Protein 8E18 (pdb70)

Organism: Streptomyces sp. (strain CB03234) (NCBI:txid1703937)

Sequence (465 aa):
RFSAPRPSWRRPAGDDTPLAGLEECCATVTVPVDHARPDGPTLEVALARHPARRSAGRRRGVLLVGPDDDPGNNPGTLLVPQLVRDLPADDVLDGYDVVGFDHRFSGGSAPLSCGLTPDQWLWIFHRPQDVESEARFQRAVVERCFDAAGDVLPYLTSRDIARDMDVIRRALGEDRISYLGHSYGSYLGAVWTQMFGEHADRVVLDSVIDPSSSSVWRRRMFLDYAVSCEAALERWAHWAAERDGELDLGRDAPTVRAALDALAGRADREPLPVAGMPVDGTMLRLFTMMVLLSSDRAWGFLGDIVRAAVHGDEAAPSTLRALGAMFGRGKEESGAVAQLGVLCGDAAWPRDMEVYRRDLAGHGARHPFIGPAMMAGPKAGAFWPVPPAEPVVTVLLGADNRAESVLLVQSSEQDMFTPARGARRRMRELLAHNTRLVTLAGAVQHRVFPFHGDPGVNRAAAAYLLTGKLPDTDLTLRAAA

Foldseek 3Di:
DQDQAAWPWDADDPVDLLHPWIKTWTWDALDNVCSVDDIWTKIKTKLAAPAPVQADEAAEEEDAAQQHFFNNVVVVCVVWADSSVSNHHIYMYIGFAQHDPIVPFDQPDDLQLLLLLQRDDDAQVVNLVSQQVSQVSLCVRPVVRLLSLALLNSLVVVVSNCVSNVQQAHEYEYFHVGLVSQLSNLQVPQNNHDEYEYELFAALVPQDLNLLLLLLVLQLVLLLVLLCVVLVVCVPQVQHNHSVSNVVLVVVLLVVLQVFFQQAVNDRHHSSNLLVLSLVQSLFPVSSVLVSQVSSCSSVVHHGDVVSVVSSCVVRNDPDDSSSSSSNCSHRLQLAQDAQDQVQLVVQCVPSCVVRPSRSNSSRHDHNSSNNPDHHPDHHDQQADPRNNQAYEYEYECAGSNRHPVSVVSNCVRHVPHYAYEYEYPGSHGDVVGNVPFPVVSVQVSCCVSPVDHPPHHYYHYGDD

B-factor: mean 23.58, std 12.49, range [9.66, 83.5]

Solvent-accessible surface area: 18730 Å² total; per-residue (Å²): 249,39,81,23,94,195,17,69,51,159,118,10,33,129,137,54,100,21,52,74,12,48,36,11,68,7,45,0,1,14,30,42,89,167,68,150,27,104,64,12,73,0,17,2,0,48,26,52,18,134,33,99,82,119,97,93,4,4,0,0,0,0,0,14,69,12,8,65,33,0,6,65,3,0,45,61,0,40,200,37,11,24,67,51,0,3,31,0,0,8,0,0,0,1,6,0,0,6,0,21,50,0,42,68,24,90,6,46,10,74,89,61,23,47,15,0,11,24,27,95,17,141,71,19,89,24,5,17,160,41,0,145,40,0,6,106,107,0,34,121,58,4,22,111,25,3,39,67,0,14,2,54,13,0,0,54,1,0,11,7,0,12,54,2,21,48,32,100,97,0,1,0,0,0,0,9,3,0,0,5,0,0,0,0,0,0,35,44,41,2,68,39,2,27,33,0,0,0,0,0,1,10,24,21,81,6,24,4,29,133,20,0,14,26,26,0,55,20,0,12,36,8,0,91,101,0,2,112,58,0,10,147,77,22,83,121,10,90,7,11,189,73,10,99,68,0,34,59,24,0,65,49,5,1,14,111,3,41,185,126,48,46,101,19,88,76,40,88,3,38,0,8,24,6,31,23,1,0,0,52,11,1,11,18,58,150,16,26,43,75,0,0,25,4,0,50,3,18,46,66,69,81,144,10,38,89,46,1,42,162,30,4,27,84,47,27,21,245,60,63,118,30,14,15,5,0,0,45,0,0,0,5,3,13,14,18,56,7,49,111,81,43,90,28,0,94,146,17,32,81,31,39,0,66,188,27,76,11,4,0,42,6,0,0,0,0,2,0,0,7,40,24,78,43,108,58,79,51,119,60,12,118,5,14,89,110,6,164,4,124,10,0,0,0,0,1,0,90,74,5,12,31,4,27,33,95,2,0,138,88,0,49,90,42,0,61,95,9,0,67,21,2,26,0,11,39,3,34,24,32,51,1,0,1,41,17,47,8,65,35,1,14,177,25,1,4,38,0,0,38,65,24,128,42,32,135,99,65,66,92,38,168,28,54,148

Nearest PDB structures (foldseek):
  8e19-assembly1_A  TM=1.000E+00  e=1.161E-79  Streptomyces sp. CB03234
  8g5u-assembly4_D  TM=9.726E-01  e=3.498E-52  Streptomyces sp. CB03234
  5uno-assembly1_A  TM=8.548E-01  e=1.654E-25  Mycobacterium tuberculosis H37Rv
  5uoh-assembly1_A  TM=8.472E-01  e=1.423E-25  Mycobacterium tuberculosis H37Rv
  3r40-assembly1_A  TM=5.372E-01  e=5.237E-06  Rhodopseudomonas palustris

Structure (mmCIF, N/CA/C/O backbone):
data_8E18
#
_entry.id   8E18
#
_cell.length_a   86.006
_cell.length_b   86.006
_cell.length_c   132.392
_cell.angle_alpha   90.000
_cell.angle_beta   90.000
_cell.angle_gamma   90.000
#
_symmetry.space_group_name_H-M   'P 41 21 2'
#
loop_
_entity.id
_entity.type
_entity.pdbx_description
1 polymer 'Secreted hydrolase'
2 non-polymer '4-(2-HYDROXYETHYL)-1-PIPERAZINE ETHANESULFONIC ACID'
3 water water
#
loop_
_atom_site.group_PDB
_atom_site.id
_atom_site.type_symbol
_atom_site.label_atom_id
_atom_site.label_alt_id
_atom_site.label_comp_id
_atom_site.label_asym_id
_atom_site.label_entity_id
_atom_site.label_seq_id
_atom_site.pdbx_PDB_ins_code
_atom_site.Cartn_x
_atom_site.Cartn_y
_atom_site.Cartn_z
_atom_site.occupancy
_atom_site.B_iso_or_equiv
_atom_site.auth_seq_id
_atom_site.auth_comp_id
_atom_site.auth_asym_id
_atom_site.auth_atom_id
_atom_site.pdbx_PDB_model_num
ATOM 1 N N . ARG A 1 8 ? 49.50475 -9.93827 -30.75311 1.000 68.13500 8 ARG A N 1
ATOM 2 C CA . ARG A 1 8 ? 48.94603 -10.26432 -29.44523 1.000 68.12652 8 ARG A CA 1
ATOM 3 C C . ARG A 1 8 ? 49.59975 -9.42073 -28.34988 1.000 68.32486 8 ARG A C 1
ATOM 4 O O . ARG A 1 8 ? 50.73696 -8.97916 -28.50016 1.000 71.41689 8 ARG A O 1
ATOM 12 N N . PHE A 1 9 ? 48.87102 -9.20014 -27.25375 1.000 52.35504 9 PHE A N 1
ATOM 13 C CA . PHE A 1 9 ? 49.42614 -8.49918 -26.10110 1.000 34.29142 9 PHE A CA 1
ATOM 14 C C . PHE A 1 9 ? 50.66521 -9.22875 -25.59113 1.000 24.23658 9 PHE A C 1
ATOM 15 O O . PHE A 1 9 ? 50.66747 -10.45363 -25.44085 1.000 23.50329 9 PHE A O 1
ATOM 23 N N . SER A 1 10 ? 51.73097 -8.48162 -25.32021 1.000 22.10883 10 SER A N 1
ATOM 24 C CA . SER A 1 10 ? 53.00977 -9.09866 -24.97273 1.000 22.46436 10 SER A CA 1
ATOM 25 C C . SER A 1 10 ? 52.90451 -9.89911 -23.67773 1.000 19.75369 10 SER A C 1
ATOM 26 O O . SER A 1 10 ? 52.44477 -9.38601 -22.65282 1.000 20.33014 10 SER A O 1
ATOM 29 N N . ALA A 1 11 ? 53.40848 -11.13552 -23.70515 1.000 19.17456 11 ALA A N 1
ATOM 30 C CA . ALA A 1 11 ? 53.31835 -12.06919 -22.58335 1.000 18.42716 11 ALA A CA 1
ATOM 31 C C . ALA A 1 11 ? 54.69295 -12.69266 -22.34466 1.000 19.23674 11 ALA A C 1
ATOM 32 O O . ALA A 1 11 ? 54.92247 -13.86648 -22.68471 1.000 19.99946 11 ALA A O 1
ATOM 34 N N . PRO A 1 12 ? 55.64094 -11.94300 -21.75167 1.000 19.89359 12 PRO A N 1
ATOM 35 C CA . PRO A 1 12 ? 56.98014 -12.50079 -21.49188 1.000 20.54028 12 PRO A CA 1
ATOM 36 C C . PRO A 1 12 ? 56.92153 -13.61250 -20.45416 1.000 19.24122 12 PRO A C 1
ATOM 37 O O . PRO A 1 12 ? 56.02199 -13.66694 -19.60835 1.000 19.29476 12 PRO A O 1
ATOM 41 N N . ARG A 1 13 ? 57.90033 -14.49810 -20.53024 1.000 19.55863 13 ARG A N 1
ATOM 42 C CA . ARG A 1 13 ? 57.97557 -15.58990 -19.55938 1.000 20.28186 13 ARG A CA 1
ATOM 43 C C . ARG A 1 13 ? 58.12613 -14.99816 -18.15404 1.000 21.09472 13 ARG A C 1
ATOM 44 O O . ARG A 1 13 ? 58.91449 -14.07098 -17.97524 1.000 23.01515 13 ARG A O 1
ATOM 52 N N . PRO A 1 14 ? 57.40775 -15.50147 -17.13691 1.000 20.68158 14 PRO A N 1
ATOM 53 C CA . PRO A 1 14 ? 57.40590 -14.82485 -15.82558 1.000 19.96107 14 PRO A CA 1
ATOM 54 C C . PRO A 1 14 ? 58.73822 -14.82954 -15.09615 1.000 19.82120 14 PRO A C 1
ATOM 55 O O . PRO A 1 14 ? 59.55847 -15.74075 -15.21288 1.000 21.96685 14 PRO A O 1
ATOM 59 N N . SER A 1 15 ? 58.90441 -13.78496 -14.29009 1.000 18.40895 15 SER A N 1
ATOM 60 C CA . SER A 1 15 ? 60.11442 -13.56573 -13.51740 1.000 17.91191 15 SER A CA 1
ATOM 61 C C . SER A 1 15 ? 59.97409 -14.25975 -12.16043 1.000 17.69253 15 SER A C 1
ATOM 62 O O . SER A 1 15 ? 59.91613 -13.62173 -11.10217 1.000 20.28321 15 SER A O 1
ATOM 65 N N . TRP A 1 16 ? 59.95592 -15.59290 -12.17802 1.000 17.78357 16 TRP A N 1
ATOM 66 C CA . TRP A 1 16 ? 59.74791 -16.33418 -10.93511 1.000 17.99443 16 TRP A CA 1
ATOM 67 C C . TRP A 1 16 ? 60.82038 -16.03020 -9.90476 1.000 17.53869 16 TRP A C 1
ATOM 68 O O . TRP A 1 16 ? 62.01041 -16.02935 -10.20833 1.000 20.12253 16 TRP A O 1
ATOM 79 N N . ARG A 1 17 ? 60.40599 -15.85162 -8.66442 1.000 16.92865 17 ARG A N 1
ATOM 80 C CA A ARG A 1 17 ? 61.28397 -15.61884 -7.53929 0.541 16.98082 17 ARG A CA 1
ATOM 81 C CA B ARG A 1 17 ? 61.29537 -15.63438 -7.54766 0.459 17.76141 17 ARG A CA 1
ATOM 82 C C . ARG A 1 17 ? 60.76409 -16.43300 -6.37053 1.000 16.29259 17 ARG A C 1
ATOM 83 O O . ARG A 1 17 ? 59.57334 -16.73337 -6.29858 1.000 15.67954 17 ARG A O 1
ATOM 98 N N . PRO A 1 18 ? 61.62090 -16.80072 -5.43404 1.000 18.93460 18 PRO A N 1
ATOM 99 C CA . PRO A 1 18 ? 61.09734 -17.51001 -4.24760 1.000 18.95195 18 PRO A CA 1
ATOM 100 C C . PRO A 1 18 ? 60.06920 -16.64669 -3.53385 1.000 17.64540 18 PRO A C 1
ATOM 101 O O . PRO A 1 18 ? 60.28111 -15.44700 -3.33953 1.000 21.16412 18 PRO A O 1
ATOM 105 N N . ALA A 1 19 ? 58.97276 -17.26422 -3.09471 1.000 17.12564 19 ALA A N 1
ATOM 106 C CA . ALA A 1 19 ? 58.02761 -16.56765 -2.25075 1.000 19.59835 19 ALA A CA 1
ATOM 107 C C . ALA A 1 19 ? 58.69888 -16.19178 -0.95549 1.000 23.49123 19 ALA A C 1
ATOM 108 O O . ALA A 1 19 ? 59.62024 -16.86562 -0.48216 1.000 24.39993 19 ALA A O 1
ATOM 110 N N . GLY A 1 20 ? 58.24167 -15.08814 -0.38375 1.000 26.25276 20 GLY A N 1
ATOM 111 C CA . GLY A 1 20 ? 58.75981 -14.69765 0.90913 1.000 27.77520 20 GLY A CA 1
ATOM 112 C C . GLY A 1 20 ? 58.37718 -15.70327 1.97837 1.000 26.63327 20 GLY A C 1
ATOM 113 O O . GLY A 1 20 ? 57.28097 -16.25364 1.99217 1.000 27.85462 20 GLY A O 1
ATOM 114 N N . ASP A 1 21 ? 59.25143 -15.89352 2.91807 1.000 25.96471 21 ASP A N 1
ATOM 115 C CA . ASP A 1 21 ? 58.77319 -16.66242 4.05284 1.000 22.70040 21 ASP A CA 1
ATOM 116 C C . ASP A 1 21 ? 57.90249 -15.85857 5.01992 1.000 21.43321 21 ASP A C 1
ATOM 117 O O . ASP A 1 21 ? 57.53174 -16.32142 6.12718 1.000 21.64600 21 ASP A O 1
ATOM 122 N N . ASP A 1 22 ? 57.57522 -14.60904 4.68980 1.000 22.14342 22 ASP A N 1
ATOM 123 C CA . ASP A 1 22 ? 56.58146 -13.82999 5.43267 1.000 25.05405 22 ASP A CA 1
ATOM 124 C C . ASP A 1 22 ? 55.16857 -13.97225 4.85666 1.000 27.98020 22 ASP A C 1
ATOM 125 O O . ASP A 1 22 ? 54.24555 -13.28763 5.33441 1.000 34.12745 22 ASP A O 1
ATOM 130 N N . THR A 1 23 ? 54.96418 -14.89591 3.91335 1.000 24.45933 23 THR A N 1
ATOM 131 C CA . THR A 1 23 ? 53.70990 -15.01923 3.21107 1.000 27.77874 23 THR A CA 1
ATOM 132 C C . THR A 1 23 ? 53.19716 -16.42472 3.46515 1.000 25.55830 23 THR A C 1
ATOM 133 O O . THR A 1 23 ? 53.97866 -17.34483 3.78822 1.000 25.71836 23 THR A O 1
ATOM 137 N N . PRO A 1 24 ? 51.90986 -16.62722 3.29192 1.000 31.41416 24 PRO A N 1
ATOM 138 C CA . PRO A 1 24 ? 51.36990 -17.97656 3.24627 1.000 31.01476 24 PRO A CA 1
ATOM 139 C C . PRO A 1 24 ? 51.89878 -18.76130 2.05799 1.000 25.34577 24 PRO A C 1
ATOM 140 O O . PRO A 1 24 ? 51.57791 -19.94456 1.97513 1.000 27.81718 24 PRO A O 1
ATOM 144 N N . LEU A 1 25 ? 52.68871 -18.15939 1.15794 1.000 20.41072 25 LEU A N 1
ATOM 145 C CA . LEU A 1 25 ? 53.16603 -18.87757 -0.02151 1.000 16.64866 25 LEU A CA 1
ATOM 146 C C . LEU A 1 25 ? 54.58662 -19.39203 0.17397 1.000 15.13258 25 LEU A C 1
ATOM 147 O O . LEU A 1 25 ? 55.19410 -19.85127 -0.78573 1.000 15.18674 25 LEU A O 1
ATOM 152 N N . ALA A 1 26 ? 55.12779 -19.31077 1.39316 1.000 16.26663 26 ALA A N 1
ATOM 153 C CA . ALA A 1 26 ? 56.48704 -19.76847 1.65170 1.000 17.12343 26 ALA A CA 1
ATOM 154 C C . ALA A 1 26 ? 56.73130 -21.14649 1.05589 1.000 16.30780 26 ALA A C 1
ATOM 155 O O . ALA A 1 26 ? 55.90585 -22.05341 1.20447 1.000 17.90246 26 ALA A O 1
ATOM 157 N N . GLY A 1 27 ? 57.87525 -21.29239 0.37878 1.000 17.39942 27 GLY A N 1
ATOM 158 C CA . GLY A 1 27 ? 58.22306 -22.53515 -0.25503 1.000 18.43069 27 GLY A CA 1
ATOM 159 C C . GLY A 1 27 ? 57.86528 -22.59361 -1.72028 1.000 17.56546 27 GLY A C 1
ATOM 160 O O . GLY A 1 27 ? 58.35382 -23.47874 -2.42058 1.000 20.95405 27 GLY A O 1
ATOM 161 N N . LEU A 1 28 ? 56.99687 -21.70742 -2.18668 1.000 14.88004 28 LEU A N 1
ATOM 162 C CA . LEU A 1 28 ? 56.55257 -21.67677 -3.57187 1.000 14.07274 28 LEU A CA 1
ATOM 163 C C . LEU A 1 28 ? 57.33662 -20.59521 -4.30810 1.000 13.95490 28 LEU A C 1
ATOM 164 O O . LEU A 1 28 ? 58.21594 -19.92675 -3.74711 1.000 15.07752 28 LEU A O 1
ATOM 169 N N . GLU A 1 29 ? 57.01662 -20.40561 -5.58344 1.000 13.89127 29 GLU A N 1
ATOM 170 C CA A GLU A 1 29 ? 57.57202 -19.34047 -6.39177 0.550 14.35510 29 GLU A CA 1
ATOM 171 C CA B GLU A 1 29 ? 57.56727 -19.35897 -6.42581 0.450 14.41663 29 GLU A CA 1
ATOM 172 C C . GLU A 1 29 ? 56.47529 -18.35573 -6.75234 1.000 13.77287 29 GLU A C 1
ATOM 173 O O . GLU A 1 29 ? 55.31111 -18.72727 -6.90800 1.000 14.71008 29 GLU A O 1
ATOM 184 N N . CYS A 1 30 ? 56.83766 -17.08854 -6.88839 1.000 13.61369 30 CYS A N 1
ATOM 185 C CA A CYS A 1 30 ? 55.90350 -16.01231 -7.17981 0.763 13.28980 30 CYS A CA 1
ATOM 186 C CA B CYS A 1 30 ? 55.85822 -16.08747 -7.25464 0.237 15.26854 30 CYS A CA 1
ATOM 187 C C . CYS A 1 30 ? 56.36481 -15.20972 -8.39013 1.000 13.70150 30 CYS A C 1
ATOM 188 O O . CYS A 1 30 ? 57.57341 -15.04602 -8.62928 1.000 14.55453 30 CYS A O 1
ATOM 193 N N . ALA A 1 31 ? 55.39937 -14.64663 -9.10624 1.000 13.47325 31 ALA A N 1
ATOM 194 C CA . ALA A 1 31 ? 55.66274 -13.75274 -10.22234 1.000 14.16232 31 ALA A CA 1
ATOM 195 C C . ALA A 1 31 ? 54.36296 -13.03796 -10.52049 1.000 13.75290 31 ALA A C 1
ATOM 196 O O . ALA A 1 31 ? 53.30264 -13.47253 -10.10292 1.000 15.04113 31 ALA A O 1
ATOM 198 N N . THR A 1 32 ? 54.43713 -11.97253 -11.29851 1.000 14.68133 32 THR A N 1
ATOM 199 C CA . THR A 1 32 ? 53.24358 -11.36096 -11.86444 1.000 14.49291 32 THR A CA 1
ATOM 200 C C . THR A 1 32 ? 53.27291 -11.37493 -13.37894 1.000 15.06621 32 THR A C 1
ATOM 201 O O . THR A 1 32 ? 54.33494 -11.32040 -13.99026 1.000 17.05705 32 THR A O 1
ATOM 205 N N . VAL A 1 33 ? 52.08866 -11.36417 -13.97348 1.000 14.07586 33 VAL A N 1
ATOM 206 C CA . VAL A 1 33 ? 51.89393 -11.25127 -15.41313 1.000 14.20786 33 VAL A CA 1
ATOM 207 C C . VAL A 1 33 ? 51.10435 -9.98742 -15.69496 1.000 13.64526 33 VAL A C 1
ATOM 208 O O . VAL A 1 33 ? 50.01158 -9.78692 -15.13385 1.000 13.82457 33 VAL A O 1
ATOM 212 N N . THR A 1 34 ? 51.61315 -9.16770 -16.60782 1.000 14.23366 34 THR A N 1
ATOM 213 C CA . THR A 1 34 ? 50.92448 -7.94587 -17.00207 1.000 14.47428 34 THR A CA 1
ATOM 214 C C . THR A 1 34 ? 49.73006 -8.27830 -17.86986 1.000 13.90554 34 THR A C 1
ATOM 215 O O . THR A 1 34 ? 49.83767 -9.08163 -18.81039 1.000 14.74068 34 THR A O 1
ATOM 219 N N . VAL A 1 35 ? 48.60269 -7.64166 -17.58654 1.000 13.85593 35 VAL A N 1
ATOM 220 C CA . VAL A 1 35 ? 47.43632 -7.74540 -18.46201 1.000 14.09466 35 VAL A CA 1
ATOM 221 C C . VAL A 1 35 ? 46.87720 -6.34664 -18.69007 1.000 14.10104 35 VAL A C 1
ATOM 222 O O . VAL A 1 35 ? 46.97190 -5.48240 -17.80856 1.000 14.80016 35 VAL A O 1
ATOM 226 N N . PRO A 1 36 ? 46.29840 -6.07058 -19.85900 1.000 15.03821 36 PRO A N 1
ATOM 227 C CA . PRO A 1 36 ? 45.64942 -4.76948 -20.05637 1.000 15.10925 36 PRO A CA 1
ATOM 228 C C . PRO A 1 36 ? 44.35706 -4.72448 -19.25679 1.000 14.79823 36 PRO A C 1
ATOM 229 O O . PRO A 1 36 ? 43.62439 -5.72295 -19.18150 1.000 14.82030 36 PRO A O 1
ATOM 233 N N . VAL A 1 37 ? 44.04909 -3.54943 -18.71082 1.000 15.04008 37 VAL A N 1
ATOM 234 C CA . VAL A 1 37 ? 42.76605 -3.38359 -18.04450 1.000 15.39882 37 VAL A CA 1
ATOM 235 C C . VAL A 1 37 ? 41.63669 -3.64612 -19.02758 1.000 14.93044 37 VAL A C 1
ATOM 236 O O . VAL A 1 37 ? 40.66435 -4.35420 -18.72153 1.000 14.62639 37 VAL A O 1
ATOM 240 N N . ASP A 1 38 ? 41.73276 -3.05442 -20.21689 1.000 16.35174 38 ASP A N 1
ATOM 241 C CA . ASP A 1 38 ? 40.78984 -3.22751 -21.30291 1.000 17.02827 38 ASP A CA 1
ATOM 242 C C . ASP A 1 38 ? 41.52596 -4.01527 -22.37940 1.000 16.38686 38 ASP A C 1
ATOM 243 O O . ASP A 1 38 ? 42.42262 -3.49264 -23.03929 1.000 17.62730 38 ASP A O 1
ATOM 248 N N . HIS A 1 39 ? 41.13430 -5.27653 -22.54751 1.000 16.53930 39 HIS A N 1
ATOM 249 C CA . HIS A 1 39 ? 41.76543 -6.11806 -23.55708 1.000 17.23340 39 HIS A CA 1
ATOM 250 C C . HIS A 1 39 ? 41.57036 -5.59012 -24.97283 1.000 18.23635 39 HIS A C 1
ATOM 251 O O . HIS A 1 39 ? 42.34290 -5.96413 -25.85864 1.000 20.28522 39 HIS A O 1
ATOM 258 N N . ALA A 1 40 ? 40.57890 -4.73130 -25.19755 1.000 19.52781 40 ALA A N 1
ATOM 259 C CA . ALA A 1 40 ? 40.41774 -4.08735 -26.50415 1.000 22.04833 40 ALA A CA 1
ATOM 260 C C . ALA A 1 40 ? 41.35941 -2.90762 -26.69164 1.000 23.63820 40 ALA A C 1
ATOM 261 O O . ALA A 1 40 ? 41.43914 -2.36807 -27.79170 1.000 26.96827 40 ALA A O 1
ATOM 263 N N . ARG A 1 41 ? 42.08249 -2.49509 -25.65387 1.000 23.09033 41 ARG A N 1
ATOM 264 C CA . ARG A 1 41 ? 42.98873 -1.34534 -25.71158 1.000 24.90821 41 ARG A CA 1
ATOM 265 C C . ARG A 1 41 ? 44.33181 -1.78164 -25.12669 1.000 23.42758 41 ARG A C 1
ATOM 266 O O . ARG A 1 41 ? 44.69787 -1.40467 -24.00904 1.000 23.40547 41 ARG A O 1
ATOM 274 N N . PRO A 1 42 ? 45.08396 -2.59789 -25.86866 1.000 25.78659 42 PRO A N 1
ATOM 275 C CA . PRO A 1 42 ? 46.35908 -3.12387 -25.34384 1.000 25.65559 42 PRO A CA 1
ATOM 276 C C . PRO A 1 42 ? 47.41893 -2.07758 -25.09361 1.000 25.63993 42 PRO A C 1
ATOM 277 O O . PRO A 1 42 ? 48.40108 -2.39212 -24.41206 1.000 26.55853 42 PRO A O 1
ATOM 281 N N . ASP A 1 43 ? 47.26940 -0.86760 -25.63725 1.000 26.07355 43 ASP A N 1
ATOM 282 C CA . ASP A 1 43 ? 48.19025 0.22288 -25.35467 1.000 27.75831 43 ASP A CA 1
ATOM 283 C C . ASP A 1 43 ? 47.75575 1.05873 -24.16790 1.000 26.25854 43 ASP A C 1
ATOM 284 O O . ASP A 1 43 ? 48.44275 2.02832 -23.82170 1.000 27.23372 43 ASP A O 1
ATOM 289 N N . GLY A 1 44 ? 46.64894 0.68655 -23.52847 1.000 24.48788 44 GLY A N 1
ATOM 290 C CA . GLY A 1 44 ? 46.14097 1.41705 -22.38805 1.000 23.94991 44 GLY A CA 1
ATOM 291 C C . GLY A 1 44 ? 46.73209 0.94760 -21.07345 1.000 21.34446 44 GLY A C 1
ATOM 292 O O . GLY A 1 44 ? 47.74507 0.23994 -21.02351 1.000 21.64512 44 GLY A O 1
ATOM 293 N N . PRO A 1 45 ? 46.09044 1.33120 -19.97013 1.000 21.70503 45 PRO A N 1
ATOM 294 C CA . PRO A 1 45 ? 46.58573 0.93762 -18.64864 1.000 20.56708 45 PRO A CA 1
ATOM 295 C C . PRO A 1 45 ? 46.62178 -0.57828 -18.49984 1.000 18.34791 45 PRO A C 1
ATOM 296 O O . PRO A 1 45 ? 45.81768 -1.31644 -19.09126 1.000 17.59077 45 PRO A O 1
ATOM 300 N N . THR A 1 46 ? 47.51755 -1.03435 -17.63219 1.000 17.90917 46 THR A N 1
ATOM 301 C CA . THR A 1 46 ? 47.67536 -2.44886 -17.31935 1.000 16.54386 46 THR A CA 1
ATOM 302 C C . THR A 1 46 ? 47.63120 -2.64768 -15.81595 1.000 15.79798 46 THR A C 1
ATOM 303 O O . THR A 1 46 ? 47.70068 -1.69255 -15.03928 1.000 18.20013 46 THR A O 1
ATOM 307 N N . LEU A 1 47 ? 47.48822 -3.91144 -15.41512 1.000 14.79285 47 LEU A N 1
ATOM 308 C CA . LEU A 1 47 ? 47.69010 -4.29517 -14.02742 1.000 14.73073 47 LEU A CA 1
ATOM 309 C C . LEU A 1 47 ? 48.53351 -5.56015 -14.00857 1.000 14.22268 47 LEU A C 1
ATOM 310 O O . LEU A 1 47 ? 48.69191 -6.25501 -15.01155 1.000 14.75720 47 LEU A O 1
ATOM 315 N N . GLU A 1 48 ? 49.03728 -5.88980 -12.82424 1.000 14.51463 48 GLU A N 1
ATOM 316 C CA . GLU A 1 48 ? 49.86696 -7.07960 -12.61202 1.000 14.03697 48 GLU A CA 1
ATOM 317 C C . GLU A 1 48 ? 49.06588 -8.15519 -11.90602 1.000 13.75289 48 GLU A C 1
ATOM 318 O O . GLU A 1 48 ? 48.60929 -7.94818 -10.78306 1.000 15.62985 48 GLU A O 1
ATOM 324 N N . VAL A 1 49 ? 48.90914 -9.29824 -12.55979 1.000 13.07499 49 VAL A N 1
ATOM 325 C CA . VAL A 1 49 ? 48.19286 -10.43017 -11.98121 1.000 12.79821 49 VAL A CA 1
ATOM 326 C C . VAL A 1 49 ? 49.18725 -11.33295 -11.24956 1.000 12.65786 49 VAL A C 1
ATOM 327 O O . VAL A 1 49 ? 50.16101 -11.81788 -11.85190 1.000 13.51456 49 VAL A O 1
ATOM 331 N N . ALA A 1 50 ? 48.95062 -11.55785 -9.96144 1.000 12.46866 50 ALA A N 1
ATOM 332 C CA . ALA A 1 50 ? 49.82355 -12.35819 -9.11478 1.000 12.72849 50 ALA A CA 1
ATOM 333 C C . ALA A 1 50 ? 49.64155 -13.83988 -9.35772 1.000 12.23986 50 ALA A C 1
ATOM 334 O O . ALA A 1 50 ? 48.50581 -14.34804 -9.36958 1.000 12.69857 50 ALA A O 1
ATOM 336 N N . LEU A 1 51 ? 50.76877 -14.54315 -9.51215 1.000 12.55622 51 LEU A N 1
ATOM 337 C CA . LEU A 1 51 ? 50.83176 -15.98059 -9.65218 1.000 12.37749 51 LEU A CA 1
ATOM 338 C C . LEU A 1 51 ? 51.62065 -16.60208 -8.50682 1.000 11.73049 51 LEU A C 1
ATOM 339 O O . LEU A 1 51 ? 52.55192 -15.99690 -7.97081 1.000 12.89800 51 LEU A O 1
ATOM 344 N N . ALA A 1 52 ? 51.33352 -17.85539 -8.22294 1.000 11.71568 52 ALA A N 1
ATOM 345 C CA . ALA A 1 52 ? 52.12883 -18.68665 -7.32611 1.000 11.65649 52 ALA A CA 1
ATOM 346 C C . ALA A 1 52 ? 52.29197 -20.04195 -7.99130 1.000 11.33252 52 ALA A C 1
ATOM 347 O O . ALA A 1 52 ? 51.32181 -20.59843 -8.48071 1.000 12.29043 52 ALA A O 1
ATOM 349 N N . ARG A 1 53 ? 53.49625 -20.59602 -7.95907 1.000 12.00730 53 ARG A N 1
ATOM 350 C CA . ARG A 1 53 ? 53.78848 -21.86134 -8.61331 1.000 12.12457 53 ARG A CA 1
ATOM 351 C C . ARG A 1 53 ? 54.42620 -22.86113 -7.66716 1.000 12.01667 53 ARG A C 1
ATOM 352 O O . ARG A 1 53 ? 55.37345 -22.52807 -6.94076 1.000 12.70274 53 ARG A O 1
ATOM 360 N N . HIS A 1 54 ? 53.94931 -24.10124 -7.72316 1.000 12.16830 54 HIS A N 1
ATOM 361 C CA . HIS A 1 54 ? 54.62684 -25.26503 -7.18364 1.000 12.13419 54 HIS A CA 1
ATOM 362 C C . HIS A 1 54 ? 55.13659 -26.05554 -8.37705 1.000 12.37857 54 HIS A C 1
ATOM 363 O O . HIS A 1 54 ? 54.32511 -26.68752 -9.07914 1.000 12.22503 54 HIS A O 1
ATOM 370 N N . PRO A 1 55 ? 56.43417 -26.05726 -8.67916 1.000 13.39314 55 PRO A N 1
ATOM 371 C CA . PRO A 1 55 ? 56.90842 -26.77906 -9.87246 1.000 14.03055 55 PRO A CA 1
ATOM 372 C C . PRO A 1 55 ? 56.71584 -28.28255 -9.74549 1.000 13.16111 55 PRO A C 1
ATOM 373 O O . PRO A 1 55 ? 56.80386 -28.84555 -8.66367 1.000 14.09379 55 PRO A O 1
ATOM 377 N N . ALA A 1 56 ? 56.45709 -28.92847 -10.88404 1.000 13.53479 56 ALA A N 1
ATOM 378 C CA . ALA A 1 56 ? 56.35374 -30.38514 -10.94458 1.000 13.78091 56 ALA A CA 1
ATOM 379 C C . ALA A 1 56 ? 57.54378 -31.02824 -10.22542 1.000 14.03961 56 ALA A C 1
ATOM 380 O O . ALA A 1 56 ? 58.68919 -30.63856 -10.43937 1.000 15.48926 56 ALA A O 1
ATOM 382 N N . ARG A 1 57 ? 57.28502 -32.06023 -9.43103 1.000 14.61516 57 ARG A N 1
ATOM 383 C CA A ARG A 1 57 ? 58.31460 -32.70736 -8.61528 0.595 15.26251 57 ARG A CA 1
ATOM 384 C CA B ARG A 1 57 ? 58.38665 -32.60841 -8.65708 0.405 15.61076 57 ARG A CA 1
ATOM 385 C C . ARG A 1 57 ? 59.22665 -33.58607 -9.44680 1.000 15.88106 57 ARG A C 1
ATOM 386 O O . ARG A 1 57 ? 60.33534 -33.87442 -9.01550 1.000 18.41862 57 ARG A O 1
ATOM 401 N N . SER A 1 58 ? 58.78229 -34.05891 -10.61006 1.000 15.81838 58 SER A N 1
ATOM 402 C CA . SER A 1 58 ? 59.53734 -35.03512 -11.37972 1.000 16.93657 58 SER A CA 1
ATOM 403 C C . SER A 1 58 ? 59.63518 -34.55960 -12.81553 1.000 15.93079 58 SER A C 1
ATOM 404 O O . SER A 1 58 ? 58.62995 -34.53060 -13.53875 1.000 16.37928 58 SER A O 1
ATOM 407 N N . ALA A 1 59 ? 60.85021 -34.27020 -13.26511 1.000 16.16907 59 ALA A N 1
ATOM 408 C CA . ALA A 1 59 ? 61.01800 -33.78559 -14.63056 1.000 16.63497 59 ALA A CA 1
ATOM 409 C C . ALA A 1 59 ? 60.60202 -34.82414 -15.66110 1.000 15.48094 59 ALA A C 1
ATOM 410 O O . ALA A 1 59 ? 60.04737 -34.46107 -16.71797 1.000 16.03571 59 ALA A O 1
ATOM 412 N N . GLY A 1 60 ? 60.83512 -36.11346 -15.39460 1.000 15.83632 60 GLY A N 1
ATOM 413 C CA . GLY A 1 60 ? 60.43569 -37.12693 -16.35449 1.000 15.51354 60 GLY A CA 1
ATOM 414 C C . GLY A 1 60 ? 58.92916 -37.29238 -16.43726 1.000 14.51104 60 GLY A C 1
ATOM 415 O O . GLY A 1 60 ? 58.39993 -37.70342 -17.47347 1.000 15.40144 60 GLY A O 1
ATOM 416 N N . ARG A 1 61 ? 58.21987 -36.99645 -15.35770 1.000 15.09029 61 ARG A N 1
ATOM 417 C CA . ARG A 1 61 ? 56.76489 -37.10366 -15.35401 1.000 15.33361 61 ARG A CA 1
ATOM 418 C C . ARG A 1 61 ? 56.09559 -35.81260 -15.78142 1.000 14.95889 61 ARG A C 1
ATOM 419 O O . ARG A 1 61 ? 54.88761 -35.81156 -16.01526 1.000 15.20839 61 ARG A O 1
ATOM 427 N N . ARG A 1 62 ? 56.81964 -34.70382 -15.85190 1.000 15.44825 62 ARG A N 1
ATOM 428 C CA . ARG A 1 62 ? 56.18620 -33.41573 -16.06398 1.000 15.23100 62 ARG A CA 1
ATOM 429 C C . ARG A 1 62 ? 55.55800 -33.36474 -17.43119 1.000 15.44162 62 ARG A C 1
ATOM 430 O O . ARG A 1 62 ? 56.23516 -33.55476 -18.44016 1.000 18.85921 62 ARG A O 1
ATOM 438 N N . ARG A 1 63 ? 54.28172 -33.02984 -17.47003 1.000 14.56993 63 ARG A N 1
ATOM 439 C CA . ARG A 1 63 ? 53.60821 -32.93345 -18.74466 1.000 16.93478 63 ARG A CA 1
ATOM 440 C C . ARG A 1 63 ? 53.14748 -31.53595 -19.08491 1.000 15.55653 63 ARG A C 1
ATOM 441 O O . ARG A 1 63 ? 52.75767 -31.30789 -20.22397 1.000 17.36295 63 ARG A O 1
ATOM 449 N N . GLY A 1 64 ? 53.21300 -30.59471 -18.15454 1.000 15.43937 64 GLY A N 1
ATOM 450 C CA . GLY A 1 64 ? 52.76152 -29.24903 -18.44754 1.000 17.01786 64 GLY A CA 1
ATOM 451 C C . GLY A 1 64 ? 52.38113 -28.51886 -17.17008 1.000 13.98404 64 GLY A C 1
ATOM 452 O O . GLY A 1 64 ? 52.92333 -28.80499 -16.08584 1.000 13.97619 64 GLY A O 1
ATOM 453 N N . VAL A 1 65 ? 51.46724 -27.57064 -17.32016 1.000 13.17928 65 VAL A N 1
ATOM 454 C CA . VAL A 1 65 ? 51.02165 -26.71377 -16.23302 1.000 12.55693 65 VAL A CA 1
ATOM 455 C C . VAL A 1 65 ? 49.56150 -27.00834 -15.94516 1.000 11.80553 65 VAL A C 1
ATOM 456 O O . VAL A 1 65 ? 48.74256 -27.15790 -16.85905 1.000 12.42816 65 VAL A O 1
ATOM 460 N N . LEU A 1 66 ? 49.24546 -27.07628 -14.66175 1.000 11.95344 66 LEU A N 1
ATOM 461 C CA . LEU A 1 66 ? 47.88193 -27.09163 -14.13933 1.000 12.08166 66 LEU A CA 1
ATOM 462 C C . LEU A 1 66 ? 47.59277 -25.70071 -13.60951 1.000 11.17226 66 LEU A C 1
ATOM 463 O O . LEU A 1 66 ? 48.02728 -25.34697 -12.50335 1.000 11.65676 66 LEU A O 1
ATOM 468 N N . LEU A 1 67 ? 46.90226 -24.89347 -14.41239 1.000 11.41261 67 LEU A N 1
ATOM 469 C CA . LEU A 1 67 ? 46.46807 -23.57525 -13.97640 1.000 11.34574 67 LEU A CA 1
ATOM 470 C C . LEU A 1 67 ? 45.27952 -23.73386 -13.04295 1.000 10.84413 67 LEU A C 1
ATOM 471 O O . LEU A 1 67 ? 44.38627 -24.55442 -13.30046 1.000 11.87240 67 LEU A O 1
ATOM 476 N N . VAL A 1 68 ? 45.26266 -22.96635 -11.94764 1.000 11.00001 68 VAL A N 1
ATOM 477 C CA . VAL A 1 68 ? 44.22061 -23.08512 -10.91996 1.000 11.23083 68 VAL A CA 1
ATOM 478 C C . VAL A 1 68 ? 43.60443 -21.71095 -10.71587 1.000 11.53249 68 VAL A C 1
ATOM 479 O O . VAL A 1 68 ? 44.31833 -20.73355 -10.41587 1.000 11.91618 68 VAL A O 1
ATOM 483 N N . GLY A 1 69 ? 42.28154 -21.63161 -10.88315 1.000 11.95034 69 GLY A N 1
ATOM 484 C CA . GLY A 1 69 ? 41.59172 -20.37760 -10.66485 1.000 12.77169 69 GLY A CA 1
ATOM 485 C C . GLY A 1 69 ? 41.09691 -20.23363 -9.24199 1.000 11.30410 69 GLY A C 1
ATOM 486 O O . GLY A 1 69 ? 40.99636 -21.19759 -8.49178 1.000 12.77452 69 GLY A O 1
ATOM 487 N N . PRO A 1 70 ? 40.73754 -19.00236 -8.86574 1.000 11.52874 70 PRO A N 1
ATOM 488 C CA . PRO A 1 70 ? 40.13655 -18.75352 -7.56040 1.000 11.83140 70 PRO A CA 1
ATOM 489 C C . PRO A 1 70 ? 38.82878 -19.49385 -7.38395 1.000 11.04547 70 PRO A C 1
ATOM 490 O O . PRO A 1 70 ? 38.10798 -19.73892 -8.34880 1.000 12.23566 70 PRO A O 1
ATOM 494 N N . ASP A 1 71 ? 38.50399 -19.77840 -6.12467 1.000 11.59675 71 ASP A N 1
ATOM 495 C CA . ASP A 1 71 ? 37.31784 -20.56695 -5.83120 1.000 11.50802 71 ASP A CA 1
ATOM 496 C C . ASP A 1 71 ? 36.09385 -19.72016 -5.51545 1.000 12.28384 71 ASP A C 1
ATOM 497 O O . ASP A 1 71 ? 34.98993 -20.24443 -5.35543 1.000 13.89310 71 ASP A O 1
ATOM 502 N N . ASP A 1 72 ? 36.23058 -18.40833 -5.47070 1.000 12.03519 72 ASP A N 1
ATOM 503 C CA A ASP A 1 72 ? 35.15445 -17.49387 -5.10308 0.532 12.39423 72 ASP A CA 1
ATOM 504 C CA B ASP A 1 72 ? 35.14456 -17.49668 -5.14613 0.468 12.42202 72 ASP A CA 1
ATOM 505 C C . ASP A 1 72 ? 35.60088 -16.12907 -5.58815 1.000 12.16513 72 ASP A C 1
ATOM 506 O O . ASP A 1 72 ? 36.79795 -15.83080 -5.48518 1.000 12.52901 72 ASP A O 1
ATOM 515 N N . PRO A 1 73 ? 34.70923 -15.25548 -6.06775 1.000 12.77464 73 PRO A N 1
ATOM 516 C CA . PRO A 1 73 ? 35.16029 -13.90673 -6.43202 1.000 13.45047 73 PRO A CA 1
ATOM 517 C C . PRO A 1 73 ? 35.79303 -13.25061 -5.22227 1.000 12.57256 73 PRO A C 1
ATOM 518 O O . PRO A 1 73 ? 35.24405 -13.31243 -4.11344 1.000 13.16844 73 PRO A O 1
ATOM 522 N N . GLY A 1 74 ? 36.94318 -12.62978 -5.40886 1.000 12.83706 74 GLY A N 1
ATOM 523 C CA . GLY A 1 74 ? 37.64175 -11.97182 -4.33409 1.000 13.36366 74 GLY A CA 1
ATOM 524 C C . GLY A 1 74 ? 38.54741 -12.84938 -3.49284 1.000 13.23523 74 GLY A C 1
ATOM 525 O O . GLY A 1 74 ? 39.31571 -12.31064 -2.69407 1.000 15.07401 74 GLY A O 1
ATOM 526 N N . ASN A 1 75 ? 38.46754 -14.17156 -3.61073 1.000 12.70768 75 ASN A N 1
ATOM 527 C CA A ASN A 1 75 ? 39.29786 -15.03054 -2.80130 0.572 13.34626 75 ASN A CA 1
ATOM 528 C CA B ASN A 1 75 ? 39.29893 -15.07634 -2.81525 0.428 13.78767 75 ASN A CA 1
ATOM 529 C C . ASN A 1 75 ? 40.59708 -15.28461 -3.56217 1.000 13.19710 75 ASN A C 1
ATOM 530 O O . ASN A 1 75 ? 40.54352 -15.71191 -4.71305 1.000 13.79788 75 ASN A O 1
ATOM 539 N N . PRO A 1 76 ? 41.77276 -15.01212 -2.97696 1.000 13.50891 76 PRO A N 1
ATOM 540 C CA . PRO A 1 76 ? 43.03733 -15.11849 -3.74161 1.000 13.75136 76 PRO A CA 1
ATOM 541 C C . PRO A 1 76 ? 43.30765 -16.54206 -4.18403 1.000 13.82444 76 PRO A C 1
ATOM 542 O O . PRO A 1 76 ? 43.53919 -17.41184 -3.35721 1.000 15.50660 76 PRO A O 1
ATOM 546 N N . GLY A 1 77 ? 43.35753 -16.78085 -5.49158 1.000 13.30628 77 GLY A N 1
ATOM 547 C CA . GLY A 1 77 ? 43.62265 -18.12368 -6.00040 1.000 13.67524 77 GLY A CA 1
ATOM 548 C C . GLY A 1 77 ? 45.03626 -18.60879 -5.74815 1.000 12.68553 77 GLY A C 1
ATOM 549 O O . GLY A 1 77 ? 45.26904 -19.81820 -5.69890 1.000 13.91312 77 GLY A O 1
ATOM 550 N N . THR A 1 78 ? 46.00002 -17.69137 -5.56580 1.000 12.52188 78 THR A N 1
ATOM 551 C CA . THR A 1 78 ? 47.32982 -18.13544 -5.17154 1.000 12.27445 78 THR A CA 1
ATOM 552 C C . THR A 1 78 ? 47.29439 -18.98703 -3.91193 1.000 12.41751 78 THR A C 1
ATOM 553 O O . THR A 1 78 ? 48.09895 -19.91583 -3.76976 1.000 12.84355 78 THR A O 1
ATOM 557 N N . LEU A 1 79 ? 46.37644 -18.68798 -2.98609 1.000 12.70404 79 LEU A N 1
ATOM 558 C CA . LEU A 1 79 ? 46.31937 -19.41056 -1.73040 1.000 13.93366 79 LEU A CA 1
ATOM 559 C C . LEU A 1 79 ? 45.79026 -20.82490 -1.88277 1.000 13.10817 79 LEU A C 1
ATOM 560 O O . LEU A 1 79 ? 45.90384 -21.62020 -0.93191 1.000 14.49064 79 LEU A O 1
ATOM 565 N N . LEU A 1 80 ? 45.26369 -21.18460 -3.04017 1.000 12.94063 80 LEU A N 1
ATOM 566 C CA . LEU A 1 80 ? 44.91884 -22.57238 -3.28011 1.000 13.35675 80 LEU A CA 1
ATOM 567 C C . LEU A 1 80 ? 46.14761 -23.42119 -3.48155 1.000 13.14530 80 LEU A C 1
ATOM 568 O O . LEU A 1 80 ? 46.07277 -24.64333 -3.29775 1.000 14.18115 80 LEU A O 1
ATOM 573 N N . VAL A 1 81 ? 47.28822 -22.83661 -3.87658 1.000 12.51818 81 VAL A N 1
ATOM 574 C CA . VAL A 1 81 ? 48.43409 -23.68788 -4.19764 1.000 12.51671 81 VAL A CA 1
ATOM 575 C C . VAL A 1 81 ? 48.91720 -24.44697 -2.96754 1.000 12.35479 81 VAL A C 1
ATOM 576 O O . VAL A 1 81 ? 49.12408 -25.66240 -3.07114 1.000 12.85483 81 VAL A O 1
ATOM 580 N N . PRO A 1 82 ? 49.12515 -23.81418 -1.79307 1.000 12.59505 82 PRO A N 1
ATOM 581 C CA . PRO A 1 82 ? 49.51633 -24.62001 -0.62620 1.000 13.41896 82 PRO A CA 1
ATOM 582 C C . PRO A 1 82 ? 48.49796 -25.70136 -0.30268 1.000 13.22073 82 PRO A C 1
ATOM 583 O O . PRO A 1 82 ? 48.86549 -26.78624 0.13261 1.000 14.03876 82 PRO A O 1
ATOM 587 N N . GLN A 1 83 ? 47.20809 -25.41045 -0.46360 1.000 13.78878 83 GLN A N 1
ATOM 588 C CA . GLN A 1 83 ? 46.16358 -26.39454 -0.15327 1.000 13.86280 83 GLN A CA 1
ATOM 589 C C . GLN A 1 83 ? 46.27835 -27.59448 -1.09784 1.000 12.20945 83 GLN A C 1
ATOM 590 O O . GLN A 1 83 ? 46.06739 -28.74534 -0.69878 1.000 13.47778 83 GLN A O 1
ATOM 596 N N . LEU A 1 84 ? 46.57333 -27.32692 -2.36956 1.000 12.28802 84 LEU A N 1
ATOM 597 C CA . LEU A 1 84 ? 46.73991 -28.39258 -3.36199 1.000 12.32038 84 LEU A CA 1
ATOM 598 C C . LEU A 1 84 ? 48.02282 -29.18667 -3.13866 1.000 12.53887 84 LEU A C 1
ATOM 599 O O . LEU A 1 84 ? 48.04370 -30.40225 -3.34437 1.000 12.85965 84 LEU A O 1
ATOM 604 N N . VAL A 1 85 ? 49.10120 -28.52616 -2.72293 1.000 12.57766 85 VAL A N 1
ATOM 605 C CA . VAL A 1 85 ? 50.30267 -29.28434 -2.35718 1.000 13.78833 85 VAL A CA 1
ATOM 606 C C . VAL A 1 85 ? 49.99445 -30.21948 -1.20486 1.000 13.60371 85 VAL A C 1
ATOM 607 O O . VAL A 1 85 ? 50.48215 -31.35310 -1.16486 1.000 14.69319 85 VAL A O 1
ATOM 611 N N . ARG A 1 86 ? 49.18345 -29.75597 -0.24614 1.000 12.76396 86 ARG A N 1
ATOM 612 C CA . ARG A 1 86 ? 48.84032 -30.60161 0.88499 1.000 13.04378 86 ARG A CA 1
ATOM 613 C C . ARG A 1 86 ? 48.04126 -31.82648 0.46172 1.000 12.97720 86 ARG A C 1
ATOM 614 O O . ARG A 1 86 ? 48.28457 -32.93481 0.96611 1.000 13.85842 86 ARG A O 1
ATOM 622 N N . ASP A 1 87 ? 47.03486 -31.63442 -0.41585 1.000 13.24281 87 ASP A N 1
ATOM 623 C CA . ASP A 1 87 ? 45.99869 -32.62648 -0.59305 1.000 12.90277 87 ASP A CA 1
ATOM 624 C C . ASP A 1 87 ? 45.97107 -33.34069 -1.93705 1.000 13.13483 87 ASP A C 1
ATOM 625 O O . ASP A 1 87 ? 45.30858 -34.36907 -2.03576 1.000 13.83044 87 ASP A O 1
ATOM 630 N N . LEU A 1 88 ? 46.60287 -32.81300 -2.98329 1.000 12.66311 88 LEU A N 1
ATOM 631 C CA . LEU A 1 88 ? 46.53585 -33.50724 -4.27407 1.000 12.76907 88 LEU A CA 1
ATOM 632 C C . LEU A 1 88 ? 47.18907 -34.88048 -4.19414 1.000 12.76000 88 LEU A C 1
ATOM 633 O O . LEU A 1 88 ? 48.20601 -35.06179 -3.52587 1.000 13.58828 88 LEU A O 1
ATOM 638 N N . PRO A 1 89 ? 46.71255 -35.83661 -4.97736 1.000 13.75120 89 PRO A N 1
ATOM 639 C CA . PRO A 1 89 ? 47.48963 -37.06538 -5.19761 1.000 14.76365 89 PRO A CA 1
ATOM 640 C C . PRO A 1 89 ? 48.90613 -36.74240 -5.62867 1.000 13.62907 89 PRO A C 1
ATOM 641 O O . PRO A 1 89 ? 49.14479 -35.83472 -6.42497 1.000 14.05747 89 PRO A O 1
ATOM 645 N N . ALA A 1 90 ? 49.86017 -37.52189 -5.11453 1.000 13.58045 90 ALA A N 1
ATOM 646 C CA . ALA A 1 90 ? 51.26521 -37.24794 -5.36875 1.000 13.84985 90 ALA A CA 1
ATOM 647 C C . ALA A 1 90 ? 51.59106 -37.28370 -6.84423 1.000 13.56162 90 ALA A C 1
ATOM 648 O O . ALA A 1 90 ? 52.44615 -36.51375 -7.29126 1.000 14.47828 90 ALA A O 1
ATOM 650 N N A ASP A 1 91 ? 50.93026 -38.14706 -7.62354 0.628 14.38312 91 ASP A N 1
ATOM 651 N N B ASP A 1 91 ? 50.96585 -38.18270 -7.60475 0.372 14.28676 91 ASP A N 1
ATOM 652 C CA A ASP A 1 91 ? 51.28933 -38.21787 -9.02475 0.628 14.57948 91 ASP A CA 1
ATOM 653 C CA B ASP A 1 91 ? 51.21328 -38.24737 -9.03942 0.372 15.13108 91 ASP A CA 1
ATOM 654 C C A ASP A 1 91 ? 50.89707 -36.95314 -9.78671 0.628 14.90026 91 ASP A C 1
ATOM 655 C C B ASP A 1 91 ? 50.93059 -36.92658 -9.74194 0.372 14.73146 91 ASP A C 1
ATOM 656 O O A ASP A 1 91 ? 51.53177 -36.61856 -10.78922 0.628 15.05711 91 ASP A O 1
ATOM 657 O O B ASP A 1 91 ? 51.65154 -36.54605 -10.67056 0.372 14.89007 91 ASP A O 1
ATOM 666 N N . VAL A 1 92 ? 49.87339 -36.22456 -9.33859 1.000 14.11528 92 VAL A N 1
ATOM 667 C CA . VAL A 1 92 ? 49.54961 -34.95155 -9.96759 1.000 13.75904 92 VAL A CA 1
ATOM 668 C C . VAL A 1 92 ? 50.65032 -33.93957 -9.68194 1.000 13.42218 92 VAL A C 1
ATOM 669 O O . VAL A 1 92 ? 51.03925 -33.16250 -10.56716 1.000 14.06479 92 VAL A O 1
ATOM 673 N N . LEU A 1 93 ? 51.11959 -33.88903 -8.44079 1.000 12.85540 93 LEU A N 1
ATOM 674 C CA . LEU A 1 93 ? 52.20172 -32.97715 -8.07761 1.000 12.93990 93 LEU A CA 1
ATOM 675 C C . LEU A 1 93 ? 53.52291 -33.34158 -8.74418 1.000 12.79302 93 LEU A C 1
ATOM 676 O O . LEU A 1 93 ? 54.37151 -32.46121 -8.93189 1.000 13.74409 93 LEU A O 1
ATOM 681 N N . ASP A 1 94 ? 53.71219 -34.61548 -9.08984 1.000 13.28745 94 ASP A N 1
ATOM 682 C CA . ASP A 1 94 ? 54.88111 -35.00989 -9.87951 1.000 13.72617 94 ASP A CA 1
ATOM 683 C C . ASP A 1 94 ? 54.77244 -34.53686 -11.31317 1.000 14.24223 94 ASP A C 1
ATOM 684 O O . ASP A 1 94 ? 55.78813 -34.19280 -11.93167 1.000 14.93789 94 ASP A O 1
ATOM 689 N N . GLY A 1 95 ? 53.55095 -34.53861 -11.88154 1.000 13.72607 95 GLY A N 1
ATOM 690 C CA . GLY A 1 95 ? 53.36495 -34.36450 -13.32351 1.000 14.23981 95 GLY A CA 1
ATOM 691 C C . GLY A 1 95 ? 53.03225 -32.96642 -13.77596 1.000 12.75031 95 GLY A C 1
ATOM 692 O O . GLY A 1 95 ? 53.07551 -32.71478 -14.98739 1.000 13.23992 95 GLY A O 1
ATOM 693 N N . TYR A 1 96 ? 52.68310 -32.05962 -12.86611 1.000 12.44690 96 TYR A N 1
ATOM 694 C CA . TYR A 1 96 ? 52.27857 -30.72145 -13.28398 1.000 12.43659 96 TYR A CA 1
ATOM 695 C C . TYR A 1 96 ? 52.94523 -29.66048 -12.43750 1.000 12.45284 96 TYR A C 1
ATOM 696 O O . TYR A 1 96 ? 53.04756 -29.78650 -11.20989 1.000 13.36519 96 TYR A O 1
ATOM 705 N N . ASP A 1 97 ? 53.33590 -28.55788 -13.07706 1.000 12.27938 97 ASP A N 1
ATOM 706 C CA . ASP A 1 97 ? 53.52985 -27.31379 -12.35022 1.000 12.68358 97 ASP A CA 1
ATOM 707 C C . ASP A 1 97 ? 52.14656 -26.80038 -11.95740 1.000 12.20158 97 ASP A C 1
ATOM 708 O O . ASP A 1 97 ? 51.29999 -26.59158 -12.84394 1.000 14.76115 97 ASP A O 1
ATOM 713 N N . VAL A 1 98 ? 51.89594 -26.60503 -10.67237 1.000 12.08696 98 VAL A N 1
ATOM 714 C CA . VAL A 1 98 ? 50.61348 -26.07848 -10.21737 1.000 11.83977 98 VAL A CA 1
ATOM 715 C C . VAL A 1 98 ? 50.74224 -24.57770 -10.09602 1.000 11.57562 98 VAL A C 1
ATOM 716 O O . VAL A 1 98 ? 51.57574 -24.09537 -9.32341 1.000 12.43142 98 VAL A O 1
ATOM 720 N N . VAL A 1 99 ? 49.96546 -23.83047 -10.88268 1.000 11.35356 99 VAL A N 1
ATOM 721 C CA . VAL A 1 99 ? 50.07932 -22.38181 -10.93608 1.000 11.27366 99 VAL A CA 1
ATOM 722 C C . VAL A 1 99 ? 48.72871 -21.77421 -10.61024 1.000 10.99988 99 VAL A C 1
ATOM 723 O O . VAL A 1 99 ? 47.77539 -21.93480 -11.38657 1.000 11.74817 99 VAL A O 1
ATOM 727 N N . GLY A 1 100 ? 48.61290 -21.12037 -9.44988 1.000 11.20602 100 GLY A N 1
ATOM 728 C CA . GLY A 1 100 ? 47.40425 -20.42001 -9.08441 1.000 10.99161 100 GLY A CA 1
ATOM 729 C C . GLY A 1 100 ? 47.54319 -18.93488 -9.32917 1.000 11.22697 100 GLY A C 1
ATOM 730 O O . GLY A 1 100 ? 48.64432 -18.39601 -9.36535 1.000 12.46285 100 GLY A O 1
ATOM 731 N N . PHE A 1 101 ? 46.40723 -18.25649 -9.48686 1.000 11.93409 101 PHE A N 1
ATOM 732 C CA . PHE A 1 101 ? 46.44937 -16.81800 -9.72710 1.000 11.64557 101 PHE A CA 1
ATOM 733 C C . PHE A 1 101 ? 45.39118 -16.10787 -8.90477 1.000 11.86194 101 PHE A C 1
ATOM 734 O O . PHE A 1 101 ? 44.32312 -16.66434 -8.59891 1.000 11.90655 101 PHE A O 1
ATOM 742 N N . ASP A 1 102 ? 45.66293 -14.84977 -8.58486 1.000 12.06049 102 ASP A N 1
ATOM 743 C CA . ASP A 1 102 ? 44.66591 -13.96008 -8.00279 1.000 11.91291 102 ASP A CA 1
ATOM 744 C C . ASP A 1 102 ? 44.00569 -13.20773 -9.14586 1.000 12.31125 102 ASP A C 1
ATOM 745 O O . ASP A 1 102 ? 44.68179 -12.51982 -9.92130 1.000 12.63280 102 ASP A O 1
ATOM 750 N N . HIS A 1 103 ? 42.69430 -13.35454 -9.30846 1.000 11.60102 103 HIS A N 1
ATOM 751 C CA . HIS A 1 103 ? 42.06911 -12.68267 -10.43271 1.000 11.70981 103 HIS A CA 1
ATOM 752 C C . HIS A 1 103 ? 42.21303 -11.16977 -10.33322 1.000 11.51252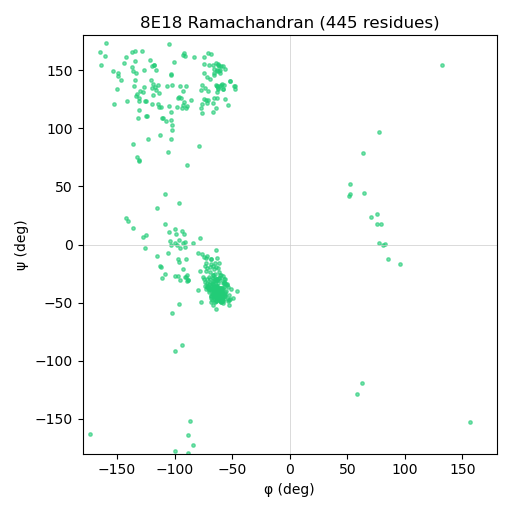 103 HIS A C 1
ATOM 753 O O . HIS A 1 103 ? 42.33188 -10.60225 -9.25555 1.000 11.78041 103 HIS A O 1
ATOM 760 N N . ARG A 1 104 ? 42.14269 -10.51459 -11.49030 1.000 11.62767 104 ARG A N 1
ATOM 761 C CA . ARG A 1 104 ? 42.24663 -9.06876 -11.54143 1.000 12.03559 104 ARG A CA 1
ATOM 762 C C . ARG A 1 104 ? 41.35214 -8.41611 -10.50032 1.000 11.78253 104 ARG A C 1
ATOM 763 O O . ARG A 1 104 ? 40.19317 -8.77460 -10.31345 1.000 11.58548 104 ARG A O 1
ATOM 771 N N . PHE A 1 105 ? 41.90214 -7.41337 -9.83244 1.000 12.54230 105 PHE A N 1
ATOM 772 C CA . PHE A 1 105 ? 41.18061 -6.60821 -8.83239 1.000 13.09558 105 PHE A CA 1
ATOM 773 C C . PHE A 1 105 ? 40.77754 -7.45735 -7.63076 1.000 12.97743 105 PHE A C 1
ATOM 774 O O . PHE A 1 105 ? 39.65294 -7.35475 -7.12851 1.000 14.34168 105 PHE A O 1
ATOM 782 N N . SER A 1 106 ? 41.70940 -8.28845 -7.15897 1.000 12.97804 106 SER A N 1
ATOM 783 C CA . SER A 1 106 ? 41.53304 -9.07278 -5.93476 1.000 13.12234 106 SER A CA 1
ATOM 784 C C . SER A 1 106 ? 42.90024 -9.49569 -5.44213 1.000 12.68669 106 SER A C 1
ATOM 785 O O . SER A 1 106 ? 43.87245 -9.48022 -6.20701 1.000 13.55503 106 SER A O 1
ATOM 788 N N . GLY A 1 107 ? 42.97115 -9.89072 -4.16753 1.000 13.65829 107 GLY A N 1
ATOM 789 C CA . GLY A 1 107 ? 44.19543 -10.50606 -3.68568 1.000 14.79858 107 GLY A CA 1
ATOM 790 C C . GLY A 1 107 ? 45.38236 -9.60286 -3.84164 1.000 14.56848 107 GLY A C 1
ATOM 791 O O . GLY A 1 107 ? 45.35896 -8.44755 -3.43561 1.000 15.35558 107 GLY A O 1
ATOM 792 N N . GLY A 1 108 ? 46.42802 -10.12379 -4.45213 1.000 14.65626 108 GLY A N 1
ATOM 793 C CA . GLY A 1 108 ? 47.59518 -9.34288 -4.79837 1.000 16.08594 108 GLY A CA 1
ATOM 794 C C . GLY A 1 108 ? 47.59678 -8.77745 -6.19537 1.000 15.69166 108 GLY A C 1
ATOM 795 O O . GLY A 1 108 ? 48.64336 -8.28544 -6.63529 1.000 19.73451 108 GLY A O 1
ATOM 796 N N . SER A 1 109 ? 46.47849 -8.83332 -6.89756 1.000 13.52596 109 SER A N 1
ATOM 797 C CA . SER A 1 109 ? 46.33097 -8.33445 -8.24743 1.000 13.13798 109 SER A CA 1
ATOM 798 C C . SER A 1 109 ? 45.52596 -7.04534 -8.23110 1.000 13.54848 109 SER A C 1
ATOM 799 O O . SER A 1 109 ? 44.33925 -7.03896 -8.53527 1.000 14.02611 109 SER A O 1
ATOM 802 N N . ALA A 1 110 ? 46.16751 -5.92955 -7.89583 1.000 14.26481 110 ALA A N 1
ATOM 803 C CA . ALA A 1 110 ? 45.51449 -4.62294 -7.90225 1.000 15.10286 110 ALA A CA 1
ATOM 804 C C . ALA A 1 110 ? 44.20515 -4.61633 -7.10040 1.000 14.09483 110 ALA A C 1
ATOM 805 O O . ALA A 1 110 ? 43.16826 -4.15661 -7.58859 1.000 15.05502 110 ALA A O 1
ATOM 807 N N . PRO A 1 111 ? 44.23240 -5.07361 -5.84156 1.000 14.03436 111 PRO A N 1
ATOM 808 C CA . PRO A 1 111 ? 43.00008 -5.07670 -5.04305 1.000 14.71543 111 PRO A CA 1
ATOM 809 C C . PRO A 1 111 ? 42.44079 -3.67112 -4.86977 1.000 15.25552 111 PRO A C 1
ATOM 810 O O . PRO A 1 111 ? 43.19173 -2.68323 -4.80989 1.000 16.94581 111 PRO A O 1
ATOM 814 N N . LEU A 1 112 ? 41.12515 -3.59017 -4.73615 1.000 15.06733 112 LEU A N 1
ATOM 815 C CA . LEU A 1 112 ? 40.46380 -2.30052 -4.64114 1.000 16.19508 112 LEU A CA 1
ATOM 816 C C . LEU A 1 112 ? 40.07141 -1.99894 -3.19928 1.000 18.29737 112 LEU A C 1
ATOM 817 O O . LEU A 1 112 ? 39.71220 -2.88976 -2.43086 1.000 21.61574 112 LEU A O 1
ATOM 822 N N . SER A 1 113 ? 40.12555 -0.72482 -2.85116 1.000 20.28320 113 SER A N 1
ATOM 823 C CA . SER A 1 113 ? 39.72190 -0.25731 -1.53453 1.000 22.91437 113 SER A CA 1
ATOM 824 C C . SER A 1 113 ? 38.79531 0.92611 -1.75712 1.000 20.40594 113 SER A C 1
ATOM 825 O O . SER A 1 113 ? 39.13449 1.86271 -2.47996 1.000 24.14016 113 SER A O 1
ATOM 828 N N . CYS A 1 114 ? 37.60335 0.86488 -1.18113 1.000 19.22647 114 CYS A N 1
ATOM 829 C CA . CYS A 1 114 ? 36.57208 1.84158 -1.51629 1.000 18.62259 114 CYS A CA 1
ATOM 830 C C . CYS A 1 114 ? 35.98922 2.51093 -0.28083 1.000 19.37871 114 CYS A C 1
ATOM 831 O O . CYS A 1 114 ? 35.03346 3.27733 -0.39579 1.000 23.81941 114 CYS A O 1
ATOM 834 N N . GLY A 1 115 ? 36.53695 2.25195 0.89532 1.000 20.00400 115 GLY A N 1
ATOM 835 C CA . GLY A 1 115 ? 35.99413 2.83263 2.10242 1.000 21.45108 115 GLY A CA 1
ATOM 836 C C . GLY A 1 115 ? 34.76590 2.13396 2.62818 1.000 20.24381 115 GLY A C 1
ATOM 837 O O . GLY A 1 115 ? 34.03945 2.70984 3.44012 1.000 21.88406 115 GLY A O 1
ATOM 838 N N . LEU A 1 116 ? 34.49490 0.89909 2.19606 1.000 18.97381 116 LEU A N 1
ATOM 839 C CA . LEU A 1 116 ? 33.33543 0.18515 2.72791 1.000 18.78034 116 LEU A CA 1
ATOM 840 C C . LEU A 1 116 ? 33.53809 -0.18694 4.18158 1.000 21.03502 116 LEU A C 1
ATOM 841 O O . LEU A 1 116 ? 34.63826 -0.57460 4.59335 1.000 23.04320 116 LEU A O 1
ATOM 846 N N . THR A 1 117 ? 32.46008 -0.10004 4.96193 1.000 21.77370 117 THR A N 1
ATOM 847 C CA . THR A 1 117 ? 32.51606 -0.53605 6.34768 1.000 24.39636 117 THR A CA 1
ATOM 848 C C . THR A 1 117 ? 32.31285 -2.04446 6.42889 1.000 24.40429 117 THR A C 1
ATOM 849 O O . THR A 1 117 ? 31.80311 -2.65369 5.48244 1.000 23.16021 117 THR A O 1
ATOM 853 N N . PRO A 1 118 ? 32.70530 -2.67974 7.55624 1.000 26.36443 118 PRO A N 1
ATOM 854 C CA . PRO A 1 118 ? 32.56630 -4.15006 7.63179 1.000 26.32749 118 PRO A CA 1
ATOM 855 C C . PRO A 1 118 ? 31.16066 -4.64884 7.35220 1.000 25.64569 118 PRO A C 1
ATOM 856 O O . PRO A 1 118 ? 30.98800 -5.71615 6.76417 1.000 26.35887 118 PRO A O 1
ATOM 860 N N . ASP A 1 119 ? 30.14266 -3.90387 7.74826 1.000 24.46176 119 ASP A N 1
ATOM 861 C CA . ASP A 1 119 ? 28.77451 -4.30246 7.45087 1.000 26.46912 119 ASP A CA 1
ATOM 862 C C . ASP A 1 119 ? 28.49426 -4.30783 5.93533 1.000 22.16625 119 ASP A C 1
ATOM 863 O O . ASP A 1 119 ? 27.82700 -5.21367 5.41730 1.000 21.87384 119 ASP A O 1
ATOM 868 N N . GLN A 1 120 ? 29.01179 -3.31675 5.21993 1.000 19.91199 120 GLN A N 1
ATOM 869 C CA . GLN A 1 120 ? 28.91201 -3.29100 3.76385 1.000 17.24551 120 GLN A CA 1
ATOM 870 C C . GLN A 1 120 ? 29.70142 -4.40807 3.10633 1.000 15.77288 120 GLN A C 1
ATOM 871 O O . GLN A 1 120 ? 29.33399 -4.82150 1.99790 1.000 15.09355 120 GLN A O 1
ATOM 877 N N . TRP A 1 121 ? 30.76184 -4.92513 3.76060 1.000 16.43035 121 TRP A N 1
ATOM 878 C CA . TRP A 1 121 ? 31.50433 -6.04242 3.17032 1.000 16.29950 121 TRP A CA 1
ATOM 879 C C . TRP A 1 121 ? 30.59826 -7.24206 3.01795 1.000 14.95379 121 TRP A C 1
ATOM 880 O O . TRP A 1 121 ? 30.81397 -8.06052 2.13208 1.000 16.29500 121 TRP A O 1
ATOM 891 N N . LEU A 1 122 ? 29.58561 -7.36184 3.89154 1.000 15.11215 122 LEU A N 1
ATOM 892 C CA . LEU A 1 122 ? 28.64008 -8.47886 3.84421 1.000 15.50351 122 LEU A CA 1
ATOM 893 C C . LEU A 1 122 ? 27.36280 -8.11269 3.07931 1.000 14.50391 122 LEU A C 1
ATOM 894 O O . LEU A 1 122 ? 26.28289 -8.64173 3.38319 1.000 16.11999 122 LEU A O 1
ATOM 899 N N . TRP A 1 123 ? 27.49028 -7.30447 2.02151 1.000 14.11624 123 TRP A N 1
ATOM 900 C CA . TRP A 1 123 ? 26.31556 -6.90607 1.24795 1.000 14.13838 123 TRP A CA 1
ATOM 901 C C . TRP A 1 123 ? 25.53569 -8.09368 0.69416 1.000 13.72259 123 TRP A C 1
ATOM 902 O O . TRP A 1 123 ? 24.30087 -7.99083 0.58048 1.000 14.50155 123 TRP A O 1
ATOM 913 N N . ILE A 1 124 ? 26.19408 -9.20664 0.34866 1.000 13.98602 124 ILE A N 1
ATOM 914 C CA . ILE A 1 124 ? 25.45950 -10.34275 -0.20795 1.000 14.01747 124 ILE A CA 1
ATOM 915 C C . ILE A 1 124 ? 24.46945 -10.88204 0.82021 1.000 14.80095 124 ILE A C 1
ATOM 916 O O . ILE A 1 124 ? 23.32133 -11.18148 0.49206 1.000 15.51444 124 ILE A O 1
ATOM 921 N N . PHE A 1 125 ? 24.91582 -11.04925 2.06114 1.000 15.72724 125 PHE A N 1
ATOM 922 C CA . PHE A 1 125 ? 24.15121 -11.76634 3.07422 1.000 17.01652 125 PHE A CA 1
ATOM 923 C C . PHE A 1 125 ? 23.40642 -10.84204 4.01313 1.000 17.00526 125 PHE A C 1
ATOM 924 O O . PHE A 1 125 ? 22.70897 -11.30878 4.91547 1.000 19.44167 125 PHE A O 1
ATOM 932 N N . HIS A 1 126 ? 23.51019 -9.54763 3.80364 1.000 16.97428 126 HIS A N 1
ATOM 933 C CA . HIS A 1 126 ? 22.98850 -8.56642 4.71954 1.000 19.28119 126 HIS A CA 1
ATOM 934 C C . HIS A 1 126 ? 21.51447 -8.78194 4.95878 1.000 21.09226 126 HIS A C 1
ATOM 935 O O . HIS A 1 126 ? 20.68832 -8.81502 4.03709 1.000 20.55379 126 HIS A O 1
ATOM 942 N N . ARG A 1 127 ? 21.18439 -8.90277 6.21947 1.000 24.97060 127 ARG A N 1
ATOM 943 C CA . ARG A 1 127 ? 19.79645 -9.09440 6.57287 1.000 29.55348 127 ARG A CA 1
ATOM 944 C C . ARG A 1 127 ? 19.02563 -7.77938 6.40839 1.000 33.89943 127 ARG A C 1
ATOM 945 O O . ARG A 1 127 ? 19.43607 -6.75953 6.97535 1.000 33.08091 127 ARG A O 1
ATOM 953 N N . PRO A 1 128 ? 17.93950 -7.75301 5.64298 1.000 48.65953 128 PRO A N 1
ATOM 954 C CA . PRO A 1 128 ? 17.20408 -6.50571 5.42220 1.000 71.52294 128 PRO A CA 1
ATOM 955 C C . PRO A 1 128 ? 16.08279 -6.25375 6.42270 1.000 83.50205 128 PRO A C 1
ATOM 956 O O . PRO A 1 128 ? 15.60108 -7.14891 7.11750 1.000 81.33217 128 PRO A O 1
ATOM 960 N N . GLN A 1 129 ? 15.66534 -4.98995 6.45894 1.000 80.37591 129 GLN A N 1
ATOM 961 C CA . GLN A 1 129 ? 14.53769 -4.50077 7.24105 1.000 67.28154 129 GLN A CA 1
ATOM 962 C C . GLN A 1 129 ? 13.26795 -4.42949 6.40319 1.000 58.19173 129 GLN A C 1
ATOM 963 O O . GLN A 1 129 ? 12.21901 -4.94215 6.80152 1.000 57.22817 129 GLN A O 1
ATOM 969 N N . ASP A 1 130 ? 13.35335 -3.78730 5.24491 1.000 50.06312 130 ASP A N 1
ATOM 970 C CA . ASP A 1 130 ? 12.27884 -3.73183 4.26966 1.000 44.00718 130 ASP A CA 1
ATOM 971 C C . ASP A 1 130 ? 12.90035 -3.37536 2.92893 1.000 37.33116 130 ASP A C 1
ATOM 972 O O . ASP A 1 130 ? 14.09492 -3.07624 2.83732 1.000 34.75811 130 ASP A O 1
ATOM 977 N N . VAL A 1 131 ? 12.07222 -3.41263 1.88207 1.000 35.37232 131 VAL A N 1
ATOM 978 C CA . VAL A 1 131 ? 12.58828 -3.18139 0.53761 1.000 35.59029 131 VAL A CA 1
ATOM 979 C C . VAL A 1 131 ? 13.18034 -1.77730 0.41664 1.000 32.72659 131 VAL A C 1
ATOM 980 O O . VAL A 1 131 ? 14.23189 -1.59664 -0.19629 1.000 29.11649 131 VAL A O 1
ATOM 984 N N . GLU A 1 132 ? 12.53961 -0.76595 1.02618 1.000 34.30540 132 GLU A N 1
ATOM 985 C CA . GLU A 1 132 ? 13.00967 0.60848 0.84904 1.000 34.79798 132 GLU A CA 1
ATOM 986 C C . GLU A 1 132 ? 14.35733 0.83614 1.52545 1.000 30.35599 132 GLU A C 1
ATOM 987 O O . GLU A 1 132 ? 15.27139 1.43710 0.93657 1.000 29.87672 132 GLU A O 1
ATOM 993 N N . SER A 1 133 ? 14.47229 0.43579 2.79595 1.000 29.17663 133 SER A N 1
ATOM 994 C CA . SER A 1 133 ? 15.73950 0.60553 3.49980 1.000 29.13142 133 SER A CA 1
ATOM 995 C C . SER A 1 133 ? 16.84107 -0.20983 2.84587 1.000 24.82073 133 SER A C 1
ATOM 996 O O . SER A 1 133 ? 17.98312 0.22822 2.79653 1.000 24.32023 133 SER A O 1
ATOM 999 N N . GLU A 1 134 ? 16.51892 -1.41313 2.37541 1.000 23.71591 134 GLU A N 1
ATOM 1000 C CA . GLU A 1 134 ? 17.54518 -2.25101 1.77287 1.000 21.78962 134 GLU A CA 1
ATOM 1001 C C . GLU A 1 134 ? 17.99764 -1.70034 0.42987 1.000 20.38143 134 GLU A C 1
ATOM 1002 O O . GLU A 1 134 ? 19.18457 -1.76612 0.11018 1.000 18.56296 134 GLU A O 1
ATOM 1008 N N . ALA A 1 135 ? 17.07660 -1.14742 -0.36327 1.000 19.84535 135 ALA A N 1
ATOM 1009 C CA . ALA A 1 135 ? 17.48001 -0.46675 -1.58541 1.000 20.11958 135 ALA A CA 1
ATOM 1010 C C . ALA A 1 135 ? 18.47922 0.63314 -1.26360 1.000 19.69492 135 ALA A C 1
ATOM 1011 O O . ALA A 1 135 ? 19.48819 0.79611 -1.95330 1.000 19.50064 135 ALA A O 1
ATOM 1013 N N . ARG A 1 136 ? 18.23179 1.39524 -0.19303 1.000 20.06043 136 ARG A N 1
ATOM 1014 C CA . ARG A 1 136 ? 19.18355 2.44079 0.18513 1.000 20.94099 136 ARG A CA 1
ATOM 1015 C C . ARG A 1 136 ? 20.52416 1.85541 0.59674 1.000 19.05602 136 ARG A C 1
ATOM 1016 O O . ARG A 1 136 ? 21.58356 2.36232 0.19740 1.000 19.54863 136 ARG A O 1
ATOM 1024 N N . PHE A 1 137 ? 20.49807 0.80315 1.41762 1.000 19.21567 137 PHE A N 1
ATOM 1025 C CA . PHE A 1 137 ? 21.73913 0.18468 1.86544 1.000 19.02282 137 PHE A CA 1
ATOM 1026 C C . PHE A 1 137 ? 22.53900 -0.33555 0.69440 1.000 17.04509 137 PHE A C 1
ATOM 1027 O O . PHE A 1 137 ? 23.75065 -0.08563 0.60512 1.000 17.26894 137 PHE A O 1
ATOM 1035 N N . GLN A 1 138 ? 21.87214 -1.03590 -0.22199 1.000 16.75245 138 GLN A N 1
ATOM 1036 C CA . GLN A 1 138 ? 22.60727 -1.66848 -1.31838 1.000 16.26814 138 GLN A CA 1
ATOM 1037 C C . GLN A 1 138 ? 23.09544 -0.63085 -2.32047 1.000 16.17602 138 GLN A C 1
ATOM 1038 O O . GLN A 1 138 ? 24.22816 -0.72512 -2.82399 1.000 16.42661 138 GLN A O 1
ATOM 1044 N N . ARG A 1 139 ? 22.28288 0.38775 -2.58101 1.000 16.61395 139 ARG A N 1
ATOM 1045 C CA . ARG A 1 139 ? 22.73043 1.44289 -3.47513 1.000 17.90011 139 ARG A CA 1
ATOM 1046 C C . ARG A 1 139 ? 23.93710 2.17323 -2.90765 1.000 17.01467 139 ARG A C 1
ATOM 1047 O O . ARG A 1 139 ? 24.82252 2.59392 -3.67175 1.000 17.20887 139 ARG A O 1
ATOM 1055 N N . ALA A 1 140 ? 23.98903 2.37032 -1.57343 1.000 17.13920 140 ALA A N 1
ATOM 1056 C CA . ALA A 1 140 ? 25.11967 3.06211 -0.97944 1.000 17.27794 140 ALA A CA 1
ATOM 1057 C C . ALA A 1 140 ? 26.41158 2.29409 -1.19233 1.000 15.77685 140 ALA A C 1
ATOM 1058 O O . ALA A 1 140 ? 27.45775 2.90925 -1.36038 1.000 16.23105 140 ALA A O 1
ATOM 1060 N N . VAL A 1 141 ? 26.35595 0.96049 -1.16730 1.000 15.39656 141 VAL A N 1
ATOM 1061 C CA . VAL A 1 141 ? 27.53170 0.15905 -1.48493 1.000 14.89902 141 VAL A CA 1
ATOM 1062 C C . VAL A 1 141 ? 28.00524 0.45760 -2.90692 1.000 13.92095 141 VAL A C 1
ATOM 1063 O O . VAL A 1 141 ? 29.19318 0.68254 -3.16037 1.000 14.70984 141 VAL A O 1
ATOM 1067 N N . VAL A 1 142 ? 27.07896 0.43373 -3.86238 1.000 14.19924 142 VAL A N 1
ATOM 1068 C CA . VAL A 1 142 ? 27.42444 0.69731 -5.26155 1.000 14.34001 142 VAL A CA 1
ATOM 1069 C C . VAL A 1 142 ? 28.02767 2.08518 -5.41604 1.000 14.41422 142 VAL A C 1
ATOM 1070 O O . VAL A 1 142 ? 29.03813 2.27278 -6.08618 1.000 14.40305 142 VAL A O 1
ATOM 1074 N N . GLU A 1 143 ? 27.38751 3.08263 -4.80439 1.000 15.23541 143 GLU A N 1
ATOM 1075 C CA . GLU A 1 143 ? 27.84698 4.46392 -4.91112 1.000 16.74017 143 GLU A CA 1
ATOM 1076 C C . GLU A 1 143 ? 29.26819 4.61366 -4.40449 1.000 15.45046 143 GLU A C 1
ATOM 1077 O O . GLU A 1 143 ? 30.10239 5.26736 -5.02998 1.000 16.44885 143 GLU A O 1
ATOM 1083 N N . ARG A 1 144 ? 29.53768 4.03540 -3.23654 1.000 16.08220 144 ARG A N 1
ATOM 1084 C CA . ARG A 1 144 ? 30.86710 4.15012 -2.66507 1.000 17.61393 144 ARG A CA 1
ATOM 1085 C C . ARG A 1 144 ? 31.89635 3.49417 -3.56686 1.000 16.08091 144 ARG A C 1
ATOM 1086 O O . ARG A 1 144 ? 32.98154 4.04750 -3.76451 1.000 16.85613 144 ARG A O 1
ATOM 1094 N N . CYS A 1 145 ? 31.57433 2.32369 -4.11855 1.000 14.90221 145 CYS A N 1
ATOM 1095 C CA . CYS A 1 145 ? 32.55162 1.62118 -4.93090 1.000 15.03185 145 CYS A CA 1
ATOM 1096 C C . CYS A 1 145 ? 32.80364 2.32034 -6.25525 1.000 13.75349 145 CYS A C 1
ATOM 1097 O O . CYS A 1 145 ? 33.95073 2.36728 -6.70909 1.000 15.19933 145 CYS A O 1
ATOM 1100 N N . PHE A 1 146 ? 31.74903 2.84295 -6.90826 1.000 14.51542 146 PHE A N 1
ATOM 1101 C CA . PHE A 1 146 ? 31.97344 3.56745 -8.15633 1.000 14.42868 146 PHE A CA 1
ATOM 1102 C C . PHE A 1 146 ? 32.67164 4.89930 -7.91054 1.000 14.69920 146 PHE A C 1
ATOM 1103 O O . PHE A 1 146 ? 33.48382 5.33989 -8.72901 1.000 15.21994 146 PHE A O 1
ATOM 1111 N N . ASP A 1 147 ? 32.39342 5.56280 -6.78110 1.000 15.89746 147 ASP A N 1
ATOM 1112 C CA . ASP A 1 147 ? 33.11389 6.79460 -6.50920 1.000 17.57803 147 ASP A CA 1
ATOM 1113 C C . ASP A 1 147 ? 34.61173 6.53425 -6.44906 1.000 16.90980 147 ASP A C 1
ATOM 1114 O O . ASP A 1 147 ? 35.42089 7.35032 -6.92083 1.000 18.66126 147 ASP A O 1
ATOM 1119 N N . ALA A 1 148 ? 35.01196 5.42745 -5.81940 1.000 16.80853 148 ALA A N 1
ATOM 1120 C CA . ALA A 1 148 ? 36.41944 5.13903 -5.60378 1.000 18.37104 148 ALA A CA 1
ATOM 1121 C C . ALA A 1 148 ? 37.08584 4.38515 -6.73835 1.000 17.80451 148 ALA A C 1
ATOM 1122 O O . ALA A 1 148 ? 38.30586 4.50347 -6.89667 1.000 20.32931 148 ALA A O 1
ATOM 1124 N N . ALA A 1 149 ? 36.33830 3.55006 -7.46488 1.000 16.75444 149 ALA A N 1
ATOM 1125 C CA . ALA A 1 149 ? 36.92480 2.59825 -8.40645 1.000 17.07908 149 ALA A CA 1
ATOM 1126 C C . ALA A 1 149 ? 36.08049 2.46229 -9.66828 1.000 16.03077 149 ALA A C 1
ATOM 1127 O O . ALA A 1 149 ? 36.22302 1.47337 -10.39929 1.000 15.89027 149 ALA A O 1
ATOM 1129 N N . GLY A 1 150 ? 35.25737 3.46200 -9.99218 1.000 15.96186 150 GLY A N 1
ATOM 1130 C CA . GLY A 1 150 ? 34.41354 3.36529 -11.16296 1.000 16.19643 150 GLY A CA 1
ATOM 1131 C C . GLY A 1 150 ? 35.15733 3.34489 -12.47627 1.000 16.01065 150 GLY A C 1
ATOM 1132 O O . GLY A 1 150 ? 34.58980 2.92312 -13.49023 1.000 17.68383 150 GLY A O 1
ATOM 1133 N N . ASP A 1 151 ? 36.41491 3.77813 -12.47857 1.000 17.24126 151 ASP A N 1
ATOM 1134 C CA . ASP A 1 151 ? 37.23264 3.67936 -13.67439 1.000 18.58634 151 ASP A CA 1
ATOM 1135 C C . ASP A 1 151 ? 37.55802 2.23508 -14.03573 1.000 16.94619 151 ASP A C 1
ATOM 1136 O O . ASP A 1 151 ? 37.68752 1.93619 -15.22067 1.000 19.29112 151 ASP A O 1
ATOM 1141 N N . VAL A 1 152 ? 37.71785 1.34339 -13.05398 1.000 15.23411 152 VAL A N 1
ATOM 1142 C CA . VAL A 1 152 ? 38.13597 -0.02275 -13.31869 1.000 15.18408 152 VAL A CA 1
ATOM 1143 C C . VAL A 1 152 ? 37.02528 -1.04711 -13.11480 1.000 14.58404 152 VAL A C 1
ATOM 1144 O O . VAL A 1 152 ? 37.10201 -2.13562 -13.70991 1.000 14.13675 152 VAL A O 1
ATOM 1148 N N . LEU A 1 153 ? 36.01500 -0.77458 -12.28434 1.000 14.13396 153 LEU A N 1
ATOM 1149 C CA . LEU A 1 153 ? 34.96544 -1.77139 -12.04918 1.000 14.26796 153 LEU A CA 1
ATOM 1150 C C . LEU A 1 153 ? 34.32785 -2.28513 -13.32321 1.000 14.52307 153 LEU A C 1
ATOM 1151 O O . LEU A 1 153 ? 34.01243 -3.48581 -13.37412 1.000 14.78536 153 LEU A O 1
ATOM 1156 N N . PRO A 1 154 ? 34.11376 -1.48534 -14.36644 1.000 14.26182 154 PRO A N 1
ATOM 1157 C CA . PRO A 1 154 ? 33.52332 -2.04987 -15.58712 1.000 14.33707 154 PRO A CA 1
ATOM 1158 C C . PRO A 1 154 ? 34.37333 -3.09996 -16.26582 1.000 13.42215 154 PRO A C 1
ATOM 1159 O O . PRO A 1 154 ? 33.86526 -3.75935 -17.18892 1.000 14.55492 154 PRO A O 1
ATOM 1163 N N . TYR A 1 155 ? 35.63511 -3.24455 -15.86054 1.000 13.31965 155 TYR A N 1
ATOM 1164 C CA . TYR A 1 155 ? 36.56311 -4.21378 -16.41960 1.000 13.37709 155 TYR A CA 1
ATOM 1165 C C . TYR A 1 155 ? 36.77148 -5.38904 -15.48770 1.000 12.64424 155 TYR A C 1
ATOM 1166 O O . TYR A 1 155 ? 37.65618 -6.22079 -15.73547 1.000 13.77433 155 TYR A O 1
ATOM 1175 N N . LEU A 1 156 ? 35.96393 -5.50457 -14.43472 1.000 12.17707 156 LEU A N 1
ATOM 1176 C CA . LEU A 1 156 ? 36.00127 -6.64735 -13.53747 1.000 11.82659 156 LEU A CA 1
ATOM 1177 C C . LEU A 1 156 ? 34.80820 -7.53500 -13.88149 1.000 11.99321 156 LEU A C 1
ATOM 1178 O O . LEU A 1 156 ? 33.70124 -7.33031 -13.38389 1.000 13.56878 156 LEU A O 1
ATOM 1183 N N . THR A 1 157 ? 35.02438 -8.49387 -14.78699 1.000 12.13725 157 THR A N 1
ATOM 1184 C CA . THR A 1 157 ? 33.98472 -9.43208 -15.22180 1.000 11.90095 157 THR A CA 1
ATOM 1185 C C . THR A 1 157 ? 34.64965 -10.79494 -15.40614 1.000 11.40196 157 THR A C 1
ATOM 1186 O O . THR A 1 157 ? 35.87349 -10.90257 -15.57522 1.000 11.78493 157 THR A O 1
ATOM 1190 N N . SER A 1 158 ? 33.82664 -11.83484 -15.41472 1.000 11.15373 158 SER A N 1
ATOM 1191 C CA . SER A 1 158 ? 34.34018 -13.18822 -15.60218 1.000 11.05364 158 SER A CA 1
ATOM 1192 C C . SER A 1 158 ? 35.00882 -13.37355 -16.96279 1.000 11.02054 158 SER A C 1
ATOM 1193 O O . SER A 1 158 ? 36.03567 -14.03063 -17.06664 1.000 11.48431 158 SER A O 1
ATOM 1196 N N . ARG A 1 159 ? 34.43783 -12.77310 -18.02481 1.000 11.28212 159 ARG A N 1
ATOM 1197 C CA . ARG A 1 159 ? 35.06095 -12.89105 -19.33701 1.000 11.49026 159 ARG A CA 1
ATOM 1198 C C . ARG A 1 159 ? 36.42109 -12.17971 -19.37470 1.000 11.38855 159 ARG A C 1
ATOM 1199 O O . ARG A 1 159 ? 37.34691 -12.67054 -20.02796 1.000 11.95084 159 ARG A O 1
ATOM 1207 N N . ASP A 1 160 ? 36.55927 -11.03913 -18.67813 1.000 11.49797 160 ASP A N 1
ATOM 1208 C CA . ASP A 1 160 ? 37.86945 -10.39446 -18.64661 1.000 11.61788 160 ASP A CA 1
ATOM 1209 C C . ASP A 1 160 ? 38.88333 -11.23234 -17.87980 1.000 11.02932 160 ASP A C 1
ATOM 1210 O O . ASP A 1 160 ? 40.04978 -11.27854 -18.25412 1.000 11.78276 160 ASP A O 1
ATOM 121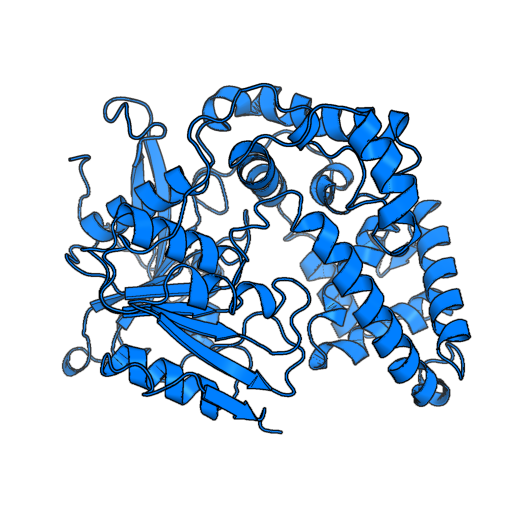5 N N . ILE A 1 161 ? 38.45139 -11.91645 -16.80796 1.000 11.39476 161 ILE A N 1
ATOM 1216 C CA . ILE A 1 161 ? 39.33345 -12.84307 -16.10194 1.000 11.36479 161 ILE A CA 1
ATOM 1217 C C . ILE A 1 161 ? 39.77606 -13.96596 -17.03107 1.000 10.87283 161 ILE A C 1
ATOM 1218 O O . ILE A 1 161 ? 40.94577 -14.35450 -17.04534 1.000 11.47049 161 ILE A O 1
ATOM 1223 N N . ALA A 1 162 ? 38.84612 -14.50198 -17.83076 1.000 11.14136 162 ALA A N 1
ATOM 1224 C CA . ALA A 1 162 ? 39.20105 -15.55027 -18.79032 1.000 11.56190 162 ALA A CA 1
ATOM 1225 C C . ALA A 1 162 ? 40.22629 -15.04806 -19.80127 1.000 11.45594 162 ALA A C 1
ATOM 1226 O O . ALA A 1 162 ? 41.13662 -15.78581 -20.17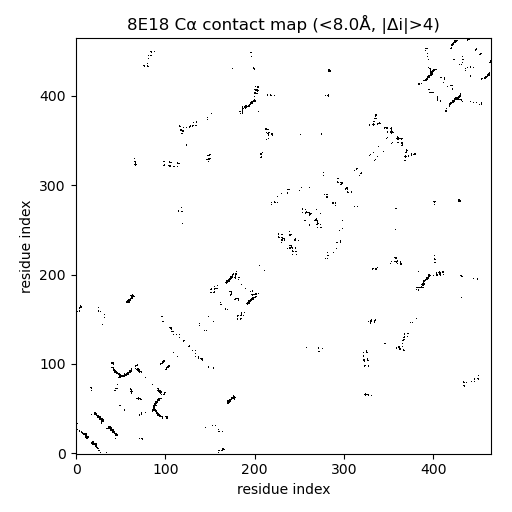714 1.000 12.08956 162 ALA A O 1
ATOM 1228 N N . ARG A 1 163 ? 40.08411 -13.81162 -20.26789 1.000 11.66588 163 ARG A N 1
ATOM 1229 C CA . ARG A 1 163 ? 41.09113 -13.23988 -21.16043 1.000 12.22818 163 ARG A CA 1
ATOM 1230 C C . ARG A 1 163 ? 42.44665 -13.16063 -20.46820 1.000 11.56794 163 ARG A C 1
ATOM 1231 O O . ARG A 1 163 ? 43.48007 -13.46333 -21.07933 1.000 12.52832 163 ARG A O 1
ATOM 1239 N N . ASP A 1 164 ? 42.46742 -12.79696 -19.19066 1.000 12.08117 164 ASP A N 1
ATOM 1240 C CA . ASP A 1 164 ? 43.71355 -12.78523 -18.42673 1.000 11.97339 164 ASP A CA 1
ATOM 1241 C C . ASP A 1 164 ? 44.30552 -14.18343 -18.33904 1.000 11.49765 164 ASP A C 1
ATOM 1242 O O . ASP A 1 164 ? 45.51952 -14.34322 -18.42469 1.000 12.27575 164 ASP A O 1
ATOM 1247 N N . MET A 1 165 ? 43.45512 -15.20274 -18.12335 1.000 11.63747 165 MET A N 1
ATOM 1248 C CA . MET A 1 165 ? 43.92424 -16.58693 -18.03171 1.000 11.92450 165 MET A CA 1
ATOM 1249 C C . MET A 1 165 ? 44.68679 -16.94389 -19.31093 1.000 12.25788 165 MET A C 1
ATOM 1250 O O . MET A 1 165 ? 45.69255 -17.66086 -19.24981 1.000 12.02583 165 MET A O 1
ATOM 1255 N N . ASP A 1 166 ? 44.18253 -16.50080 -20.47649 1.000 11.98744 166 ASP A N 1
ATOM 1256 C CA . ASP A 1 166 ? 44.86647 -16.83591 -21.71136 1.000 12.42722 166 ASP A CA 1
ATOM 1257 C C . ASP A 1 166 ? 46.18092 -16.07473 -21.87187 1.000 12.43271 166 ASP A C 1
ATOM 1258 O O . ASP A 1 166 ? 47.14967 -16.64197 -22.41570 1.000 13.13490 166 ASP A O 1
ATOM 1263 N N . VAL A 1 167 ? 46.26786 -14.82973 -21.37835 1.000 12.40231 167 VAL A N 1
ATOM 1264 C CA . VAL A 1 167 ? 47.56351 -14.13932 -21.33871 1.000 13.12137 167 VAL A CA 1
ATOM 1265 C C . VAL A 1 167 ? 48.53683 -14.90391 -20.45666 1.000 12.93953 167 VAL A C 1
ATOM 1266 O O . VAL A 1 167 ? 49.69765 -15.07969 -20.81652 1.000 13.22065 167 VAL A O 1
ATOM 1270 N N . ILE A 1 168 ? 48.07153 -15.34538 -19.27403 1.000 12.69649 168 ILE A N 1
ATOM 1271 C CA . ILE A 1 168 ? 48.93080 -16.11190 -18.37875 1.000 12.46968 168 ILE A CA 1
ATOM 1272 C C . ILE A 1 168 ? 49.42744 -17.37273 -19.07443 1.000 12.20683 168 ILE A C 1
ATOM 1273 O O . ILE A 1 168 ? 50.60801 -17.71791 -19.00512 1.000 12.90484 168 ILE A O 1
ATOM 1278 N N . ARG A 1 169 ? 48.50885 -18.09128 -19.73235 1.000 11.79913 169 ARG A N 1
ATOM 1279 C CA . ARG A 1 169 ? 48.89100 -19.28674 -20.46952 1.000 12.41599 169 ARG A CA 1
ATOM 1280 C C . ARG A 1 169 ? 50.00683 -18.99291 -21.45044 1.000 12.82221 169 ARG A C 1
ATOM 1281 O O . ARG A 1 169 ? 50.99082 -19.74277 -21.53289 1.000 13.53102 169 ARG A O 1
ATOM 1289 N N . ARG A 1 170 ? 49.86216 -17.92829 -22.24037 1.000 12.98548 170 ARG A N 1
ATOM 1290 C CA . ARG A 1 170 ? 50.89677 -17.55817 -23.20392 1.000 13.95609 170 ARG A CA 1
ATOM 1291 C C . ARG A 1 170 ? 52.19725 -17.20928 -22.51017 1.000 13.62428 170 ARG A C 1
ATOM 1292 O O . ARG A 1 170 ? 53.26154 -17.60252 -22.99151 1.000 15.58230 170 ARG A O 1
ATOM 1300 N N . ALA A 1 171 ? 52.12701 -16.46793 -21.39736 1.000 13.51264 171 ALA A N 1
ATOM 1301 C CA . ALA A 1 171 ? 53.34969 -16.14379 -20.66548 1.000 14.71584 171 ALA A CA 1
ATOM 1302 C C . ALA A 1 171 ? 54.06544 -17.39873 -20.19843 1.000 14.29396 171 ALA A C 1
ATOM 1303 O O . ALA A 1 171 ? 55.29875 -17.46351 -20.22993 1.000 16.59115 171 ALA A O 1
ATOM 1305 N N . LEU A 1 172 ? 53.31610 -18.42129 -19.77893 1.000 14.27957 172 LEU A N 1
ATOM 1306 C CA . LEU A 1 172 ? 53.86750 -19.69470 -19.33793 1.000 14.81614 172 LEU A CA 1
ATOM 1307 C C . LEU A 1 172 ? 54.40992 -20.53546 -20.48686 1.000 15.34928 172 LEU A C 1
ATOM 1308 O O . LEU A 1 172 ? 55.07104 -21.54338 -20.22586 1.000 18.08710 172 LEU A O 1
ATOM 1313 N N . GLY A 1 173 ? 54.11797 -20.16249 -21.74497 1.000 15.14903 173 GLY A N 1
ATOM 1314 C CA . GLY A 1 173 ? 54.65027 -20.92089 -22.86591 1.000 16.57215 173 GLY A CA 1
ATOM 1315 C C . GLY A 1 173 ? 53.97391 -22.24396 -23.14351 1.000 15.98175 173 GLY A C 1
ATOM 1316 O O . GLY A 1 173 ? 54.58259 -23.12595 -23.72604 1.000 18.66233 173 GLY A O 1
ATOM 1317 N N . GLU A 1 174 ? 52.70545 -22.40437 -22.76915 1.000 15.57233 174 GLU A N 1
ATOM 1318 C CA . GLU A 1 174 ? 51.96497 -23.65217 -22.95722 1.000 15.52946 174 GLU A CA 1
ATOM 1319 C C . GLU A 1 174 ? 50.90479 -23.45150 -24.03573 1.000 15.62301 174 GLU A C 1
ATOM 1320 O O . GLU A 1 174 ? 49.90782 -22.76363 -23.80245 1.000 15.91583 174 GLU A O 1
ATOM 1326 N N . ASP A 1 175 ? 51.08437 -24.04826 -25.22963 1.000 15.05062 175 ASP A N 1
ATOM 1327 C CA . ASP A 1 175 ? 50.03915 -23.96378 -26.24001 1.000 14.96034 175 ASP A CA 1
ATOM 1328 C C . ASP A 1 175 ? 48.75166 -24.57878 -25.75314 1.000 14.49543 175 ASP A C 1
ATOM 1329 O O . ASP A 1 175 ? 47.67246 -24.06008 -26.04723 1.000 15.58166 175 ASP A O 1
ATOM 1334 N N . ARG A 1 176 ? 48.84041 -25.70122 -25.03070 1.000 14.23835 176 ARG A N 1
ATOM 1335 C CA . ARG A 1 176 ? 47.68562 -26.30451 -24.38083 1.000 13.94916 176 ARG A CA 1
ATOM 1336 C C . ARG A 1 176 ? 48.01054 -26.44895 -22.90712 1.000 14.07926 176 ARG A C 1
ATOM 1337 O O . ARG A 1 176 ? 49.00236 -27.08052 -22.54754 1.000 16.80963 176 ARG A O 1
ATOM 1345 N N . ILE A 1 177 ? 47.18180 -25.87806 -22.07100 1.000 12.57790 177 ILE A N 1
ATOM 1346 C CA . ILE A 1 177 ? 47.37549 -25.85362 -20.63283 1.000 12.37740 177 ILE A CA 1
ATOM 1347 C C . ILE A 1 177 ? 46.24601 -26.62904 -19.96893 1.000 12.03968 177 ILE A C 1
ATOM 1348 O O . ILE A 1 177 ? 45.11738 -26.66112 -20.47998 1.000 12.39209 177 ILE A O 1
ATOM 1353 N N . SER A 1 178 ? 46.52901 -27.22554 -18.81759 1.000 11.79917 178 SER A N 1
ATOM 1354 C CA . SER A 1 178 ? 45.49698 -27.87729 -18.04653 1.000 11.66209 178 SER A CA 1
ATOM 1355 C C . SER A 1 178 ? 44.92895 -26.90417 -17.02309 1.000 11.36118 178 SER A C 1
ATOM 1356 O O . SER A 1 178 ? 45.54092 -25.87384 -16.71728 1.000 11.45886 178 SER A O 1
ATOM 1359 N N . TYR A 1 179 ? 43.76289 -27.23111 -16.47781 1.000 11.77198 179 TYR A N 1
ATOM 1360 C CA . TYR A 1 179 ? 43.08641 -26.30958 -15.57368 1.000 11.52961 179 TYR A CA 1
ATOM 1361 C C . TYR A 1 179 ? 42.33180 -27.09181 -14.51574 1.000 11.28134 179 TYR A C 1
ATOM 1362 O O . TYR A 1 179 ? 41.70355 -28.12446 -14.81479 1.000 12.23690 179 TYR A O 1
ATOM 1371 N N . LEU A 1 180 ? 42.35870 -26.57019 -13.28174 1.000 10.89094 180 LEU A N 1
ATOM 1372 C CA . LEU A 1 180 ? 41.50355 -27.04907 -12.20044 1.000 11.39616 180 LEU A CA 1
ATOM 1373 C C . LEU A 1 180 ? 40.83527 -25.83758 -11.57861 1.000 11.03652 180 LEU A C 1
ATOM 1374 O O . LEU A 1 180 ? 41.52066 -24.85092 -11.24599 1.000 12.07602 180 LEU A O 1
ATOM 1379 N N . GLY A 1 181 ? 39.52781 -25.89825 -11.38434 1.000 11.42444 181 GLY A N 1
ATOM 1380 C CA . GLY A 1 181 ? 38.85061 -24.81100 -10.69647 1.000 11.86340 181 GLY A CA 1
ATOM 1381 C C . GLY A 1 181 ? 37.66069 -25.33137 -9.93464 1.000 11.15037 181 GLY A C 1
ATOM 1382 O O . GLY A 1 181 ? 36.97125 -26.25870 -10.38799 1.000 12.33559 181 GLY A O 1
ATOM 1383 N N . HIS A 1 182 ? 37.40970 -24.71488 -8.79663 1.000 10.94508 182 HIS A N 1
ATOM 1384 C CA . HIS A 1 182 ? 36.34778 -25.10268 -7.87338 1.000 11.26352 182 HIS A CA 1
ATOM 1385 C C . HIS A 1 182 ? 35.35392 -23.96480 -7.76665 1.000 11.06035 182 HIS A C 1
ATOM 1386 O O . HIS A 1 182 ? 35.76429 -22.81164 -7.58241 1.000 11.57909 182 HIS A O 1
ATOM 1393 N N . SER A 1 183 ? 34.04161 -24.25834 -7.80108 1.000 11.45724 183 SER A N 1
ATOM 1394 C CA . SER A 1 183 ? 33.04533 -23.23563 -7.44420 1.000 11.62257 183 SER A CA 1
ATOM 1395 C C . SER A 1 183 ? 33.13388 -22.08072 -8.43341 1.000 11.40675 183 SER A C 1
ATOM 1396 O O . SER A 1 183 ? 32.96700 -22.30944 -9.64198 1.000 11.53097 183 SER A O 1
ATOM 1399 N N . TYR A 1 184 ? 33.43148 -20.84908 -8.01791 1.000 10.96698 184 TYR A N 1
ATOM 1400 C CA . TYR A 1 184 ? 33.60946 -19.80298 -9.02475 1.000 11.55665 184 TYR A CA 1
ATOM 1401 C C . TYR A 1 184 ? 34.68876 -20.17378 -10.04340 1.000 11.28900 184 TYR A C 1
ATOM 1402 O O . TYR A 1 184 ? 34.57857 -19.84023 -11.23788 1.000 11.22370 184 TYR A O 1
ATOM 1411 N N . GLY A 1 185 ? 35.73022 -20.88767 -9.60224 1.000 11.39784 185 GLY A N 1
ATOM 1412 C CA . GLY A 1 185 ? 36.76003 -21.35063 -10.51832 1.000 12.01302 185 GLY A CA 1
ATOM 1413 C C . GLY A 1 185 ? 36.24503 -22.34521 -11.54171 1.000 11.30387 185 GLY A C 1
ATOM 1414 O O . GLY A 1 185 ? 36.83722 -22.47394 -12.61883 1.000 11.27367 185 GLY A O 1
ATOM 1415 N N . SER A 1 186 ? 35.16163 -23.07632 -11.23213 1.000 10.97786 186 SER A N 1
ATOM 1416 C CA . SER A 1 186 ? 34.54637 -23.92930 -12.25747 1.000 11.20156 186 SER A CA 1
ATOM 1417 C C . SER A 1 186 ? 33.97681 -23.06648 -13.36289 1.000 11.12962 186 SER A C 1
ATOM 1418 O O . SER A 1 186 ? 34.06044 -23.42638 -14.53448 1.000 12.01047 186 SER A O 1
ATOM 1421 N N . TYR A 1 187 ? 33.35739 -21.94657 -12.99664 1.000 11.18804 187 TYR A N 1
ATOM 1422 C CA . TYR A 1 187 ? 32.79046 -21.03778 -13.97960 1.000 11.12159 187 TYR A CA 1
ATOM 1423 C C . TYR A 1 187 ? 33.88693 -20.35812 -14.79993 1.000 10.57534 187 TYR A C 1
ATOM 1424 O O . TYR A 1 187 ? 33.77729 -20.26700 -16.02237 1.000 11.66651 187 TYR A O 1
ATOM 1433 N N . LEU A 1 188 ? 34.94923 -19.88452 -14.13350 1.000 10.92795 188 LEU A N 1
ATOM 1434 C CA . LEU A 1 188 ? 36.07154 -19.32248 -14.88762 1.000 11.07047 188 LEU A CA 1
ATOM 1435 C C . LEU A 1 188 ? 36.62928 -20.32562 -15.87838 1.000 11.07817 188 LEU A C 1
ATOM 1436 O O . LEU A 1 188 ? 36.95969 -19.97444 -17.01536 1.000 11.23461 188 LEU A O 1
ATOM 1441 N N . GLY A 1 189 ? 36.78625 -21.59539 -15.45452 1.000 11.47872 189 GLY A N 1
ATOM 1442 C CA . GLY A 1 189 ? 37.27929 -22.60819 -16.37130 1.000 11.59692 189 GLY A CA 1
ATOM 1443 C C . GLY A 1 189 ? 36.33396 -22.83504 -17.53323 1.000 11.71555 189 GLY A C 1
ATOM 1444 O O . GLY A 1 189 ? 36.77371 -22.93027 -18.68124 1.000 12.33854 189 GLY A O 1
ATOM 1445 N N . ALA A 1 190 ? 35.03299 -22.92115 -17.25573 1.000 11.67247 190 ALA A N 1
ATOM 1446 C CA . ALA A 1 190 ? 34.06171 -23.10194 -18.33245 1.000 12.37450 190 ALA A CA 1
ATOM 1447 C C . ALA A 1 190 ? 34.12688 -21.93338 -19.32313 1.000 11.78591 190 ALA A C 1
ATOM 1448 O O . ALA A 1 190 ? 34.16345 -22.15198 -20.54205 1.000 12.46792 190 ALA A O 1
ATOM 1450 N N . VAL A 1 191 ? 34.11622 -20.70500 -18.80868 1.000 11.30678 191 VAL A N 1
ATOM 1451 C CA . VAL A 1 191 ? 34.16929 -19.52845 -19.67678 1.000 11.22812 191 VAL A CA 1
ATOM 1452 C C . VAL A 1 191 ? 35.45614 -19.51809 -20.49441 1.000 11.05584 191 VAL A C 1
ATOM 1453 O O . VAL A 1 191 ? 35.43963 -19.29696 -21.70717 1.000 11.73684 191 VAL A O 1
ATOM 1457 N N . TRP A 1 192 ? 36.60594 -19.79624 -19.85022 1.000 11.30660 192 TRP A N 1
ATOM 1458 C CA . TRP A 1 192 ? 37.86964 -19.83944 -20.58032 1.000 11.30396 192 TRP A CA 1
ATOM 1459 C C . TRP A 1 192 ? 37.85149 -20.92868 -21.64728 1.000 11.41106 192 TRP A C 1
ATOM 1460 O O . TRP A 1 192 ? 38.30301 -20.69458 -22.76925 1.000 12.07030 192 TRP A O 1
ATOM 1471 N N . THR A 1 193 ? 37.28910 -22.11270 -21.35901 1.000 11.26141 193 THR A N 1
ATOM 1472 C CA . THR A 1 193 ? 37.20574 -23.11466 -22.42521 1.000 11.83364 193 THR A CA 1
ATOM 1473 C C . THR A 1 193 ? 36.30513 -22.64606 -23.55958 1.000 11.92014 193 THR A C 1
ATOM 1474 O O . THR A 1 193 ? 36.55280 -22.99801 -24.71804 1.000 12.42582 193 THR A O 1
ATOM 1478 N N . GLN A 1 194 ? 35.22347 -21.92060 -23.26071 1.000 11.84448 194 GLN A N 1
ATOM 1479 C CA . GLN A 1 194 ? 34.33713 -21.49731 -24.33906 1.000 12.27010 194 GLN A CA 1
ATOM 1480 C C . GLN A 1 194 ? 35.00315 -20.46206 -25.21587 1.000 12.85280 194 GLN A C 1
ATOM 1481 O O . GLN A 1 194 ? 34.74830 -20.43007 -26.42316 1.000 14.18910 194 GLN A O 1
ATOM 1487 N N . MET A 1 195 ? 35.87259 -19.62588 -24.65685 1.000 12.38050 195 MET A N 1
ATOM 1488 C CA . MET A 1 195 ? 36.54271 -18.56319 -25.38692 1.000 13.06856 195 MET A CA 1
ATOM 1489 C C . MET A 1 195 ? 37.84083 -19.00609 -26.03203 1.000 12.93834 195 MET A C 1
ATOM 1490 O O . MET A 1 195 ? 38.22139 -18.44642 -27.06895 1.000 14.12279 195 MET A O 1
ATOM 1495 N N . PHE A 1 196 ? 38.54183 -19.98929 -25.42749 1.000 12.78812 196 PHE A N 1
ATOM 1496 C CA . PHE A 1 196 ? 39.92365 -20.32172 -25.75118 1.000 12.85031 196 PHE A CA 1
ATOM 1497 C C . PHE A 1 196 ? 40.18109 -21.82305 -25.75152 1.000 12.84170 196 PHE A C 1
ATOM 1498 O O . PHE A 1 196 ? 41.33136 -22.24919 -25.61399 1.000 14.06922 196 PHE A O 1
ATOM 1506 N N . GLY A 1 197 ? 39.14046 -22.65296 -25.88538 1.000 13.37351 197 GLY A N 1
ATOM 1507 C CA . GLY A 1 197 ? 39.25408 -24.07517 -25.59267 1.000 14.44325 197 GLY A CA 1
ATOM 1508 C C . GLY A 1 197 ? 40.19767 -24.86739 -26.46238 1.000 12.96137 197 GLY A C 1
ATOM 1509 O O . GLY A 1 197 ? 40.62468 -25.93879 -26.04379 1.000 13.30859 197 GLY A O 1
ATOM 1510 N N . GLU A 1 198 ? 40.54957 -24.36699 -27.64435 1.000 13.92906 198 GLU A N 1
ATOM 1511 C CA . GLU A 1 198 ? 41.60113 -25.02022 -28.43042 1.000 15.41358 198 GLU A CA 1
ATOM 1512 C C . GLU A 1 198 ? 42.94131 -25.03037 -27.69331 1.000 13.84361 198 GLU A C 1
ATOM 1513 O O . GLU A 1 198 ? 43.84127 -25.78676 -28.06061 1.000 16.13957 198 GLU A O 1
ATOM 1519 N N . HIS A 1 199 ? 43.07988 -24.21968 -26.65511 1.000 12.91031 199 HIS A N 1
ATOM 1520 C CA . HIS A 1 199 ? 44.27768 -24.13507 -25.82649 1.000 13.32518 199 HIS A CA 1
ATOM 1521 C C . HIS A 1 199 ? 44.15620 -24.91572 -24.52877 1.000 13.38570 199 HIS A C 1
ATOM 1522 O O . HIS A 1 199 ? 45.01798 -24.75953 -23.64879 1.000 14.29473 199 HIS A O 1
ATOM 1529 N N . ALA A 1 200 ? 43.14483 -25.78267 -24.39946 1.000 13.13473 200 ALA A N 1
ATOM 1530 C CA . ALA A 1 200 ? 42.99025 -26.61659 -23.21548 1.000 13.15754 200 ALA A CA 1
ATOM 1531 C C . ALA A 1 200 ? 43.61965 -27.98349 -23.45457 1.000 12.86069 200 ALA A C 1
ATOM 1532 O O . ALA A 1 200 ? 43.43445 -28.60156 -24.51800 1.000 13.27768 200 ALA A O 1
ATOM 1534 N N . ASP A 1 201 ? 44.34999 -28.46814 -22.45204 1.000 13.45503 201 ASP A N 1
ATOM 1535 C CA . ASP A 1 201 ? 44.89338 -29.82599 -22.44062 1.000 13.18396 201 ASP A CA 1
ATOM 1536 C C . ASP A 1 201 ? 43.88414 -30.69103 -21.71366 1.000 13.13509 201 ASP A C 1
ATOM 1537 O O . ASP A 1 201 ? 42.99279 -31.25369 -22.36504 1.000 14.07921 201 ASP A O 1
ATOM 1542 N N . ARG A 1 202 ? 43.95855 -30.76859 -20.38306 1.000 12.39198 202 ARG A N 1
ATOM 1543 C CA . ARG A 1 202 ? 42.98246 -31.46950 -19.57109 1.000 12.61255 202 ARG A CA 1
ATOM 1544 C C . ARG A 1 202 ? 42.36315 -30.49033 -18.59269 1.000 11.90371 202 ARG A C 1
ATOM 1545 O O . ARG A 1 202 ? 43.06325 -29.60886 -18.09227 1.000 12.85282 202 ARG A O 1
ATOM 1553 N N . VAL A 1 203 ? 41.05841 -30.61447 -18.33658 1.000 11.68523 203 VAL A N 1
ATOM 1554 C CA . VAL A 1 203 ? 40.33369 -29.61705 -17.55491 1.000 11.50851 203 VAL A CA 1
ATOM 1555 C C . VAL A 1 203 ? 39.47191 -30.32441 -16.53013 1.000 11.48923 203 VAL A C 1
ATOM 1556 O O . VAL A 1 203 ? 38.71346 -31.24161 -16.88566 1.000 12.53478 203 VAL A O 1
ATOM 1560 N N . VAL A 1 204 ? 39.58905 -29.93045 -15.25467 1.000 11.51373 204 VAL A N 1
ATOM 1561 C CA . VAL A 1 204 ? 38.75280 -30.44751 -14.16762 1.000 11.53695 204 VAL A CA 1
ATOM 1562 C C . VAL A 1 204 ? 37.98533 -29.29811 -13.55342 1.000 11.19891 204 VAL A C 1
ATOM 1563 O O . VAL A 1 204 ? 38.60129 -28.33172 -13.07158 1.000 11.46677 204 VAL A O 1
ATOM 1567 N N . LEU A 1 205 ? 36.65496 -29.37768 -13.57202 1.000 11.31278 205 LEU A N 1
ATOM 1568 C CA . LEU A 1 205 ? 35.79015 -28.38208 -12.93725 1.000 11.65237 205 LEU A CA 1
ATOM 1569 C C . LEU A 1 205 ? 35.06929 -29.07641 -11.79435 1.000 11.32819 205 LEU A C 1
ATOM 1570 O O . LEU A 1 205 ? 34.38394 -30.07645 -12.00863 1.000 12.33156 205 LEU A O 1
ATOM 1575 N N . ASP A 1 206 ? 35.25431 -28.57039 -10.57904 1.000 11.87835 206 ASP A N 1
ATOM 1576 C CA . ASP A 1 206 ? 34.77264 -29.21787 -9.35587 1.000 11.72562 206 ASP A CA 1
ATOM 1577 C C . ASP A 1 206 ? 33.80322 -28.26820 -8.66565 1.000 11.46717 206 ASP A C 1
ATOM 1578 O O . ASP A 1 206 ? 34.10296 -27.07595 -8.52244 1.000 12.53253 206 ASP A O 1
ATOM 1583 N N . SER A 1 207 ? 32.65221 -28.80176 -8.21833 1.000 11.64680 207 SER A N 1
ATOM 1584 C CA . SER A 1 207 ? 31.64504 -28.01986 -7.48594 1.000 11.88771 207 SER A CA 1
ATOM 1585 C C . SER A 1 207 ? 31.10952 -26.94610 -8.41153 1.000 11.52235 207 SER A C 1
ATOM 1586 O O . SER A 1 207 ? 31.54327 -25.78635 -8.40268 1.000 12.54464 207 SER A O 1
ATOM 1589 N N . VAL A 1 208 ? 30.21657 -27.35703 -9.30036 1.000 11.80600 208 VAL A N 1
ATOM 1590 C CA . VAL A 1 208 ? 30.05621 -26.71215 -10.58959 1.000 12.07349 208 VAL A CA 1
ATOM 1591 C C . VAL A 1 208 ? 28.90267 -25.73450 -10.55657 1.000 11.87344 208 VAL A C 1
ATOM 1592 O O . VAL A 1 208 ? 27.74558 -26.12386 -10.34905 1.000 13.48421 208 VAL A O 1
ATOM 1596 N N . ILE A 1 209 ? 29.20310 -24.45613 -10.79460 1.000 12.84236 209 ILE A N 1
ATOM 1597 C CA . ILE A 1 209 ? 28.18796 -23.41140 -10.91351 1.000 14.13941 209 ILE A CA 1
ATOM 1598 C C . ILE A 1 209 ? 27.30736 -23.69289 -12.09621 1.000 14.44559 209 ILE A C 1
ATOM 1599 O O . ILE A 1 209 ? 27.78948 -24.02298 -13.18850 1.000 14.56267 209 ILE A O 1
ATOM 1604 N N . ASP A 1 210 ? 25.98879 -23.52497 -11.89980 1.000 15.32293 210 ASP A N 1
ATOM 1605 C CA . ASP A 1 210 ? 25.05372 -23.65825 -12.99440 1.000 17.43759 210 ASP A CA 1
ATOM 1606 C C . ASP A 1 210 ? 25.13013 -22.39390 -13.84372 1.000 16.07037 210 ASP A C 1
ATOM 1607 O O . ASP A 1 210 ? 24.78429 -21.31853 -13.36631 1.000 15.72879 210 ASP A O 1
ATOM 1612 N N . PRO A 1 211 ? 25.52664 -22.47268 -15.10611 1.000 17.57747 211 PRO A N 1
ATOM 1613 C CA . PRO A 1 211 ? 25.50272 -21.23269 -15.90430 1.000 21.94030 211 PRO A CA 1
ATOM 1614 C C . PRO A 1 211 ? 24.11712 -20.57379 -15.95462 1.000 23.61192 211 PRO A C 1
ATOM 1615 O O . PRO A 1 211 ? 23.96875 -19.34333 -15.98325 1.000 22.24800 211 PRO A O 1
ATOM 1619 N N . SER A 1 212 ? 23.07396 -21.34924 -15.86911 1.000 26.39899 212 SER A N 1
ATOM 1620 C CA A SER A 1 212 ? 21.78631 -20.69663 -15.97022 0.777 26.48672 212 SER A CA 1
ATOM 1621 C CA B SER A 1 212 ? 21.75220 -20.74462 -15.94302 0.223 34.64364 212 SER A CA 1
ATOM 1622 C C . SER A 1 212 ? 21.47011 -19.85141 -14.75012 1.000 26.73833 212 SER A C 1
ATOM 1623 O O . SER A 1 212 ? 20.51277 -19.06767 -14.79420 1.000 29.59568 212 SER A O 1
ATOM 1628 N N . SER A 1 213 ? 22.28012 -19.95228 -13.69993 1.000 22.47456 213 SER A N 1
ATOM 1629 C CA A SER A 1 213 ? 22.02334 -19.24742 -12.45822 0.430 19.72059 213 SER A CA 1
ATOM 1630 C CA B SER A 1 213 ? 22.02171 -19.24812 -12.46154 0.570 21.62381 213 SER A CA 1
ATOM 1631 C C . SER A 1 213 ? 22.74025 -17.91001 -12.36278 1.000 17.30747 213 SER A C 1
ATOM 1632 O O . SER A 1 213 ? 22.56237 -17.21760 -11.37102 1.000 16.88633 213 SER A O 1
ATOM 1637 N N . VAL A 1 214 ? 23.61249 -17.56754 -13.31760 1.000 16.34569 214 VAL A N 1
ATOM 1638 C CA . VAL A 1 214 ? 24.44461 -16.36989 -13.19665 1.000 14.79221 214 VAL A CA 1
ATOM 1639 C C . VAL A 1 214 ? 23.56907 -15.11321 -13.24474 1.000 15.40978 214 VAL A C 1
ATOM 1640 O O . VAL A 1 214 ? 22.87370 -14.88986 -14.23172 1.000 17.54307 214 VAL A O 1
ATOM 1644 N N . TRP A 1 215 ? 23.59726 -14.25631 -12.22199 1.000 13.07400 215 TRP A N 1
ATOM 1645 C CA . TRP A 1 215 ? 24.00982 -14.52086 -10.83543 1.000 12.87079 215 TRP A CA 1
ATOM 1646 C C . TRP A 1 215 ? 22.83206 -14.46488 -9.87717 1.000 13.39087 215 TRP A C 1
ATOM 1647 O O . TRP A 1 215 ? 22.91150 -15.08337 -8.79579 1.000 14.04098 215 TRP A O 1
ATOM 1658 N N . ARG A 1 216 ? 21.77193 -13.68553 -10.15421 1.000 13.48081 216 ARG A N 1
ATOM 1659 C CA . ARG A 1 216 ? 20.71978 -13.55489 -9.13183 1.000 14.22996 216 ARG A CA 1
ATOM 1660 C C . ARG A 1 216 ? 20.08970 -14.89525 -8.79154 1.000 14.98269 216 ARG A C 1
ATOM 1661 O O . ARG A 1 216 ? 19.80077 -15.17944 -7.61913 1.000 15.62338 216 ARG A O 1
ATOM 1669 N N . ARG A 1 217 ? 19.87558 -15.75432 -9.78222 1.000 14.89799 217 ARG A N 1
ATOM 1670 C CA A ARG A 1 217 ? 19.27631 -17.04545 -9.48011 0.497 16.39401 217 ARG A CA 1
ATOM 1671 C CA B ARG A 1 217 ? 19.26706 -17.03990 -9.47092 0.503 16.57901 217 ARG A CA 1
ATOM 1672 C C . ARG A 1 217 ? 20.12703 -17.84635 -8.49064 1.000 15.95380 217 ARG A C 1
ATOM 1673 O O . ARG A 1 217 ? 19.58962 -18.55930 -7.64540 1.000 17.16869 217 ARG A O 1
ATOM 1688 N N . MET A 1 218 ? 21.45118 -17.72732 -8.57448 1.000 15.32285 218 MET A N 1
ATOM 1689 C CA . MET A 1 218 ? 22.30921 -18.37847 -7.59208 1.000 15.52216 218 MET A CA 1
ATOM 1690 C C . MET A 1 218 ? 22.00857 -17.90484 -6.17836 1.000 15.28624 218 MET A C 1
ATOM 1691 O O . MET A 1 218 ? 21.98019 -18.71322 -5.23750 1.000 15.78761 218 MET A O 1
ATOM 1696 N N . PHE A 1 219 ? 21.78959 -16.60237 -6.00509 1.000 15.58699 219 PHE A N 1
ATOM 1697 C CA . PHE A 1 219 ? 21.42715 -16.08683 -4.68602 1.000 15.92679 219 PHE A CA 1
ATOM 1698 C C . PHE A 1 219 ? 20.13090 -16.74092 -4.22100 1.000 16.62651 219 PHE A C 1
ATOM 1699 O O . PHE A 1 219 ? 19.99527 -17.16949 -3.05766 1.000 15.72561 219 PHE A O 1
ATOM 1707 N N . LEU A 1 220 ? 19.12912 -16.76456 -5.10110 1.000 15.30242 220 LEU A N 1
ATOM 1708 C CA . LEU A 1 220 ? 17.85835 -17.35807 -4.69290 1.000 15.71850 220 LEU A CA 1
ATOM 1709 C C . LEU A 1 220 ? 18.05876 -18.80970 -4.27357 1.000 16.56518 220 LEU A C 1
ATOM 1710 O O . LEU A 1 220 ? 17.46047 -19.27527 -3.28836 1.000 16.47613 220 LEU A O 1
ATOM 1715 N N . ASP A 1 221 ? 18.88270 -19.53509 -5.00674 1.000 15.30990 221 ASP A N 1
ATOM 1716 C CA . ASP A 1 221 ? 19.14791 -20.95147 -4.69852 1.000 15.51391 221 ASP A CA 1
ATOM 1717 C C . ASP A 1 221 ? 19.88787 -21.11622 -3.38677 1.000 15.90815 221 ASP A C 1
ATOM 1718 O O . ASP A 1 221 ? 19.65414 -22.10552 -2.67950 1.000 16.45293 221 ASP A O 1
ATOM 1723 N N . TYR A 1 222 ? 20.76874 -20.19169 -3.02672 1.000 15.73409 222 TYR A N 1
ATOM 1724 C CA . TYR A 1 222 ? 21.40876 -20.24186 -1.71509 1.000 16.04879 222 TYR A CA 1
ATOM 1725 C C . TYR A 1 222 ? 20.33876 -20.34214 -0.64105 1.000 16.24955 222 TYR A C 1
ATOM 1726 O O . TYR A 1 222 ? 20.51044 -21.06870 0.33717 1.000 16.95497 222 TYR A O 1
ATOM 1735 N N . ALA A 1 223 ? 19.25703 -19.55679 -0.76254 1.000 16.04750 223 ALA A N 1
ATOM 1736 C CA . ALA A 1 223 ? 18.24662 -19.57774 0.29593 1.000 16.34362 223 ALA A CA 1
ATOM 1737 C C . ALA A 1 223 ? 17.55701 -20.93642 0.38342 1.000 15.96758 223 ALA A C 1
ATOM 1738 O O . ALA A 1 223 ? 17.26819 -21.42819 1.47703 1.000 15.88101 223 ALA A O 1
ATOM 1740 N N . VAL A 1 224 ? 17.27209 -21.55367 -0.75637 1.000 15.57127 224 VAL A N 1
ATOM 1741 C CA . VAL A 1 224 ? 16.64865 -22.87702 -0.78008 1.000 16.16513 224 VAL A CA 1
ATOM 1742 C C . VAL A 1 224 ? 17.57365 -23.90773 -0.17192 1.000 16.44232 224 VAL A C 1
ATOM 1743 O O . VAL A 1 224 ? 17.16934 -24.72025 0.67727 1.000 16.68882 224 VAL A O 1
ATOM 1747 N N . SER A 1 225 ? 18.83714 -23.89712 -0.60438 1.000 16.25976 225 SER A N 1
ATOM 1748 C CA . SER A 1 225 ? 19.80340 -24.85501 -0.08266 1.000 16.10777 225 SER A CA 1
ATOM 1749 C C . SER A 1 225 ? 20.00890 -24.67260 1.41022 1.000 16.90290 225 SER A C 1
ATOM 1750 O O . SER A 1 225 ? 20.10387 -25.66389 2.14664 1.000 17.60378 225 SER A O 1
ATOM 1753 N N . CYS A 1 226 ? 20.17216 -23.42335 1.86691 1.000 15.81707 226 CYS A N 1
ATOM 1754 C CA . CYS A 1 226 ? 20.40064 -23.18593 3.28964 1.000 16.28145 226 CYS A CA 1
ATOM 1755 C C . CYS A 1 226 ? 19.24189 -23.67456 4.11210 1.000 17.77148 226 CYS A C 1
ATOM 1756 O O . CYS A 1 226 ? 19.44626 -24.26903 5.18141 1.000 17.81194 226 CYS A O 1
ATOM 1759 N N . GLU A 1 227 ? 18.01536 -23.40002 3.64623 1.000 18.58367 227 GLU A N 1
ATOM 1760 C CA . GLU A 1 227 ? 16.87115 -23.74405 4.45587 1.000 20.01695 227 GLU A CA 1
ATOM 1761 C C . GLU A 1 227 ? 16.81162 -25.24300 4.63255 1.000 20.59207 227 GLU A C 1
ATOM 1762 O O . GLU A 1 227 ? 16.53583 -25.74264 5.72850 1.000 22.56672 227 GLU A O 1
ATOM 1768 N N . ALA A 1 228 ? 17.00939 -25.98110 3.55146 1.000 20.81475 228 ALA A N 1
ATOM 1769 C CA . ALA A 1 228 ? 16.88741 -27.42292 3.62679 1.000 22.34888 228 ALA A CA 1
ATOM 1770 C C . ALA A 1 228 ? 17.98436 -28.01608 4.49775 1.000 22.03427 228 ALA A C 1
ATOM 1771 O O . ALA A 1 228 ? 17.71435 -28.92138 5.29595 1.000 23.21894 228 ALA A O 1
ATOM 1773 N N . ALA A 1 229 ? 19.21864 -27.51551 4.37179 1.000 20.60319 229 ALA A N 1
ATOM 1774 C CA . ALA A 1 229 ? 20.31119 -28.01455 5.18411 1.000 20.30861 229 ALA A CA 1
ATOM 1775 C C . ALA A 1 229 ? 20.07297 -27.70087 6.65015 1.000 20.64300 229 ALA A C 1
ATOM 1776 O O . ALA A 1 229 ? 20.35823 -28.53152 7.51726 1.000 20.83304 229 ALA A O 1
ATOM 1778 N N . LEU A 1 230 ? 19.55250 -26.50498 6.94494 1.000 19.79443 230 LEU A N 1
ATOM 1779 C CA . LEU A 1 230 ? 19.29254 -26.13495 8.32987 1.000 21.14654 230 LEU A CA 1
ATOM 1780 C C . LEU A 1 230 ? 18.21640 -27.03019 8.92797 1.000 24.08492 230 LEU A C 1
ATOM 1781 O O . LEU A 1 230 ? 18.30244 -27.40680 10.09471 1.000 26.40800 230 LEU A O 1
ATOM 1786 N N . GLU A 1 231 ? 17.21030 -27.40667 8.13693 1.000 25.32150 231 GLU A N 1
ATOM 1787 C CA . GLU A 1 231 ? 16.18765 -28.31889 8.64566 1.000 27.92076 231 GLU A CA 1
ATOM 1788 C C . GLU A 1 231 ? 16.80769 -29.66363 9.01694 1.000 27.29975 231 GLU A C 1
ATOM 1789 O O . GLU A 1 231 ? 16.50637 -30.22781 10.07981 1.000 29.01604 231 GLU A O 1
ATOM 1795 N N . ARG A 1 232 ? 17.70813 -30.17465 8.17405 1.000 26.95591 232 ARG A N 1
ATOM 1796 C CA . ARG A 1 232 ? 18.40118 -31.42258 8.47018 1.000 27.38968 232 ARG A CA 1
ATOM 1797 C C . ARG A 1 232 ? 19.30224 -31.29715 9.68818 1.000 26.80245 232 ARG A C 1
ATOM 1798 O O . ARG A 1 232 ? 19.31835 -32.18804 10.54389 1.000 28.07469 232 ARG A O 1
ATOM 1806 N N . TRP A 1 233 ? 20.07966 -30.21148 9.77027 1.000 25.63094 233 TRP A N 1
ATOM 1807 C CA . TRP A 1 233 ? 20.95349 -30.00903 10.91673 1.000 25.29822 233 TRP A CA 1
ATOM 1808 C C . TRP A 1 233 ? 20.14595 -29.91649 12.20953 1.000 26.53367 233 TRP A C 1
ATOM 1809 O O . TRP A 1 233 ? 20.58270 -30.40501 13.25798 1.000 27.98419 233 TRP A O 1
ATOM 1820 N N . ALA A 1 234 ? 18.96735 -29.29219 12.16192 1.000 27.44448 234 ALA A N 1
ATOM 1821 C CA . ALA A 1 234 ? 18.12983 -29.20538 13.35732 1.000 27.91010 234 ALA A CA 1
ATOM 1822 C C . ALA A 1 234 ? 17.76138 -30.59104 13.88085 1.000 30.87927 234 ALA A C 1
ATOM 1823 O O . ALA A 1 234 ? 17.74909 -30.81661 15.09725 1.000 31.25987 234 ALA A O 1
ATOM 1825 N N . HIS A 1 235 ? 17.51480 -31.54749 12.98191 1.000 33.23071 235 HIS A N 1
ATOM 1826 C CA . HIS A 1 235 ? 17.28568 -32.92074 13.42497 1.000 36.03767 235 HIS A CA 1
ATOM 1827 C C . HIS A 1 235 ? 18.54640 -33.54281 14.01728 1.000 35.48945 235 HIS A C 1
ATOM 1828 O O . HIS A 1 235 ? 18.47717 -34.25649 15.02991 1.000 35.75135 235 HIS A O 1
ATOM 1835 N N . TRP A 1 236 ? 19.69711 -33.32550 13.37613 1.000 33.00236 236 TRP A N 1
ATOM 1836 C CA . TRP A 1 236 ? 20.96712 -33.82236 13.89337 1.000 31.08474 236 TRP A CA 1
ATOM 1837 C C . TRP A 1 236 ? 21.24594 -33.26556 15.28868 1.000 30.18079 236 TRP A C 1
ATOM 1838 O O . TRP A 1 236 ? 21.66887 -34.00010 16.19622 1.000 30.86302 236 TRP A O 1
ATOM 1849 N N . ALA A 1 237 ? 20.91981 -31.99134 15.50226 1.000 28.88828 237 ALA A N 1
ATOM 1850 C CA . ALA A 1 237 ? 21.16386 -31.34235 16.78380 1.000 29.04379 237 ALA A CA 1
ATOM 1851 C C . ALA A 1 237 ? 20.17447 -31.82477 17.83286 1.000 30.47926 237 ALA A C 1
ATOM 1852 O O . ALA A 1 237 ? 20.51509 -31.95279 19.01915 1.000 31.17613 237 ALA A O 1
ATOM 1854 N N . ALA A 1 238 ? 18.93449 -32.08252 17.41454 1.000 32.24071 238 ALA A N 1
ATOM 1855 C CA . ALA A 1 238 ? 17.92146 -32.56043 18.34708 1.000 35.84497 238 ALA A CA 1
ATOM 1856 C C . ALA A 1 238 ? 18.28650 -33.92429 18.92505 1.000 38.49966 238 ALA A C 1
ATOM 1857 O O . ALA A 1 238 ? 17.92198 -34.23614 20.06831 1.000 42.07116 238 ALA A O 1
ATOM 1859 N N . GLU A 1 239 ? 19.00829 -34.74751 18.16113 1.000 39.24610 239 GLU A N 1
ATOM 1860 C CA . GLU A 1 239 ? 19.47261 -36.03688 18.66162 1.000 42.12185 239 GLU A CA 1
ATOM 1861 C C . GLU A 1 239 ? 20.62836 -35.90096 19.64505 1.000 40.50222 239 GLU A C 1
ATOM 1862 O O . GLU A 1 239 ? 20.97755 -36.88672 20.32392 1.000 42.22661 239 GLU A O 1
ATOM 1868 N N . ARG A 1 240 ? 21.19948 -34.69828 19.74981 1.000 36.77225 240 ARG A N 1
ATOM 1869 C CA . ARG A 1 240 ? 22.33864 -34.38011 20.59904 1.000 33.87564 240 ARG A CA 1
ATOM 1870 C C . ARG A 1 240 ? 21.94038 -33.39103 21.69694 1.000 32.85940 240 ARG A C 1
ATOM 1871 O O . ARG A 1 240 ? 22.75819 -32.59984 22.17061 1.000 32.84580 240 ARG A O 1
ATOM 1879 N N . ASP A 1 241 ? 20.68294 -33.45816 22.14896 1.000 33.18043 241 ASP A N 1
ATOM 1880 C CA . ASP A 1 241 ? 20.23662 -32.54441 23.19545 1.000 33.26202 241 ASP A CA 1
ATOM 1881 C C . ASP A 1 241 ? 21.03051 -32.73881 24.48014 1.000 34.11146 241 ASP A C 1
ATOM 1882 O O . ASP A 1 241 ? 21.21051 -31.78355 25.24300 1.000 33.47348 241 ASP A O 1
ATOM 1887 N N . GLY A 1 242 ? 21.52019 -33.95821 24.72306 1.000 36.50349 242 GLY A N 1
ATOM 1888 C CA . GLY A 1 242 ? 22.35704 -34.19390 25.89122 1.000 41.21272 242 GLY A CA 1
ATOM 1889 C C . GLY A 1 242 ? 23.53890 -33.24988 25.96408 1.000 44.22334 242 GLY A C 1
ATOM 1890 O O . GLY A 1 242 ? 23.80830 -32.65165 27.00761 1.000 44.85042 242 GLY A O 1
ATOM 1891 N N . GLU A 1 243 ? 24.24771 -33.07793 24.84382 1.000 44.37659 243 GLU A N 1
ATOM 1892 C CA . GLU A 1 243 ? 25.41070 -32.20031 24.84044 1.000 45.03336 243 GLU A CA 1
ATOM 1893 C C . GLU A 1 243 ? 25.07225 -30.75166 24.51448 1.000 37.78385 243 GLU A C 1
ATOM 1894 O O . GLU A 1 243 ? 25.74052 -29.84413 25.03366 1.000 37.91191 243 GLU A O 1
ATOM 1900 N N . LEU A 1 244 ? 24.04769 -30.50883 23.69153 1.000 31.93518 244 LEU A N 1
ATOM 1901 C CA . LEU A 1 244 ? 23.81236 -29.16352 23.17409 1.000 29.17543 244 LEU A CA 1
ATOM 1902 C C . LEU A 1 244 ? 22.72344 -28.40937 23.91753 1.000 27.74444 244 LEU A C 1
ATOM 1903 O O . LEU A 1 244 ? 22.76745 -27.17224 23.95663 1.000 28.73788 244 LEU A O 1
ATOM 1908 N N . ASP A 1 245 ? 21.76103 -29.12738 24.51359 1.000 29.05467 245 ASP A N 1
ATOM 1909 C CA . ASP A 1 245 ? 20.65106 -28.52491 25.25926 1.000 29.60844 245 ASP A CA 1
ATOM 1910 C C . ASP A 1 245 ? 19.93472 -27.46486 24.41914 1.000 28.19357 245 ASP A C 1
ATOM 1911 O O . ASP A 1 245 ? 19.62830 -26.36418 24.89135 1.000 29.36627 245 ASP A O 1
ATOM 1916 N N . LEU A 1 246 ? 19.70140 -27.78615 23.14021 1.000 27.15182 246 LEU A N 1
ATOM 1917 C CA . LEU A 1 246 ? 18.99051 -26.90462 22.22575 1.000 28.17993 246 LEU A CA 1
ATOM 1918 C C . LEU A 1 246 ? 17.57794 -27.38948 21.94045 1.000 30.89428 246 LEU A C 1
ATOM 1919 O O . LEU A 1 246 ? 16.80394 -26.65518 21.31439 1.000 32.47482 246 LEU A O 1
ATOM 1924 N N . GLY A 1 247 ? 17.21642 -28.58683 22.40350 1.000 31.30034 247 GLY A N 1
ATOM 1925 C CA . GLY A 1 247 ? 15.88510 -29.12812 22.19079 1.000 32.37748 247 GLY A CA 1
ATOM 1926 C C . GLY A 1 247 ? 15.93744 -30.55311 21.69169 1.000 35.72571 247 GLY A C 1
ATOM 1927 O O . GLY A 1 247 ? 16.93854 -30.98670 21.10936 1.000 34.30683 247 GLY A O 1
ATOM 1928 N N . ARG A 1 248 ? 14.87306 -31.31551 21.94634 1.000 40.36089 248 ARG A N 1
ATOM 1929 C CA . ARG A 1 248 ? 14.85824 -32.71795 21.56260 1.000 46.17782 248 ARG A CA 1
ATOM 1930 C C . ARG A 1 248 ? 14.13072 -32.97985 20.25205 1.000 45.37568 248 ARG A C 1
ATOM 1931 O O . ARG A 1 248 ? 14.07586 -34.13465 19.81281 1.000 44.18538 248 ARG A O 1
ATOM 1939 N N . ASP A 1 249 ? 13.59068 -31.94250 19.61087 1.000 44.58759 249 ASP A N 1
ATOM 1940 C CA . ASP A 1 249 ? 13.03154 -32.05829 18.27200 1.000 44.10204 249 ASP A CA 1
ATOM 1941 C C . ASP A 1 249 ? 13.50828 -30.88669 17.42268 1.000 41.32783 249 ASP A C 1
ATOM 1942 O O . ASP A 1 249 ? 13.89602 -29.83339 17.93877 1.000 38.73065 249 ASP A O 1
ATOM 1947 N N . ALA A 1 250 ? 13.47007 -31.09078 16.10824 1.000 39.17552 250 ALA A N 1
ATOM 1948 C CA . ALA A 1 250 ? 13.97827 -30.07673 15.18642 1.000 37.94586 250 ALA A CA 1
ATOM 1949 C C . ALA A 1 250 ? 13.28956 -28.71912 15.30790 1.000 36.19628 250 ALA A C 1
ATOM 1950 O O . ALA A 1 250 ? 14.00356 -27.70133 15.27726 1.000 35.84486 250 ALA A O 1
ATOM 1952 N N . PRO A 1 251 ? 11.95599 -28.61112 15.42954 1.000 37.23685 251 PRO A N 1
ATOM 1953 C CA . PRO A 1 251 ? 11.37084 -27.26570 15.58421 1.000 37.60629 251 PRO A CA 1
ATOM 1954 C C . PRO A 1 251 ? 11.88811 -26.51807 16.80235 1.000 36.23629 251 PRO A C 1
ATOM 1955 O O . PRO A 1 251 ? 12.09937 -25.29954 16.73294 1.000 35.99050 251 PRO A O 1
ATOM 1959 N N . THR A 1 252 ? 12.09322 -27.21338 17.92361 1.000 35.12576 252 THR A N 1
ATOM 1960 C CA . THR A 1 252 ? 12.61906 -26.53815 19.10287 1.000 33.53266 252 THR A CA 1
ATOM 1961 C C . THR A 1 252 ? 14.03526 -26.03182 18.87808 1.000 30.96316 252 THR A C 1
ATOM 1962 O O . THR A 1 252 ? 14.35864 -24.90905 19.26632 1.000 30.85955 252 THR A O 1
ATOM 1966 N N . VAL A 1 253 ? 14.88298 -26.84295 18.25753 1.000 29.49139 253 VAL A N 1
ATOM 1967 C CA . VAL A 1 253 ? 16.24554 -26.39245 17.95886 1.000 28.16914 253 VAL A CA 1
ATOM 1968 C C . VAL A 1 253 ? 16.21248 -25.15883 17.05450 1.000 28.04253 253 VAL A C 1
ATOM 1969 O O . VAL A 1 253 ? 16.89050 -24.14850 17.30627 1.000 26.50335 253 VAL A O 1
ATOM 1973 N N . ARG A 1 254 ?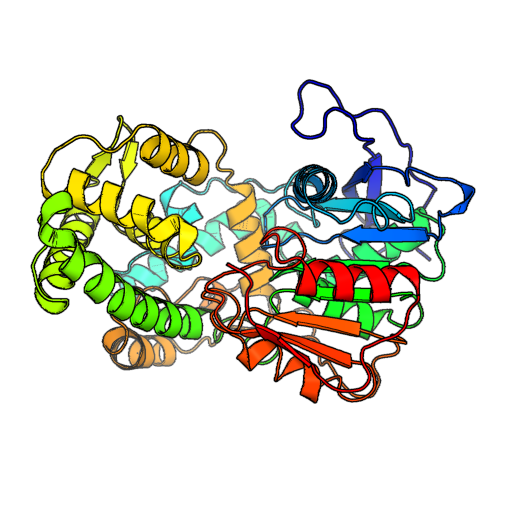 15.43791 -25.23372 15.97164 1.000 28.26723 254 ARG A N 1
ATOM 1974 C CA . ARG A 1 254 ? 15.37514 -24.12667 15.02448 1.000 26.86597 254 ARG A CA 1
ATOM 1975 C C . ARG A 1 254 ? 14.85055 -22.85559 15.68286 1.000 26.94880 254 ARG A C 1
ATOM 1976 O O . ARG A 1 254 ? 15.34869 -21.76128 15.40370 1.000 28.11265 254 ARG A O 1
ATOM 1984 N N . ALA A 1 255 ? 13.83714 -22.97360 16.54804 1.000 28.64516 255 ALA A N 1
ATOM 1985 C CA . ALA A 1 255 ? 13.34592 -21.79753 17.26467 1.000 29.83494 255 ALA A CA 1
ATOM 1986 C C . ALA A 1 255 ? 14.44248 -21.16406 18.10780 1.000 28.60624 255 ALA A C 1
ATOM 1987 O O . ALA A 1 255 ? 14.51477 -19.93576 18.21535 1.000 29.63690 255 ALA A O 1
ATOM 1989 N N . ALA A 1 256 ? 15.28798 -21.98653 18.74459 1.000 28.69831 256 ALA A N 1
ATOM 1990 C CA . ALA A 1 256 ? 16.37626 -21.43486 19.54728 1.000 27.84057 256 ALA A CA 1
ATOM 1991 C C . ALA A 1 256 ? 17.36636 -20.67365 18.67159 1.000 27.23191 256 ALA A C 1
ATOM 1992 O O . ALA A 1 256 ? 17.80436 -19.57213 19.02254 1.000 27.10965 256 ALA A O 1
ATOM 1994 N N . LEU A 1 257 ? 17.72022 -21.24218 17.51877 1.000 26.25472 257 LEU A N 1
ATOM 1995 C CA . LEU A 1 257 ? 18.61948 -20.55970 16.58650 1.000 24.88066 257 LEU A CA 1
ATOM 1996 C C . LEU A 1 257 ? 18.00646 -19.27311 16.05646 1.000 24.82382 257 LEU A C 1
ATOM 1997 O O . LEU A 1 257 ? 18.69607 -18.24746 15.95071 1.000 25.29242 257 LEU A O 1
ATOM 2002 N N . ASP A 1 258 ? 16.71741 -19.31998 15.68229 1.000 25.62828 258 ASP A N 1
ATOM 2003 C CA . ASP A 1 258 ? 16.05686 -18.12314 15.16409 1.000 26.54330 258 ASP A CA 1
ATOM 2004 C C . ASP A 1 258 ? 16.03566 -17.01666 16.20443 1.000 27.08599 258 ASP A C 1
ATOM 2005 O O . ASP A 1 258 ? 16.23911 -15.83999 15.87496 1.000 27.11797 258 ASP A O 1
ATOM 2010 N N . ALA A 1 259 ? 15.72382 -17.36173 17.45431 1.000 27.22033 259 ALA A N 1
ATOM 2011 C CA . ALA A 1 259 ? 15.69344 -16.34766 18.49677 1.000 28.75943 259 ALA A CA 1
ATOM 2012 C C . ALA A 1 259 ? 17.07608 -15.76312 18.71444 1.000 27.15305 259 ALA A C 1
ATOM 2013 O O . ALA A 1 259 ? 17.21916 -14.54740 18.87939 1.000 27.91335 259 ALA A O 1
ATOM 2015 N N . LEU A 1 260 ? 18.10658 -16.61783 18.70541 1.000 26.23951 260 LEU A N 1
ATOM 2016 C CA . LEU A 1 260 ? 19.48706 -16.15201 18.83371 1.000 25.14099 260 LEU A CA 1
ATOM 2017 C C . LEU A 1 260 ? 19.85705 -15.18841 17.70316 1.000 25.14116 260 LEU A C 1
ATOM 2018 O O . LEU A 1 260 ? 20.39375 -14.10466 17.94575 1.000 25.69476 260 LEU A O 1
ATOM 2023 N N . ALA A 1 261 ? 19.56245 -15.56171 16.45947 1.000 24.98462 261 ALA A N 1
ATOM 2024 C CA . ALA A 1 261 ? 19.92674 -14.70544 15.33551 1.000 24.48756 261 ALA A CA 1
ATOM 2025 C C . ALA A 1 261 ? 19.15644 -13.39192 15.36915 1.000 25.23797 261 ALA A C 1
ATOM 2026 O O . ALA A 1 261 ? 19.70886 -12.33366 15.05855 1.000 25.58299 261 ALA A O 1
ATOM 2028 N N . GLY A 1 262 ? 17.89361 -13.43358 15.78564 1.000 26.32063 262 GLY A N 1
ATOM 2029 C CA . GLY A 1 262 ? 17.13449 -12.19758 15.90107 1.000 27.85557 262 GLY A CA 1
ATOM 2030 C C . GLY A 1 262 ? 17.68595 -11.27424 16.97094 1.000 29.35654 262 GLY A C 1
ATOM 2031 O O . GLY A 1 262 ? 17.76296 -10.05746 16.77646 1.000 30.38020 262 GLY A O 1
ATOM 2032 N N . ARG A 1 263 ? 18.10305 -11.83638 18.10375 1.000 28.34507 263 ARG A N 1
ATOM 2033 C CA . ARG A 1 263 ? 18.77718 -11.01697 19.10839 1.000 29.26781 263 ARG A CA 1
ATOM 2034 C C . ARG A 1 263 ? 20.03682 -10.36953 18.53143 1.000 28.30414 263 ARG A C 1
ATOM 2035 O O . ARG A 1 263 ? 20.28483 -9.17312 18.73782 1.000 28.99336 263 ARG A O 1
ATOM 2043 N N . ALA A 1 264 ? 20.81128 -11.13603 17.76055 1.000 25.80341 264 ALA A N 1
ATOM 2044 C CA . ALA A 1 264 ? 22.02954 -10.60986 17.15755 1.000 24.97133 264 ALA A CA 1
ATOM 2045 C C . ALA A 1 264 ? 21.73589 -9.54088 16.11060 1.000 25.21106 264 ALA A C 1
ATOM 2046 O O . ALA A 1 264 ? 22.58460 -8.67495 15.86784 1.000 25.28156 264 ALA A O 1
ATOM 2048 N N . ASP A 1 265 ? 20.57173 -9.59971 15.45006 1.000 25.52279 265 ASP A N 1
ATOM 2049 C CA . ASP A 1 265 ? 20.21818 -8.53533 14.50795 1.000 27.34319 265 ASP A CA 1
ATOM 2050 C C . ASP A 1 265 ? 20.04278 -7.19389 15.21586 1.000 31.09610 265 ASP A C 1
ATOM 2051 O O . ASP A 1 265 ? 20.20946 -6.13066 14.59881 1.000 32.11724 265 ASP A O 1
ATOM 2056 N N . ARG A 1 266 ? 19.63077 -7.21808 16.47903 1.000 31.47768 266 ARG A N 1
ATOM 2057 C CA . ARG A 1 266 ? 19.32198 -6.00437 17.21731 1.000 34.23045 266 ARG A CA 1
ATOM 2058 C C . ARG A 1 266 ? 20.49056 -5.51383 18.05414 1.000 35.05394 266 ARG A C 1
ATOM 2059 O O . ARG A 1 266 ? 20.63874 -4.30394 18.24688 1.000 36.80402 266 ARG A O 1
ATOM 2067 N N . GLU A 1 267 ? 21.33022 -6.41516 18.52438 1.000 34.45325 267 GLU A N 1
ATOM 2068 C CA . GLU A 1 267 ? 22.49714 -6.05311 19.30730 1.000 35.50539 267 GLU A CA 1
ATOM 2069 C C . GLU A 1 267 ? 23.51159 -7.15602 19.07467 1.000 31.24395 267 GLU A C 1
ATOM 2070 O O . GLU A 1 267 ? 23.23041 -8.32295 19.36649 1.000 30.19679 267 GLU A O 1
ATOM 2076 N N . PRO A 1 268 ? 24.68792 -6.84393 18.55242 1.000 30.16266 268 PRO A N 1
ATOM 2077 C CA . PRO A 1 268 ? 25.62303 -7.91752 18.22219 1.000 27.43792 268 PRO A CA 1
ATOM 2078 C C . PRO A 1 268 ? 25.98862 -8.70467 19.47341 1.000 26.29717 268 PRO A C 1
ATOM 2079 O O . PRO A 1 268 ? 26.03260 -8.17972 20.59591 1.000 27.90357 268 PRO A O 1
ATOM 2083 N N . LEU A 1 269 ? 26.22062 -9.98519 19.28005 1.000 24.80793 269 LEU A N 1
ATOM 2084 C CA . LEU A 1 269 ? 26.62420 -10.85218 20.37283 1.000 25.62135 269 LEU A CA 1
ATOM 2085 C C . LEU A 1 269 ? 28.13908 -10.77883 20.54448 1.000 24.39009 269 LEU A C 1
ATOM 2086 O O . LEU A 1 269 ? 28.87008 -11.05263 19.60389 1.000 23.15590 269 LEU A O 1
ATOM 2091 N N . PRO A 1 270 ? 28.65846 -10.45164 21.72386 1.000 26.20430 270 PRO A N 1
ATOM 2092 C CA . PRO A 1 270 ? 30.11198 -10.49633 21.91705 1.000 25.77495 270 PRO A CA 1
ATOM 2093 C C . PRO A 1 270 ? 30.56591 -11.94194 21.98725 1.000 25.59085 270 PRO A C 1
ATOM 2094 O O . PRO A 1 270 ? 30.11026 -12.71349 22.83040 1.000 28.25098 270 PRO A O 1
ATOM 2098 N N . VAL A 1 271 ? 31.49997 -12.30169 21.12768 1.000 22.27113 271 VAL A N 1
ATOM 2099 C CA . VAL A 1 271 ? 32.06430 -13.65319 21.13343 1.000 21.34803 271 VAL A CA 1
ATOM 2100 C C . VAL A 1 271 ? 33.56840 -13.45868 21.09302 1.000 21.19442 271 VAL A C 1
ATOM 2101 O O . VAL A 1 271 ? 34.10927 -12.99211 20.08745 1.000 19.82194 271 VAL A O 1
ATOM 2105 N N . ALA A 1 272 ? 34.24779 -13.74924 22.20710 1.000 21.92307 272 ALA A N 1
ATOM 2106 C CA . ALA A 1 272 ? 35.68155 -13.48864 22.33137 1.000 22.78724 272 ALA A CA 1
ATOM 2107 C C . ALA A 1 272 ? 36.00677 -12.04286 21.95807 1.000 21.16705 272 ALA A C 1
ATOM 2108 O O . ALA A 1 272 ? 37.00121 -11.74833 21.30531 1.000 22.08837 272 ALA A O 1
ATOM 2110 N N . GLY A 1 273 ? 35.16851 -11.11538 22.40411 1.000 20.20318 273 GLY A N 1
ATOM 2111 C CA . GLY A 1 273 ? 35.41930 -9.70888 22.17978 1.000 21.22593 273 GLY A CA 1
ATOM 2112 C C . GLY A 1 273 ? 35.10508 -9.21340 20.78550 1.000 22.51894 273 GLY A C 1
ATOM 2113 O O . GLY A 1 273 ? 35.32579 -8.03267 20.51511 1.000 25.78526 273 GLY A O 1
ATOM 2114 N N . MET A 1 274 ? 34.60061 -10.08722 19.88575 1.000 21.02200 274 MET A N 1
ATOM 2115 C CA . MET A 1 274 ? 34.17013 -9.75786 18.52090 1.000 20.90159 274 MET A CA 1
ATOM 2116 C C . MET A 1 274 ? 32.67115 -9.54005 18.51469 1.000 20.41464 274 MET A C 1
ATOM 2117 O O . MET A 1 274 ? 31.94975 -10.44911 18.93221 1.000 21.85026 274 MET A O 1
ATOM 2122 N N . PRO A 1 275 ? 32.14520 -8.39681 18.01864 1.000 21.80493 275 PRO A N 1
ATOM 2123 C CA . PRO A 1 275 ? 30.68856 -8.22760 17.89985 1.000 21.48565 275 PRO A CA 1
ATOM 2124 C C . PRO A 1 275 ? 30.17131 -9.02754 16.70760 1.000 20.67363 275 PRO A C 1
ATOM 2125 O O . PRO A 1 275 ? 30.52379 -8.75170 15.55844 1.000 23.04815 275 PRO A O 1
ATOM 2129 N N . VAL A 1 276 ? 29.38432 -10.05537 16.98315 1.000 19.71114 276 VAL A N 1
ATOM 2130 C CA . VAL A 1 276 ? 28.84262 -10.93799 15.95439 1.000 18.80756 276 VAL A CA 1
ATOM 2131 C C . VAL A 1 276 ? 27.37038 -10.55940 15.74867 1.000 19.42364 276 VAL A C 1
ATOM 2132 O O . VAL A 1 276 ? 26.52740 -10.81974 16.62079 1.000 21.20587 276 VAL A O 1
ATOM 2136 N N . ASP A 1 277 ? 27.05356 -9.91675 14.61787 1.000 18.10875 277 ASP A N 1
ATOM 2137 C CA . ASP A 1 277 ? 25.66393 -9.55660 14.36061 1.000 19.28096 277 ASP A CA 1
ATOM 2138 C C . ASP A 1 277 ? 24.95008 -10.70162 13.65085 1.000 17.90521 277 ASP A C 1
ATOM 2139 O O . ASP A 1 277 ? 25.51321 -11.77230 13.42249 1.000 18.10355 277 ASP A O 1
ATOM 2144 N N . GLY A 1 278 ? 23.66834 -10.49247 13.33658 1.000 18.62796 278 GLY A N 1
ATOM 2145 C CA . GLY A 1 278 ? 22.88087 -11.56975 12.76477 1.000 19.55855 278 GLY A CA 1
ATOM 2146 C C . GLY A 1 278 ? 23.35226 -11.95769 11.37907 1.000 17.51035 278 GLY A C 1
ATOM 2147 O O . GLY A 1 278 ? 23.28693 -13.13451 11.00929 1.000 18.69579 278 GLY A O 1
ATOM 2148 N N . THR A 1 279 ? 23.75636 -10.97429 10.56435 1.000 17.65771 279 THR A N 1
ATOM 2149 C CA . THR A 1 279 ? 24.28225 -11.27959 9.23445 1.000 17.10124 279 THR A CA 1
ATOM 2150 C C . THR A 1 279 ? 25.49555 -12.19554 9.35110 1.000 16.44595 279 THR A C 1
ATOM 2151 O O . THR A 1 279 ? 25.59298 -13.22351 8.66303 1.000 16.06321 279 THR A O 1
ATOM 2155 N N . MET A 1 280 ? 26.42454 -11.84116 10.26133 1.000 16.31765 280 MET A N 1
ATOM 2156 C CA . MET A 1 280 ? 27.61188 -12.66522 10.47352 1.000 15.53206 280 MET A CA 1
ATOM 2157 C C . MET A 1 280 ? 27.25260 -14.04765 10.98494 1.000 16.02325 280 MET A C 1
ATOM 2158 O O . MET A 1 280 ? 27.79467 -15.05199 10.51447 1.000 15.85038 280 MET A O 1
ATOM 2163 N N . LEU A 1 281 ? 26.33635 -14.11604 11.95217 1.000 15.90852 281 LEU A N 1
ATOM 2164 C CA . LEU A 1 281 ? 25.96985 -15.41380 12.49767 1.000 16.91972 281 LEU A CA 1
ATOM 2165 C C . LEU A 1 281 ? 25.33358 -16.32017 11.44545 1.000 16.64453 281 LEU A C 1
ATOM 2166 O O . LEU A 1 281 ? 25.65558 -17.51332 11.38326 1.000 16.75090 281 LEU A O 1
ATOM 2171 N N . ARG A 1 282 ? 24.45249 -15.77221 10.58783 1.000 16.31021 282 ARG A N 1
ATOM 2172 C CA . ARG A 1 282 ? 23.80151 -16.60219 9.57312 1.000 17.64640 282 ARG A CA 1
ATOM 2173 C C . ARG A 1 282 ? 24.77730 -17.04771 8.49900 1.000 17.09856 282 ARG A C 1
ATOM 2174 O O . ARG A 1 282 ? 24.67820 -18.16924 8.00136 1.000 16.62774 282 ARG A O 1
ATOM 2182 N N . LEU A 1 283 ? 25.73729 -16.18057 8.13266 1.000 16.89037 283 LEU A N 1
ATOM 2183 C CA . LEU A 1 283 ? 26.77077 -16.56999 7.17704 1.000 17.23805 283 LEU A CA 1
ATOM 2184 C C . LEU A 1 283 ? 27.66958 -17.66042 7.73931 1.000 16.35015 283 LEU A C 1
ATOM 2185 O O . LEU A 1 283 ? 27.93080 -18.67580 7.08056 1.000 16.50483 283 LEU A O 1
ATOM 2190 N N . PHE A 1 284 ? 28.11553 -17.47942 8.97765 1.000 15.73037 284 PHE A N 1
ATOM 2191 C CA . PHE A 1 284 ? 28.89963 -18.52356 9.63520 1.000 15.71204 284 PHE A CA 1
ATOM 2192 C C . PHE A 1 284 ? 28.12193 -19.84038 9.66170 1.000 15.62316 284 PHE A C 1
ATOM 2193 O O . PHE A 1 284 ? 28.67480 -20.91281 9.37284 1.000 15.78621 284 PHE A O 1
ATOM 2201 N N . THR A 1 285 ? 26.82701 -19.76531 9.99812 1.000 16.61513 285 THR A N 1
ATOM 2202 C CA . THR A 1 285 ? 25.98267 -20.95003 10.01759 1.000 16.03127 285 THR A CA 1
ATOM 2203 C C . THR A 1 285 ? 25.96742 -21.63582 8.65373 1.000 16.02729 285 THR A C 1
ATOM 2204 O O . THR A 1 285 ? 26.15412 -22.85002 8.55657 1.000 16.22464 285 THR A O 1
ATOM 2208 N N . MET A 1 286 ? 25.74643 -20.87138 7.57570 1.000 16.35892 286 MET A N 1
ATOM 2209 C CA A MET A 1 286 ? 25.67504 -21.46867 6.24432 0.811 15.80234 286 MET A CA 1
ATOM 2210 C CA B MET A 1 286 ? 25.67413 -21.49597 6.25899 0.189 15.97486 286 MET A CA 1
ATOM 2211 C C . MET A 1 286 ? 26.99114 -22.15012 5.87523 1.000 16.20645 286 MET A C 1
ATOM 2212 O O . MET A 1 286 ? 27.00270 -23.25398 5.31294 1.000 15.78124 286 MET A O 1
ATOM 2221 N N . VAL A 1 287 ? 28.11874 -21.50167 6.18079 1.000 15.00059 287 VAL A N 1
ATOM 2222 C CA . VAL A 1 287 ? 29.41316 -22.09941 5.87204 1.000 15.06174 287 VAL A CA 1
ATOM 2223 C C . VAL A 1 287 ? 29.60609 -23.41338 6.63171 1.000 14.84756 287 VAL A C 1
ATOM 2224 O O . VAL A 1 287 ? 30.05170 -24.41610 6.06398 1.000 15.96236 287 VAL A O 1
ATOM 2228 N N . LEU A 1 288 ? 29.29099 -23.42744 7.92336 1.000 15.63748 288 LEU A N 1
ATOM 2229 C CA . LEU A 1 288 ? 29.44695 -24.66005 8.68605 1.000 15.73185 288 LEU A CA 1
ATOM 2230 C C . LEU A 1 288 ? 28.47916 -25.73693 8.20039 1.000 16.30052 288 LEU A C 1
ATOM 2231 O O . LEU A 1 288 ? 28.84135 -26.92475 8.14279 1.000 16.69011 288 LEU A O 1
ATOM 2236 N N . LEU A 1 289 ? 27.25672 -25.34620 7.81990 1.000 15.55880 289 LEU A N 1
ATOM 2237 C CA . LEU A 1 289 ? 26.30311 -26.32637 7.32087 1.000 15.99839 289 LEU A CA 1
ATOM 2238 C C . LEU A 1 289 ? 26.81603 -27.02579 6.07601 1.000 16.00737 289 LEU A C 1
ATOM 2239 O O . LEU A 1 289 ? 26.40336 -28.16258 5.79363 1.000 16.77002 289 LEU A O 1
ATOM 2244 N N . SER A 1 290 ? 27.63334 -26.33554 5.26785 1.000 15.91533 290 SER A N 1
ATOM 2245 C CA . SER A 1 290 ? 28.03405 -26.85210 3.95780 1.000 16.30427 290 SER A CA 1
ATOM 2246 C C . SER A 1 290 ? 28.94077 -28.07062 4.03633 1.000 16.59576 290 SER A C 1
ATOM 2247 O O . SER A 1 290 ? 29.15750 -28.72005 3.00017 1.000 18.12137 290 SER A O 1
ATOM 2250 N N . SER A 1 291 ? 29.48264 -28.41118 5.20350 1.000 17.06247 291 SER A N 1
ATOM 2251 C CA . SER A 1 291 ? 30.26856 -29.62848 5.31730 1.000 17.99531 291 SER A CA 1
ATOM 2252 C C . SER A 1 291 ? 29.75456 -30.37610 6.53211 1.000 18.03578 291 SER A C 1
ATOM 2253 O O . SER A 1 291 ? 29.76371 -29.82941 7.64753 1.000 18.05085 291 SER A O 1
ATOM 2256 N N . ASP A 1 292 ? 29.33179 -31.63192 6.34494 1.000 19.02284 292 ASP A N 1
ATOM 2257 C CA . ASP A 1 292 ? 28.82515 -32.31959 7.52511 1.000 20.37252 292 ASP A CA 1
ATOM 2258 C C . ASP A 1 292 ? 29.91324 -32.55682 8.55359 1.000 20.22588 292 ASP A C 1
ATOM 2259 O O . ASP A 1 292 ? 29.60063 -32.69781 9.73705 1.000 22.44096 292 ASP A O 1
ATOM 2264 N N . ARG A 1 293 ? 31.18002 -32.53096 8.14598 1.000 21.22554 293 ARG A N 1
ATOM 2265 C CA . ARG A 1 293 ? 32.28835 -32.61755 9.08656 1.000 22.10239 293 ARG A CA 1
ATOM 2266 C C . ARG A 1 293 ? 32.41023 -31.37662 9.96507 1.000 22.70336 293 ARG A C 1
ATOM 2267 O O . ARG A 1 293 ? 33.15694 -31.41956 10.94848 1.000 26.05581 293 ARG A O 1
ATOM 2275 N N . ALA A 1 294 ? 31.70921 -30.29306 9.64272 1.000 20.91324 294 ALA A N 1
ATOM 2276 C CA . ALA A 1 294 ? 31.72535 -29.06285 10.43077 1.000 21.45730 294 ALA A CA 1
ATOM 2277 C C . ALA A 1 294 ? 30.46871 -28.87511 11.27331 1.000 20.88801 294 ALA A C 1
ATOM 2278 O O . ALA A 1 294 ? 30.30963 -27.83902 11.93118 1.000 21.32262 294 ALA A O 1
ATOM 2280 N N . TRP A 1 295 ? 29.55268 -29.83796 11.26541 1.000 20.43593 295 TRP A N 1
ATOM 2281 C CA . TRP A 1 295 ? 28.30608 -29.65443 11.98967 1.000 20.00468 295 TRP A CA 1
ATOM 2282 C C . TRP A 1 295 ? 28.51545 -29.54610 13.49329 1.000 20.70063 295 TRP A C 1
ATOM 2283 O O . TRP A 1 295 ? 27.68154 -28.92833 14.17537 1.000 21.38259 295 TRP A O 1
ATOM 2294 N N . GLY A 1 296 ? 29.57299 -30.17221 14.02436 1.000 22.30297 296 GLY A N 1
ATOM 2295 C CA . GLY A 1 296 ? 29.87428 -30.02009 15.43845 1.000 22.80493 296 GLY A CA 1
ATOM 2296 C C . GLY A 1 296 ? 30.27167 -28.60510 15.81694 1.000 21.83916 296 GLY A C 1
ATOM 2297 O O . GLY A 1 296 ? 29.95648 -28.14598 16.92451 1.000 21.94430 296 GLY A O 1
ATOM 2298 N N . PHE A 1 297 ? 31.00740 -27.91396 14.93998 1.000 21.63793 297 PHE A N 1
ATOM 2299 C CA . PHE A 1 297 ? 31.32159 -26.50403 15.19029 1.000 20.47986 297 PHE A CA 1
ATOM 2300 C C . PHE A 1 297 ? 30.03293 -25.70070 15.29628 1.000 19.00439 297 PHE A C 1
ATOM 2301 O O . PHE A 1 297 ? 29.93002 -24.79565 16.12956 1.000 20.01790 297 PHE A O 1
ATOM 2309 N N . LEU A 1 298 ? 29.04262 -26.00881 14.43801 1.000 19.47117 298 LEU A N 1
ATOM 2310 C CA . LEU A 1 298 ? 27.79050 -25.26373 14.47599 1.000 19.71507 298 LEU A CA 1
ATOM 2311 C C . LEU A 1 298 ? 27.02670 -25.55934 15.76500 1.000 19.39248 298 LEU A C 1
ATOM 2312 O O . LEU A 1 298 ? 26.51615 -24.64166 16.43080 1.000 19.47401 298 LEU A O 1
ATOM 2317 N N . GLY A 1 299 ? 26.95408 -26.83103 16.15326 1.000 19.65632 299 GLY A N 1
ATOM 2318 C CA . GLY A 1 299 ? 26.37277 -27.14665 17.44667 1.000 19.74988 299 GLY A CA 1
ATOM 2319 C C . GLY A 1 299 ? 27.05457 -26.40210 18.57155 1.000 20.05939 299 GLY A C 1
ATOM 2320 O O . GLY A 1 299 ? 26.39072 -25.87460 19.46745 1.000 21.23212 299 GLY A O 1
ATOM 2321 N N . ASP A 1 300 ? 28.38613 -26.28931 18.50030 1.000 19.83927 300 ASP A N 1
ATOM 2322 C CA . ASP A 1 300 ? 29.13052 -25.66314 19.58074 1.000 20.45451 300 ASP A CA 1
ATOM 2323 C C . ASP A 1 300 ? 28.82751 -24.17278 19.68729 1.000 19.84130 300 ASP A C 1
ATOM 2324 O O . ASP A 1 300 ? 28.62973 -23.65193 20.78819 1.000 20.51558 300 ASP A O 1
ATOM 2329 N N . ILE A 1 301 ? 28.85451 -23.45360 18.56215 1.000 19.55216 301 ILE A N 1
ATOM 2330 C CA . ILE A 1 301 ? 28.61304 -22.01417 18.63138 1.000 19.57062 301 ILE A CA 1
ATOM 2331 C C . ILE A 1 301 ? 27.17743 -21.73075 19.04183 1.000 19.67400 301 ILE A C 1
ATOM 2332 O O . ILE A 1 301 ? 26.92622 -20.79381 19.80497 1.000 20.95697 301 ILE A O 1
ATOM 2337 N N . VAL A 1 302 ? 26.21370 -22.51076 18.53824 1.000 19.60982 302 VAL A N 1
ATOM 2338 C CA . VAL A 1 302 ? 24.82545 -22.24231 18.89961 1.000 21.16239 302 VAL A CA 1
ATOM 2339 C C . VAL A 1 302 ? 24.58982 -22.55233 20.37922 1.000 22.62252 302 VAL A C 1
ATOM 2340 O O . VAL A 1 302 ? 23.99141 -21.74916 21.11358 1.000 23.47443 302 VAL A O 1
ATOM 2344 N N . ARG A 1 303 ? 25.07884 -23.71325 20.84953 1.000 22.00713 303 ARG A N 1
ATOM 2345 C CA . ARG A 1 303 ? 25.02554 -24.03634 22.27757 1.000 24.20985 303 ARG A CA 1
ATOM 2346 C C . ARG A 1 303 ? 25.62742 -22.91001 23.10768 1.000 23.47194 303 ARG A C 1
ATOM 2347 O O . ARG A 1 303 ? 25.01742 -22.43434 24.07095 1.000 25.20177 303 ARG A O 1
ATOM 2355 N N . ALA A 1 304 ? 26.84605 -22.49308 22.77083 1.000 22.76516 304 ALA A N 1
ATOM 2356 C CA . ALA A 1 304 ? 27.53301 -21.50539 23.59697 1.000 23.83845 304 ALA A CA 1
ATOM 2357 C C . ALA A 1 304 ? 26.76609 -20.19454 23.60835 1.000 25.36381 304 ALA A C 1
ATOM 2358 O O . ALA A 1 304 ? 26.54787 -19.59435 24.66562 1.000 27.04037 304 ALA A O 1
ATOM 2360 N N . ALA A 1 305 ? 26.33394 -19.74224 22.43473 1.000 24.51535 305 ALA A N 1
ATOM 2361 C CA . ALA A 1 305 ? 25.72355 -18.42814 22.32708 1.000 24.90331 305 ALA A CA 1
ATOM 2362 C C . ALA A 1 305 ? 24.34027 -18.39654 22.97271 1.000 26.89879 305 ALA A C 1
ATOM 2363 O O . ALA A 1 305 ? 23.97020 -17.39688 23.60256 1.000 27.81074 305 ALA A O 1
ATOM 2365 N N . VAL A 1 306 ? 23.57013 -19.48497 22.83511 1.000 26.47120 306 VAL A N 1
ATOM 2366 C CA . VAL A 1 306 ? 22.24415 -19.54928 23.43912 1.000 27.61610 306 VAL A CA 1
ATOM 2367 C C . VAL A 1 306 ? 22.35693 -19.54971 24.95977 1.000 29.04305 306 VAL A C 1
ATOM 2368 O O . VAL A 1 306 ? 21.60333 -18.85392 25.64703 1.000 30.80191 306 VAL A O 1
ATOM 2372 N N . HIS A 1 307 ? 23.30190 -20.31445 25.51286 1.000 28.87001 307 HIS A N 1
ATOM 2373 C CA . HIS A 1 307 ? 23.39640 -20.49737 26.95816 1.000 31.95321 307 HIS A CA 1
ATOM 23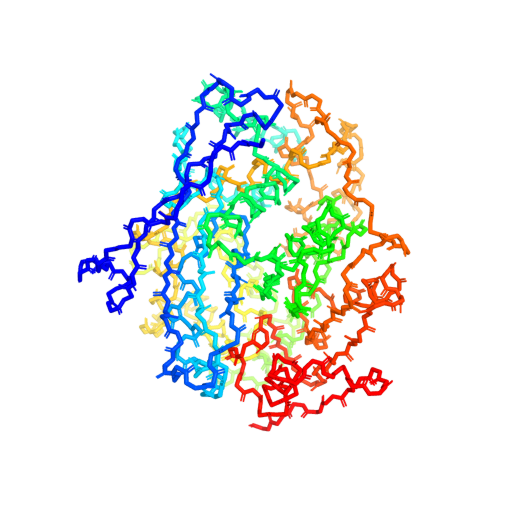74 C C . HIS A 1 307 ? 24.30566 -19.49326 27.66078 1.000 31.53499 307 HIS A C 1
ATOM 2375 O O . HIS A 1 307 ? 24.38041 -19.51057 28.90094 1.000 32.54415 307 HIS A O 1
ATOM 2382 N N . GLY A 1 308 ? 24.95925 -18.59485 26.92510 1.000 31.10335 308 GLY A N 1
ATOM 2383 C CA . GLY A 1 308 ? 25.89412 -17.69089 27.57119 1.000 31.56314 308 GLY A CA 1
ATOM 2384 C C . GLY A 1 308 ? 27.16346 -18.34763 28.06387 1.000 32.80439 308 GLY A C 1
ATOM 2385 O O . GLY A 1 308 ? 27.79073 -17.84544 29.00804 1.000 34.82941 308 GLY A O 1
ATOM 2386 N N . ASP A 1 309 ? 27.53135 -19.48396 27.48428 1.000 32.23746 309 ASP A N 1
ATOM 2387 C CA . ASP A 1 309 ? 28.72464 -20.22852 27.84231 1.000 31.68681 309 ASP A CA 1
ATOM 2388 C C . ASP A 1 309 ? 29.77972 -20.01054 26.76391 1.000 30.88430 309 ASP A C 1
ATOM 2389 O O . ASP A 1 309 ? 29.53028 -19.40049 25.71551 1.000 31.70336 309 ASP A O 1
ATOM 2394 N N . GLU A 1 310 ? 30.97738 -20.50693 27.02063 1.000 29.67290 310 GLU A N 1
ATOM 2395 C CA . GLU A 1 310 ? 32.05042 -20.28070 26.07205 1.000 29.28508 310 GLU A CA 1
ATOM 2396 C C . GLU A 1 310 ? 32.13879 -21.36863 25.02091 1.000 25.84084 310 GLU A C 1
ATOM 2397 O O . GLU A 1 310 ? 32.04950 -22.56084 25.33671 1.000 25.41733 310 GLU A O 1
ATOM 2403 N N . ALA A 1 311 ? 32.32596 -20.95034 23.76690 1.000 24.58919 311 ALA A N 1
ATOM 2404 C CA . ALA A 1 311 ? 32.56317 -21.92106 22.71438 1.000 22.13499 311 ALA A CA 1
ATOM 2405 C C . ALA A 1 311 ? 33.97858 -22.47323 22.82304 1.000 20.54856 311 ALA A C 1
ATOM 2406 O O . ALA A 1 311 ? 34.85850 -21.89976 23.48354 1.000 21.68331 311 ALA A O 1
ATOM 2408 N N . ALA A 1 312 ? 34.19006 -23.62050 22.17842 1.000 20.67845 312 ALA A N 1
ATOM 2409 C CA . ALA A 1 312 ? 35.51958 -24.20781 22.13189 1.000 20.42768 312 ALA A CA 1
ATOM 2410 C C . ALA A 1 312 ? 36.49401 -23.26819 21.42400 1.000 18.25797 312 ALA A C 1
ATOM 2411 O O . ALA A 1 312 ? 36.10511 -22.53130 20.51104 1.000 17.78335 312 ALA A O 1
ATOM 2413 N N . PRO A 1 313 ? 37.77277 -23.28301 21.79706 1.000 18.22491 313 PRO A N 1
ATOM 2414 C CA . PRO A 1 313 ? 38.72062 -22.38192 21.11421 1.000 17.64633 313 PRO A CA 1
ATOM 2415 C C . PRO A 1 313 ? 38.77304 -22.58917 19.61200 1.000 16.08940 313 PRO A C 1
ATOM 2416 O O . PRO A 1 313 ? 38.92992 -21.62569 18.87046 1.000 15.95366 313 PRO A O 1
ATOM 2420 N N . SER A 1 314 ? 38.65981 -23.83438 19.13521 1.000 16.65062 314 SER A N 1
ATOM 2421 C CA . SER A 1 314 ? 38.68235 -24.04822 17.69242 1.000 16.92016 314 SER A CA 1
ATOM 2422 C C . SER A 1 314 ? 37.48736 -23.38127 17.00847 1.000 16.81249 314 SER A C 1
ATOM 2423 O O . SER A 1 314 ? 37.62230 -22.86350 15.89848 1.000 17.72648 314 SER A O 1
ATOM 2426 N N . THR A 1 315 ? 36.30714 -23.41454 17.64116 1.000 16.84864 315 THR A N 1
ATOM 2427 C CA . THR A 1 315 ? 35.14152 -22.70713 17.09833 1.000 16.60991 315 THR A CA 1
ATOM 2428 C C . THR A 1 315 ? 35.41617 -21.21826 17.02077 1.000 15.79311 315 THR A C 1
ATOM 2429 O O . THR A 1 315 ? 35.12316 -20.56824 16.00746 1.000 16.87388 315 THR A O 1
ATOM 2433 N N . LEU A 1 316 ? 35.99415 -20.66824 18.09103 1.000 15.72066 316 LEU A N 1
ATOM 2434 C CA . LEU A 1 316 ? 36.33147 -19.24609 18.12093 1.000 15.74099 316 LEU A CA 1
ATOM 2435 C C . LEU A 1 316 ? 37.32628 -18.89143 17.01742 1.000 14.83729 316 LEU A C 1
ATOM 2436 O O . LEU A 1 316 ? 37.17239 -17.86855 16.35213 1.000 15.16322 316 LEU A O 1
ATOM 2441 N N . ARG A 1 317 ? 38.33357 -19.73870 16.80966 1.000 14.45034 317 ARG A N 1
ATOM 2442 C CA . ARG A 1 317 ? 39.32073 -19.44613 15.78748 1.000 14.88082 317 ARG A CA 1
ATOM 2443 C C . ARG A 1 317 ? 38.69940 -19.48857 14.40594 1.000 15.49298 317 ARG A C 1
ATOM 2444 O O . ARG A 1 317 ? 39.14434 -18.76130 13.51747 1.000 15.78532 317 ARG A O 1
ATOM 2452 N N . ALA A 1 318 ? 37.68807 -20.33716 14.19112 1.000 16.01854 318 ALA A N 1
ATOM 2453 C CA . ALA A 1 318 ? 36.96432 -20.31957 12.91513 1.000 16.84259 318 ALA A CA 1
ATOM 2454 C C . ALA A 1 318 ? 36.23270 -18.99363 12.69134 1.000 15.71651 318 ALA A C 1
ATOM 2455 O O . ALA A 1 318 ? 36.26442 -18.43921 11.58578 1.000 16.33134 318 ALA A O 1
ATOM 2457 N N . LEU A 1 319 ? 35.63106 -18.43790 13.74695 1.000 15.79535 319 LEU A N 1
ATOM 2458 C CA . LEU A 1 319 ? 35.03993 -17.10274 13.62470 1.000 16.47448 319 LEU A CA 1
ATOM 2459 C C . LEU A 1 319 ? 36.11838 -16.06090 13.37540 1.000 16.83718 319 LEU A C 1
ATOM 2460 O O . LEU A 1 319 ? 35.93663 -15.13633 12.56796 1.000 18.13520 319 LEU A O 1
ATOM 2465 N N . GLY A 1 320 ? 37.25076 -16.18219 14.06662 1.000 16.82361 320 GLY A N 1
ATOM 2466 C CA . GLY A 1 320 ? 38.34442 -15.24495 13.85269 1.000 17.76375 320 GLY A CA 1
ATOM 2467 C C . GLY A 1 320 ? 38.89440 -15.30903 12.44132 1.000 17.03115 320 GLY A C 1
ATOM 2468 O O . GLY A 1 320 ? 39.24104 -14.27935 11.85475 1.000 18.32647 320 GLY A O 1
ATOM 2469 N N . ALA A 1 321 ? 38.96923 -16.50557 11.86868 1.000 17.22974 321 ALA A N 1
ATOM 2470 C CA . ALA A 1 321 ? 39.44746 -16.62154 10.49563 1.000 18.06921 321 ALA A CA 1
ATOM 2471 C C . ALA A 1 321 ? 38.46574 -15.97804 9.52483 1.000 17.93413 321 ALA A C 1
ATOM 2472 O O . ALA A 1 321 ? 38.87485 -15.38865 8.51268 1.000 20.30618 321 ALA A O 1
ATOM 2474 N N . MET A 1 322 ? 37.16401 -16.05812 9.81498 1.000 16.38594 322 MET A N 1
ATOM 2475 C CA . MET A 1 322 ? 36.15336 -15.55550 8.89417 1.000 16.98767 322 MET A CA 1
ATOM 2476 C C . MET A 1 322 ? 35.98392 -14.06010 8.95606 1.000 16.96190 322 MET A C 1
ATOM 2477 O O . MET A 1 322 ? 35.78607 -13.42127 7.91702 1.000 18.49026 322 MET A O 1
ATOM 2482 N N . PHE A 1 323 ? 36.04493 -13.49485 10.16000 1.000 16.00103 323 PHE A N 1
ATOM 2483 C CA . PHE A 1 323 ? 35.66733 -12.11724 10.36509 1.000 16.07587 323 PHE A CA 1
ATOM 2484 C C . PHE A 1 323 ? 36.74012 -11.29378 11.03631 1.000 17.09713 323 PHE A C 1
ATOM 2485 O O . PHE A 1 323 ? 36.50787 -10.10177 11.24116 1.000 18.70951 323 PHE A O 1
ATOM 2493 N N . GLY A 1 324 ? 37.86264 -11.89030 11.41064 1.000 16.76998 324 GLY A N 1
ATOM 2494 C CA . GLY A 1 324 ? 38.91071 -11.22438 12.16080 1.000 18.08238 324 GLY A CA 1
ATOM 2495 C C . GLY A 1 324 ? 39.90059 -10.49101 11.28917 1.000 17.28953 324 GLY A C 1
ATOM 2496 O O . GLY A 1 324 ? 39.58163 -9.99830 10.20195 1.000 18.16546 324 GLY A O 1
ATOM 2497 N N . ARG A 1 325 ? 41.11898 -10.38938 11.79834 1.000 17.87511 325 ARG A N 1
ATOM 2498 C CA . ARG A 1 325 ? 42.11801 -9.52441 11.19920 1.000 18.58926 325 ARG A CA 1
ATOM 2499 C C . ARG A 1 325 ? 42.39908 -9.85637 9.72993 1.000 20.33693 325 ARG A C 1
ATOM 2500 O O . ARG A 1 325 ? 42.68927 -8.95635 8.93281 1.000 21.90681 325 ARG A O 1
ATOM 2508 N N . GLY A 1 326 ? 42.31607 -11.11314 9.34633 1.000 20.68885 326 GLY A N 1
ATOM 2509 C CA . GLY A 1 326 ? 42.58406 -11.44753 7.94687 1.000 23.16017 326 GLY A CA 1
ATOM 2510 C C . GLY A 1 326 ? 41.48931 -11.12823 6.92790 1.000 23.54174 326 GLY A C 1
ATOM 2511 O O . GLY A 1 326 ? 41.73164 -11.27778 5.72085 1.000 28.47725 326 GLY A O 1
ATOM 2512 N N . LYS A 1 327 ? 40.29758 -10.72656 7.36411 1.000 22.16421 327 LYS A N 1
ATOM 2513 C CA . LYS A 1 327 ? 39.25023 -10.40494 6.40635 1.000 23.50292 327 LYS A CA 1
ATOM 2514 C C . LYS A 1 327 ? 39.57988 -9.10680 5.67015 1.000 25.34836 327 LYS A C 1
ATOM 2515 O O . LYS A 1 327 ? 39.87816 -8.09460 6.30130 1.000 29.13807 327 LYS A O 1
ATOM 2521 N N . GLU A 1 328 ? 39.46513 -9.11812 4.32968 1.000 24.42140 328 GLU A N 1
ATOM 2522 C CA . GLU A 1 328 ? 39.84605 -7.99435 3.46229 1.000 24.40452 328 GLU A CA 1
ATOM 2523 C C . GLU A 1 328 ? 38.62315 -7.38047 2.78419 1.000 22.36031 328 GLU A C 1
ATOM 2524 O O . GLU A 1 328 ? 37.85867 -8.09502 2.14816 1.000 22.83147 328 GLU A O 1
ATOM 2530 N N . GLU A 1 329 ? 38.49408 -6.04539 2.84897 1.000 19.67279 329 GLU A N 1
ATOM 2531 C CA . GLU A 1 329 ? 37.50773 -5.30687 2.03476 1.000 18.46593 329 GLU A CA 1
ATOM 2532 C C . GLU A 1 329 ? 37.57063 -5.66360 0.54135 1.000 15.80625 329 GLU A C 1
ATOM 2533 O O . GLU A 1 329 ? 36.53725 -5.72006 -0.17401 1.000 15.93728 329 GLU A O 1
ATOM 2539 N N . SER A 1 330 ? 38.78135 -5.87151 0.03503 1.000 15.53344 330 SER A N 1
ATOM 2540 C CA . SER A 1 330 ? 38.96063 -6.07182 -1.38240 1.000 15.18634 330 SER A CA 1
ATOM 2541 C C . SER A 1 330 ? 38.12296 -7.22984 -1.89272 1.000 13.69297 330 SER A C 1
ATOM 2542 O O . SER A 1 330 ? 37.64898 -7.16588 -3.03170 1.000 14.82278 330 SER A O 1
ATOM 2545 N N . GLY A 1 331 ? 37.91788 -8.27462 -1.07121 1.000 13.26172 331 GLY A N 1
ATOM 2546 C CA . GLY A 1 331 ? 37.12204 -9.40078 -1.52795 1.000 14.65693 331 GLY A CA 1
ATOM 2547 C C . GLY A 1 331 ? 35.68738 -9.01560 -1.80719 1.000 13.17040 331 GLY A C 1
ATOM 2548 O O . GLY A 1 331 ? 35.08921 -9.51002 -2.75367 1.000 14.02426 331 GLY A O 1
ATOM 2549 N N . ALA A 1 332 ? 35.11856 -8.14906 -0.96707 1.000 14.02768 332 ALA A N 1
ATOM 2550 C CA . ALA A 1 332 ? 33.73179 -7.71747 -1.14152 1.000 13.98635 332 ALA A CA 1
ATOM 2551 C C . ALA A 1 332 ? 33.55358 -6.86999 -2.39066 1.000 13.07635 332 ALA A C 1
ATOM 2552 O O . ALA A 1 332 ? 32.50951 -6.94849 -3.05447 1.000 13.28900 332 ALA A O 1
ATOM 2554 N N . VAL A 1 333 ? 34.53184 -6.02195 -2.70115 1.000 13.07302 333 VAL A N 1
ATOM 2555 C CA . VAL A 1 333 ? 34.46297 -5.21031 -3.91554 1.000 13.21148 333 VAL A CA 1
ATOM 2556 C C . VAL A 1 333 ? 34.58295 -6.09818 -5.13573 1.000 12.17911 333 VAL A C 1
ATOM 2557 O O . VAL A 1 333 ? 33.90706 -5.88823 -6.14525 1.000 12.32470 333 VAL A O 1
ATOM 2561 N N . ALA A 1 334 ? 35.45334 -7.12010 -5.07501 1.000 12.29864 334 ALA A N 1
ATOM 2562 C CA . ALA A 1 334 ? 35.57810 -8.07147 -6.17922 1.000 12.09456 334 ALA A CA 1
ATOM 2563 C C . ALA A 1 334 ? 34.25859 -8.80389 -6.39064 1.000 12.02264 334 ALA A C 1
ATOM 2564 O O . ALA A 1 334 ? 33.82021 -9.00459 -7.53306 1.000 12.07004 334 ALA A O 1
ATOM 2566 N N . GLN A 1 335 ? 33.63072 -9.26416 -5.29758 1.000 11.80658 335 GLN A N 1
ATOM 2567 C CA . GLN A 1 335 ? 32.31105 -9.89191 -5.41686 1.000 12.28060 335 GLN A CA 1
ATOM 2568 C C . GLN A 1 335 ? 31.33813 -8.93791 -6.09866 1.000 11.74467 335 GLN A C 1
ATOM 2569 O O . GLN A 1 335 ? 30.53799 -9.34988 -6.94361 1.000 11.97574 335 GLN A O 1
ATOM 2575 N N . LEU A 1 336 ? 31.34975 -7.66622 -5.68943 1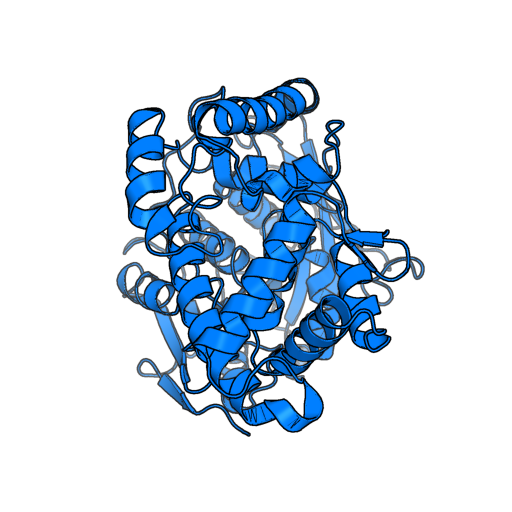.000 11.97210 336 LEU A N 1
ATOM 2576 C CA . LEU A 1 336 ? 30.42375 -6.70611 -6.27718 1.000 12.20988 336 LEU A CA 1
ATOM 2577 C C . LEU A 1 336 ? 30.61733 -6.62731 -7.77879 1.000 12.06311 336 LEU A C 1
ATOM 2578 O O . LEU A 1 336 ? 29.64824 -6.72145 -8.53569 1.000 12.33101 336 LEU A O 1
ATOM 2583 N N . GLY A 1 337 ? 31.86875 -6.45021 -8.23357 1.000 11.90946 337 GLY A N 1
ATOM 2584 C CA . GLY A 1 337 ? 32.10167 -6.30543 -9.65373 1.000 12.08391 337 GLY A CA 1
ATOM 2585 C C . GLY A 1 337 ? 31.65703 -7.50624 -10.45603 1.000 11.66536 337 GLY A C 1
ATOM 2586 O O . GLY A 1 337 ? 31.01852 -7.37463 -11.51044 1.000 12.51506 337 GLY A O 1
ATOM 2587 N N . VAL A 1 338 ? 32.05789 -8.70304 -10.02399 1.000 11.45914 338 VAL A N 1
ATOM 2588 C CA . VAL A 1 338 ? 31.71646 -9.90308 -10.78222 1.000 11.65171 338 VAL A CA 1
ATOM 2589 C C . VAL A 1 338 ? 30.21553 -10.14179 -10.75094 1.000 11.37286 338 VAL A C 1
ATOM 2590 O O . VAL A 1 338 ? 29.57476 -10.38318 -11.78496 1.000 11.78991 338 VAL A O 1
ATOM 2594 N N . LEU A 1 339 ? 29.64207 -10.15849 -9.54720 1.000 11.12899 339 LEU A N 1
ATOM 2595 C CA . LEU A 1 339 ? 28.27154 -10.60191 -9.37714 1.000 11.38407 339 LEU A CA 1
ATOM 2596 C C . LEU A 1 339 ? 27.26714 -9.60411 -9.93247 1.000 11.15682 339 LEU A C 1
ATOM 2597 O O . LEU A 1 339 ? 26.16523 -10.01133 -10.34186 1.000 12.62970 339 LEU A O 1
ATOM 2602 N N . CYS A 1 340 ? 27.59310 -8.31394 -9.92203 1.000 11.69105 340 CYS A N 1
ATOM 2603 C CA . CYS A 1 340 ? 26.73192 -7.28246 -10.48791 1.000 11.92930 340 CYS A CA 1
ATOM 2604 C C . CYS A 1 340 ? 27.02296 -6.99095 -11.93722 1.000 11.53151 340 CYS A C 1
ATOM 2605 O O . CYS A 1 340 ? 26.13565 -6.51339 -12.65400 1.000 12.81240 340 CYS A O 1
ATOM 2608 N N . GLY A 1 341 ? 28.27411 -7.19749 -12.37579 1.000 12.03938 341 GLY A N 1
ATOM 2609 C CA . GLY A 1 341 ? 28.73784 -6.80793 -13.69687 1.000 12.76729 341 GLY A CA 1
ATOM 2610 C C . GLY A 1 341 ? 28.56466 -7.85096 -14.76740 1.000 12.05229 341 GLY A C 1
ATOM 2611 O O . GLY A 1 341 ? 28.43526 -7.49989 -15.94200 1.000 13.75442 341 GLY A O 1
ATOM 2612 N N . ASP A 1 342 ? 28.55957 -9.14659 -14.42545 1.000 12.15337 342 ASP A N 1
ATOM 2613 C CA . ASP A 1 342 ? 28.54847 -10.15778 -15.48457 1.000 12.12816 342 ASP A CA 1
ATOM 2614 C C . ASP A 1 342 ? 27.22850 -10.16890 -16.23382 1.000 12.61366 342 ASP A C 1
ATOM 2615 O O . ASP A 1 342 ? 27.20075 -10.53612 -17.42191 1.000 13.91729 342 ASP A O 1
ATOM 2620 N N . ALA A 1 343 ? 26.14434 -9.80714 -15.55922 1.000 12.83576 343 ALA A N 1
ATOM 2621 C CA . ALA A 1 343 ? 24.80245 -9.82454 -16.15112 1.000 14.05504 343 ALA A CA 1
ATOM 2622 C C . ALA A 1 343 ? 23.99332 -8.71642 -15.49488 1.000 12.53440 343 ALA A C 1
ATOM 2623 O O . ALA A 1 343 ? 24.15963 -8.42196 -14.30079 1.000 13.68751 343 ALA A O 1
ATOM 2625 N N . ALA A 1 344 ? 23.08297 -8.13114 -16.25319 1.000 12.72882 344 ALA A N 1
ATOM 2626 C CA . ALA A 1 344 ? 22.19900 -7.12798 -15.69375 1.000 12.93677 344 ALA A CA 1
ATOM 2627 C C . ALA A 1 344 ? 21.19342 -7.78381 -14.74515 1.000 12.76703 344 ALA A C 1
ATOM 2628 O O . ALA A 1 344 ? 20.46947 -8.70505 -15.13616 1.000 14.37006 344 ALA A O 1
ATOM 2630 N N . TRP A 1 345 ? 21.14125 -7.30754 -13.50898 1.000 12.57022 345 TRP A N 1
ATOM 2631 C CA . TRP A 1 345 ? 20.10127 -7.68634 -12.57692 1.000 12.98625 345 TRP A CA 1
ATOM 2632 C C . TRP A 1 345 ? 18.78083 -7.00085 -12.94645 1.000 12.71469 345 TRP A C 1
ATOM 2633 O O . TRP A 1 345 ? 18.76497 -5.91516 -13.53070 1.000 13.34139 345 TRP A O 1
ATOM 2644 N N . PRO A 1 346 ? 17.64828 -7.59533 -12.55042 1.000 13.28216 346 PRO A N 1
ATOM 2645 C CA . PRO A 1 346 ? 16.36000 -6.93508 -12.78126 1.000 14.07524 346 PRO A CA 1
ATOM 2646 C C . PRO A 1 346 ? 16.34958 -5.56694 -12.13881 1.000 13.68662 346 PRO A C 1
ATOM 2647 O O . PRO A 1 346 ? 16.82894 -5.37547 -11.00751 1.000 14.52415 346 PRO A O 1
ATOM 2651 N N . ARG A 1 347 ? 15.81601 -4.58970 -12.87359 1.000 14.69013 347 ARG A N 1
ATOM 2652 C CA . ARG A 1 347 ? 15.76582 -3.23672 -12.33751 1.000 16.30747 347 ARG A CA 1
ATOM 2653 C C . ARG A 1 347 ? 14.44241 -2.93571 -11.60063 1.000 18.79894 347 ARG A C 1
ATOM 2654 O O . ARG A 1 347 ? 14.41838 -1.98357 -10.81592 1.000 22.92933 347 ARG A O 1
ATOM 2662 N N . ASP A 1 348 ? 13.35210 -3.68794 -11.86570 1.000 19.60497 348 ASP A N 1
ATOM 2663 C CA . ASP A 1 348 ? 11.97987 -3.44981 -11.33938 1.000 21.89159 348 ASP A CA 1
ATOM 2664 C C . ASP A 1 348 ? 11.99178 -3.68143 -9.82382 1.000 19.66390 348 ASP A C 1
ATOM 2665 O O . ASP A 1 348 ? 12.09778 -4.82278 -9.39240 1.000 18.58516 348 ASP A O 1
ATOM 2670 N N . MET A 1 349 ? 11.77469 -2.64531 -8.99363 1.000 20.36831 349 MET A N 1
ATOM 2671 C CA . MET A 1 349 ? 11.64528 -2.87892 -7.54582 1.000 19.35933 349 MET A CA 1
ATOM 2672 C C . MET A 1 349 ? 10.50210 -3.81434 -7.21003 1.000 17.39161 349 MET A C 1
ATOM 2673 O O . MET A 1 349 ? 10.55844 -4.51908 -6.18639 1.000 17.13705 349 MET A O 1
ATOM 2678 N N . GLU A 1 350 ? 9.47409 -3.87820 -8.06559 1.000 18.59216 350 GLU A N 1
ATOM 2679 C CA . GLU A 1 350 ? 8.38246 -4.80159 -7.79031 1.000 18.68076 350 GLU A CA 1
ATOM 2680 C C . GLU A 1 350 ? 8.83236 -6.25108 -7.85513 1.000 16.95557 350 GLU A C 1
ATOM 2681 O O . GLU A 1 350 ? 8.22081 -7.08815 -7.19760 1.000 17.16593 350 GLU A O 1
ATOM 2687 N N . VAL A 1 351 ? 9.82858 -6.59012 -8.68961 1.000 15.84375 351 VAL A N 1
ATOM 2688 C CA . VAL A 1 351 ? 10.35377 -7.95151 -8.68337 1.000 15.38936 351 VAL A CA 1
ATOM 2689 C C . VAL A 1 351 ? 10.84578 -8.29797 -7.29108 1.000 14.04674 351 VAL A C 1
ATOM 2690 O O . VAL A 1 351 ? 10.57128 -9.38095 -6.76363 1.000 14.77567 351 VAL A O 1
ATOM 2694 N N . TYR A 1 352 ? 11.60552 -7.38778 -6.69606 1.000 14.54153 352 TYR A N 1
ATOM 2695 C CA . TYR A 1 352 ? 12.17084 -7.65029 -5.37754 1.000 15.03048 352 TYR A CA 1
ATOM 2696 C C . TYR A 1 352 ? 11.09090 -7.65891 -4.29916 1.000 15.21116 352 TYR A C 1
ATOM 2697 O O . TYR A 1 352 ? 11.14057 -8.46350 -3.36734 1.000 15.39794 352 TYR A O 1
ATOM 2706 N N . ARG A 1 353 ? 10.10693 -6.76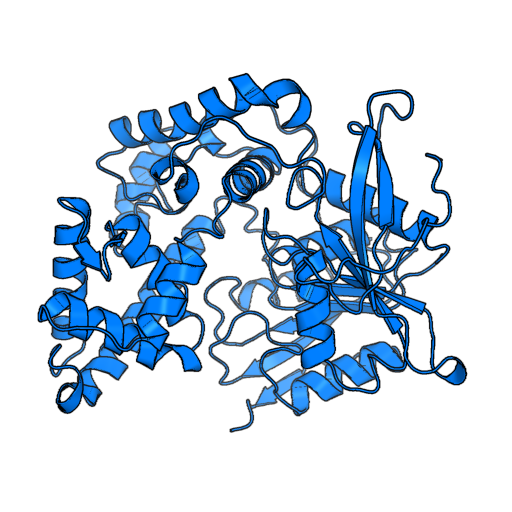532 -4.38702 1.000 15.83429 353 ARG A N 1
ATOM 2707 C CA . ARG A 1 353 ? 9.00581 -6.80944 -3.43032 1.000 16.86532 353 ARG A CA 1
ATOM 2708 C C . ARG A 1 353 ? 8.27532 -8.14026 -3.51527 1.000 15.17195 353 ARG A C 1
ATOM 2709 O O . ARG A 1 353 ? 7.98022 -8.76994 -2.48836 1.000 15.77901 353 ARG A O 1
ATOM 2717 N N . ARG A 1 354 ? 7.96103 -8.58045 -4.72834 1.000 14.92202 354 ARG A N 1
ATOM 2718 C CA . ARG A 1 354 ? 7.28962 -9.85962 -4.92644 1.000 14.61563 354 ARG A CA 1
ATOM 2719 C C . ARG A 1 354 ? 8.11077 -10.98698 -4.34430 1.000 13.89767 354 ARG A C 1
ATOM 2720 O O . ARG A 1 354 ? 7.59294 -11.84100 -3.61295 1.000 15.24093 354 ARG A O 1
ATOM 2728 N N . ASP A 1 355 ? 9.39447 -11.01617 -4.66409 1.000 14.49892 355 ASP A N 1
ATOM 2729 C CA . ASP A 1 355 ? 10.19450 -12.1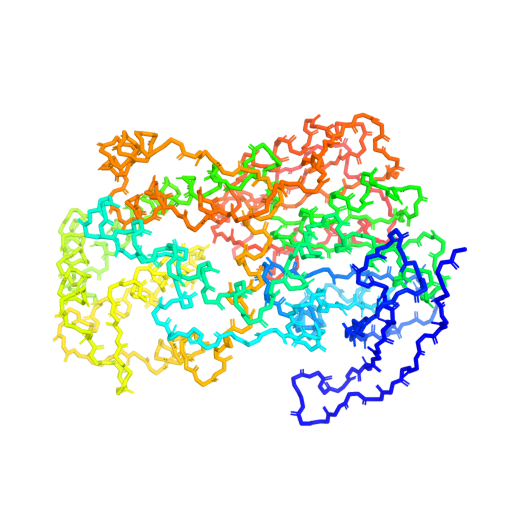4657 -4.25791 1.000 15.31495 355 ASP A CA 1
ATOM 2730 C C . ASP A 1 355 ? 10.52241 -12.13304 -2.77509 1.000 15.14529 355 ASP A C 1
ATOM 2731 O O . ASP A 1 355 ? 10.69677 -13.20020 -2.19852 1.000 16.22053 355 ASP A O 1
ATOM 2736 N N . LEU A 1 356 ? 10.62843 -10.97076 -2.15289 1.000 16.32708 356 LEU A N 1
ATOM 2737 C CA . LEU A 1 356 ? 10.76646 -10.95735 -0.69203 1.000 18.22545 356 LEU A CA 1
ATOM 2738 C C . LEU A 1 356 ? 9.56124 -11.60432 -0.02258 1.000 17.84828 356 LEU A C 1
ATOM 2739 O O . LEU A 1 356 ? 9.70194 -12.34662 0.95229 1.000 19.53956 356 LEU A O 1
ATOM 2744 N N . ALA A 1 357 ? 8.36597 -11.30660 -0.51820 1.000 17.54103 357 ALA A N 1
ATOM 2745 C CA . ALA A 1 357 ? 7.16378 -11.81630 0.11241 1.000 19.10404 357 ALA A CA 1
ATOM 2746 C C . ALA A 1 357 ? 6.92110 -13.26821 -0.23923 1.000 19.15360 357 ALA A C 1
ATOM 2747 O O . ALA A 1 357 ? 6.19763 -13.96106 0.48778 1.000 22.96033 357 ALA A O 1
ATOM 2749 N N . GLY A 1 358 ? 7.47225 -13.73886 -1.34667 1.000 17.40775 358 GLY A N 1
ATOM 2750 C CA . GLY A 1 358 ? 7.26444 -15.08486 -1.83962 1.000 19.49374 358 GLY A CA 1
ATOM 2751 C C . GLY A 1 358 ? 8.43328 -15.96910 -1.47258 1.000 20.07706 358 GLY A C 1
ATOM 2752 O O . GLY A 1 358 ? 8.47022 -16.56296 -0.36832 1.000 19.84736 358 GLY A O 1
ATOM 2753 N N . HIS A 1 359 ? 9.42556 -16.05895 -2.37920 1.000 19.34726 359 HIS A N 1
ATOM 2754 C CA . HIS A 1 359 ? 10.61192 -16.86926 -2.14989 1.000 19.49832 359 HIS A CA 1
ATOM 2755 C C . HIS A 1 359 ? 11.20627 -16.57402 -0.78515 1.000 18.44601 359 HIS A C 1
ATOM 2756 O O . HIS A 1 359 ? 11.66338 -17.48569 -0.07248 1.000 20.78290 359 HIS A O 1
ATOM 2763 N N . GLY A 1 360 ? 11.32215 -15.28761 -0.45589 1.000 19.52534 360 GLY A N 1
ATOM 2764 C CA . GLY A 1 360 ? 11.98995 -14.89679 0.76294 1.000 21.14757 360 GLY A CA 1
ATOM 2765 C C . GLY A 1 360 ? 11.31362 -15.48511 1.97665 1.000 20.96312 360 GLY A C 1
ATOM 2766 O O . GLY A 1 360 ? 11.96665 -16.05166 2.85151 1.000 22.89913 360 GLY A O 1
ATOM 2767 N N . ALA A 1 361 ? 9.98561 -15.41035 2.01199 1.000 22.27047 361 ALA A N 1
ATOM 2768 C CA . ALA A 1 361 ? 9.24211 -15.87295 3.17554 1.000 23.06615 361 ALA A CA 1
ATOM 2769 C C . ALA A 1 361 ? 9.16863 -17.39658 3.24249 1.000 22.61063 361 ALA A C 1
ATOM 2770 O O . ALA A 1 361 ? 9.07166 -17.96257 4.34078 1.000 24.26261 361 ALA A O 1
ATOM 2772 N N . ARG A 1 362 ? 9.22814 -18.06789 2.09565 1.000 21.95430 362 ARG A N 1
ATOM 2773 C CA . ARG A 1 362 ? 9.23527 -19.51743 2.05188 1.000 21.37944 362 ARG A CA 1
ATOM 2774 C C . ARG A 1 362 ? 10.55542 -20.11417 2.53700 1.000 20.48647 362 ARG A C 1
ATOM 2775 O O . ARG A 1 362 ? 10.57453 -21.28436 2.94278 1.000 21.71577 362 ARG A O 1
ATOM 2783 N N . HIS A 1 363 ? 11.63381 -19.32763 2.53911 1.000 19.09621 363 HIS A N 1
ATOM 2784 C CA . HIS A 1 363 ? 12.97429 -19.77162 2.93710 1.000 19.24063 363 HIS A CA 1
ATOM 2785 C C . HIS A 1 363 ? 13.51498 -18.75758 3.92383 1.000 19.29679 363 HIS A C 1
ATOM 2786 O O . HIS A 1 363 ? 14.38420 -17.95733 3.60686 1.000 20.29688 363 HIS A O 1
ATOM 2793 N N . PRO A 1 364 ? 12.98651 -18.73973 5.13585 1.000 19.65433 364 PRO A N 1
ATOM 2794 C CA . PRO A 1 364 ? 13.15883 -17.53836 5.96500 1.000 21.19826 364 PRO A CA 1
ATOM 2795 C C . PRO A 1 364 ? 14.55420 -17.33144 6.53017 1.000 19.89886 364 PRO A C 1
ATOM 2796 O O . PRO A 1 364 ? 14.84248 -16.20600 6.95517 1.000 20.74147 364 PRO A O 1
ATOM 2800 N N . PHE A 1 365 ? 15.44230 -18.32238 6.55422 1.000 18.09446 365 PHE A N 1
ATOM 2801 C CA . PHE A 1 365 ? 16.72662 -18.08208 7.22573 1.000 16.80872 365 PHE A CA 1
ATOM 2802 C C . PHE A 1 365 ? 17.53254 -17.00134 6.51854 1.000 17.21390 365 PHE A C 1
ATOM 2803 O O . PHE A 1 365 ? 17.96193 -16.03518 7.15742 1.000 17.34768 365 PHE A O 1
ATOM 2811 N N . ILE A 1 366 ? 17.78435 -17.16425 5.21867 1.000 16.60418 366 ILE A N 1
ATOM 2812 C CA . ILE A 1 366 ? 18.44798 -16.12792 4.42851 1.000 16.26339 366 ILE A CA 1
ATOM 2813 C C . ILE A 1 366 ? 17.63417 -15.72002 3.20522 1.000 15.54194 366 ILE A C 1
ATOM 2814 O O . ILE A 1 366 ? 18.12181 -14.93455 2.37739 1.000 16.40261 366 ILE A O 1
ATOM 2819 N N . GLY A 1 367 ? 16.38300 -16.18760 3.07963 1.000 16.85665 367 GLY A N 1
ATOM 2820 C CA . GLY A 1 367 ? 15.58594 -15.81566 1.92971 1.000 16.99281 367 GLY A CA 1
ATOM 2821 C C . GLY A 1 367 ? 15.47429 -14.32843 1.66421 1.000 17.36238 367 GLY A C 1
ATOM 2822 O O . GLY A 1 367 ? 15.65744 -13.87378 0.54022 1.000 17.26975 367 GLY A O 1
ATOM 2823 N N . PRO A 1 368 ? 15.17824 -13.52650 2.68161 1.000 20.32590 368 PRO A N 1
ATOM 2824 C CA . PRO A 1 368 ? 15.06082 -12.08258 2.42840 1.000 22.33521 368 PRO A CA 1
ATOM 2825 C C . PRO A 1 368 ? 16.36168 -11.46225 1.94162 1.000 19.70902 368 PRO A C 1
ATOM 2826 O O . PRO A 1 368 ? 16.32611 -10.61899 1.02303 1.000 20.59531 368 PRO A O 1
ATOM 2830 N N . ALA A 1 369 ? 17.50512 -11.88490 2.51133 1.000 19.71484 369 ALA A N 1
ATOM 2831 C CA . ALA A 1 369 ? 18.79376 -11.37837 2.07245 1.000 18.27741 369 ALA A CA 1
ATOM 2832 C C . ALA A 1 369 ? 19.07573 -11.76686 0.64445 1.000 17.03372 369 ALA A C 1
ATOM 2833 O O . ALA A 1 369 ? 19.79542 -11.04660 -0.05741 1.000 18.15024 369 ALA A O 1
ATOM 2835 N N . MET A 1 370 ? 18.56616 -12.91642 0.21232 1.000 15.57470 370 MET A N 1
ATOM 2836 C CA A MET A 1 370 ? 18.84332 -13.35862 -1.13772 0.976 15.83360 370 MET A CA 1
ATOM 2837 C CA B MET A 1 370 ? 18.85474 -13.35238 -1.14455 0.024 16.61347 370 MET A CA 1
ATOM 2838 C C . MET A 1 370 ? 17.90327 -12.75809 -2.17012 1.000 15.98675 370 MET A C 1
ATOM 2839 O O . MET A 1 370 ? 18.32311 -12.53745 -3.31508 1.000 16.54809 370 MET A O 1
ATOM 2848 N N . ALA A 1 371 ? 16.64024 -12.53313 -1.79117 1.000 15.67170 371 ALA A N 1
ATOM 2849 C CA . ALA A 1 371 ? 15.58391 -12.22242 -2.73597 1.000 15.95737 371 ALA A CA 1
ATOM 2850 C C . ALA A 1 371 ? 15.32029 -10.73604 -2.88494 1.000 15.80969 371 ALA A C 1
ATOM 2851 O O . ALA A 1 371 ? 14.62599 -10.33503 -3.82505 1.000 16.29223 371 ALA A O 1
ATOM 2853 N N . GLY A 1 372 ? 15.82331 -9.91441 -1.97423 1.000 16.34415 372 GLY A N 1
ATOM 2854 C CA . GLY A 1 372 ? 15.53732 -8.50393 -1.98354 1.000 16.77819 372 GLY A CA 1
ATOM 2855 C C . GLY A 1 372 ? 16.44289 -7.71837 -2.91559 1.000 16.03076 372 GLY A C 1
ATOM 2856 O O . GLY A 1 372 ? 17.18958 -8.28755 -3.70413 1.000 16.09543 372 GLY A O 1
ATOM 2857 N N . PRO A 1 373 ? 16.35227 -6.36802 -2.86436 1.000 15.45475 373 PRO A N 1
ATOM 2858 C CA . PRO A 1 373 ? 16.96058 -5.50277 -3.90079 1.000 15.64901 373 PRO A CA 1
ATOM 2859 C C . PRO A 1 373 ? 18.46285 -5.33227 -3.72321 1.000 16.13749 373 PRO A C 1
ATOM 2860 O O . PRO A 1 373 ? 18.95794 -4.33022 -3.21268 1.000 16.24498 373 PRO A O 1
ATOM 2864 N N . LYS A 1 374 ? 19.20899 -6.26647 -4.25003 1.000 14.49919 374 LYS A N 1
ATOM 2865 C CA . LYS A 1 374 ? 20.64905 -6.27958 -4.12655 1.000 14.05356 374 LYS A CA 1
ATOM 2866 C C . LYS A 1 374 ? 21.27660 -5.17788 -4.97200 1.000 13.33965 374 LYS A C 1
ATOM 2867 O O . LYS A 1 374 ? 20.69330 -4.66396 -5.92028 1.000 13.79133 374 LYS A O 1
ATOM 2873 N N . ALA A 1 375 ? 22.55361 -4.93068 -4.65479 1.000 13.56170 375 ALA A N 1
ATOM 2874 C CA . ALA A 1 375 ? 23.36843 -3.92046 -5.33196 1.000 13.49741 375 ALA A CA 1
ATOM 2875 C C . ALA A 1 375 ? 23.23772 -3.96496 -6.84839 1.000 12.78380 375 ALA A C 1
ATOM 2876 O O . ALA A 1 375 ? 23.18967 -2.90932 -7.49990 1.000 13.33624 375 ALA A O 1
ATOM 2878 N N . GLY A 1 376 ? 23.18136 -5.16272 -7.43078 1.000 12.67117 376 GLY A N 1
ATOM 2879 C CA . GLY A 1 376 ? 23.16931 -5.26356 -8.86489 1.000 12.96506 376 GLY A CA 1
ATOM 2880 C C . GLY A 1 376 ? 21.98760 -4.58107 -9.51127 1.000 12.89433 376 GLY A C 1
ATOM 2881 O O . GLY A 1 376 ? 22.07004 -4.17108 -10.67501 1.000 12.85325 376 GLY A O 1
ATOM 2882 N N . ALA A 1 377 ? 20.86744 -4.45277 -8.79462 1.000 13.08349 377 ALA A N 1
ATOM 2883 C CA . ALA A 1 377 ? 19.70355 -3.76639 -9.36033 1.000 14.18379 377 ALA A CA 1
ATOM 2884 C C . ALA A 1 377 ? 20.00455 -2.32214 -9.68560 1.000 14.61201 377 ALA A C 1
ATOM 2885 O O . ALA A 1 377 ? 19.33206 -1.73843 -10.53592 1.000 18.49903 377 ALA A O 1
ATOM 2887 N N . PHE A 1 378 ? 20.99723 -1.73223 -9.02156 1.000 13.43378 378 PHE A N 1
ATOM 2888 C CA . PHE A 1 378 ? 21.29784 -0.30236 -9.09484 1.000 13.95663 378 PHE A CA 1
ATOM 2889 C C . PHE A 1 378 ? 22.57082 -0.04727 -9.86098 1.000 13.77102 378 PHE A C 1
ATOM 2890 O O . PHE A 1 378 ? 23.12671 1.04607 -9.77640 1.000 14.39521 378 PHE A O 1
ATOM 2898 N N . TRP A 1 379 ? 23.03304 -1.00607 -10.63987 1.000 13.07517 379 TRP A N 1
ATOM 2899 C CA . TRP A 1 379 ? 24.34259 -0.86876 -11.25993 1.000 12.64976 379 TRP A CA 1
ATOM 2900 C C . TRP A 1 379 ? 24.34439 0.31393 -12.23433 1.000 12.40460 379 TRP A C 1
ATOM 2901 O O . TRP A 1 379 ? 23.41210 0.45599 -13.02581 1.000 13.58377 379 TRP A O 1
ATOM 2912 N N . PRO A 1 380 ? 25.39317 1.14422 -12.24920 1.000 12.99211 380 PRO A N 1
ATOM 2913 C CA . PRO A 1 380 ? 25.33557 2.39758 -13.01930 1.000 13.50861 380 PRO A CA 1
ATOM 2914 C C . PRO A 1 380 ? 25.94594 2.29961 -14.40416 1.000 13.30823 380 PRO A C 1
ATOM 2915 O O . PRO A 1 380 ? 26.02657 3.33419 -15.08593 1.000 14.22400 380 PRO A O 1
ATOM 2919 N N . VAL A 1 381 ? 26.38835 1.12382 -14.83346 1.000 13.40564 381 VAL A N 1
ATOM 2920 C CA . VAL A 1 381 ? 26.86060 0.93805 -16.20084 1.000 13.82636 381 VAL A CA 1
ATOM 2921 C C . VAL A 1 381 ? 26.10375 -0.23440 -16.80078 1.000 13.53813 381 VAL A C 1
ATOM 2922 O O . VAL A 1 381 ? 25.69239 -1.15506 -16.07574 1.000 13.40747 381 VAL A O 1
ATOM 2926 N N . PRO A 1 382 ? 25.88611 -0.24545 -18.11347 1.000 14.37777 382 PRO A N 1
ATOM 2927 C CA . PRO A 1 382 ? 25.27988 -1.40496 -18.76629 1.000 14.78471 382 PRO A CA 1
ATOM 2928 C C . PRO A 1 382 ? 26.23001 -2.58962 -18.72981 1.000 13.36357 382 PRO A C 1
ATOM 2929 O O . PRO A 1 382 ? 27.44383 -2.42680 -18.56386 1.000 14.52794 382 PRO A O 1
ATOM 2933 N N . PRO A 1 383 ? 25.73356 -3.80192 -18.97122 1.000 14.84582 383 PRO A N 1
ATOM 2934 C CA . PRO A 1 383 ? 26.64519 -4.94209 -19.16438 1.000 15.86322 383 PRO A CA 1
ATOM 2935 C C . PRO A 1 383 ? 27.50045 -4.73243 -20.39908 1.000 16.25327 383 PRO A C 1
ATOM 2936 O O . PRO A 1 383 ? 27.01564 -4.31472 -21.44456 1.000 17.71636 383 PRO A O 1
ATOM 2940 N N . ALA A 1 384 ? 28.79347 -5.03544 -20.27572 1.000 15.35975 384 ALA A N 1
ATOM 2941 C CA . ALA A 1 384 ? 29.71393 -4.81124 -21.38823 1.000 15.57414 384 ALA A CA 1
ATOM 2942 C C . ALA A 1 384 ? 29.49367 -5.81255 -22.51935 1.000 14.99875 384 ALA A C 1
ATOM 2943 O O . ALA A 1 384 ? 29.64868 -5.47142 -23.69477 1.000 17.50680 384 ALA A O 1
ATOM 2945 N N . GLU A 1 385 ? 29.16750 -7.05028 -22.17383 1.000 14.42568 385 GLU A N 1
ATOM 2946 C CA . GLU A 1 385 ? 29.09023 -8.18995 -23.08110 1.000 15.23470 385 GLU A CA 1
ATOM 2947 C C . GLU A 1 385 ? 27.94179 -9.06270 -22.61917 1.000 14.00634 385 GLU A C 1
ATOM 2948 O O . GLU A 1 385 ? 27.64328 -9.11429 -21.41768 1.000 13.97345 385 GLU A O 1
ATOM 2954 N N . PRO A 1 386 ? 27.36133 -9.86269 -23.51583 1.000 14.97756 386 PRO A N 1
ATOM 2955 C CA . PRO A 1 386 ? 26.42955 -10.90439 -23.06849 1.000 15.46603 386 PRO A CA 1
ATOM 2956 C C . PRO A 1 386 ? 27.09548 -11.85123 -22.08803 1.000 14.43579 386 PRO A C 1
ATOM 2957 O O . PRO A 1 386 ? 28.30839 -12.04598 -22.10369 1.000 15.33144 386 PRO A O 1
ATOM 2961 N N . VAL A 1 387 ? 26.27985 -12.46370 -21.23206 1.000 14.57840 387 VAL A N 1
ATOM 2962 C CA A VAL A 1 387 ? 26.79253 -13.55435 -20.40700 0.707 16.12211 387 VAL A CA 1
ATOM 2963 C CA B VAL A 1 387 ? 26.79499 -13.54539 -20.41123 0.293 14.84271 387 VAL A CA 1
ATOM 2964 C C . VAL A 1 387 ? 27.25227 -14.69089 -21.30704 1.000 14.35262 387 VAL A C 1
ATOM 2965 O O . VAL A 1 387 ? 26.64557 -14.97067 -22.34417 1.000 14.90463 387 VAL A O 1
ATOM 2972 N N . THR A 1 388 ? 28.32611 -15.36661 -20.90624 1.000 13.83139 388 THR A N 1
ATOM 2973 C CA . THR A 1 388 ? 28.87422 -16.42397 -21.75328 1.000 13.67676 388 THR A CA 1
ATOM 2974 C C . THR A 1 388 ? 27.85441 -17.54458 -21.95152 1.000 13.17974 388 THR A C 1
ATOM 2975 O O . THR A 1 388 ? 27.23625 -18.01710 -20.99654 1.000 14.24355 388 THR A O 1
ATOM 2979 N N . VAL A 1 389 ? 27.71131 -17.97374 -23.19404 1.000 13.25860 389 VAL A N 1
ATOM 2980 C CA . VAL A 1 389 ? 26.85934 -19.11366 -23.53221 1.000 13.78342 389 VAL A CA 1
ATOM 2981 C C . VAL A 1 389 ? 27.74417 -20.32124 -23.79009 1.000 14.07959 389 VAL A C 1
ATOM 2982 O O . VAL A 1 389 ? 28.53173 -20.34619 -24.74619 1.000 15.65120 389 VAL A O 1
ATOM 2986 N N . LEU A 1 390 ? 27.63625 -21.32696 -22.92711 1.000 14.10855 390 LEU A N 1
ATOM 2987 C CA A LEU A 1 390 ? 28.36044 -22.57398 -23.10977 0.674 15.58419 390 LEU A CA 1
ATOM 2988 C CA B LEU A 1 390 ? 28.34875 -22.59259 -23.07250 0.326 15.20983 390 LEU A CA 1
ATOM 2989 C C . LEU A 1 390 ? 27.55453 -23.47639 -24.03042 1.000 15.60496 390 LEU A C 1
ATOM 2990 O O . LEU A 1 390 ? 26.33051 -23.54164 -23.94099 1.000 17.91945 390 LEU A O 1
ATOM 2999 N N . GLY A 1 391 ? 28.23866 -24.16811 -24.92959 1.000 15.64348 391 GLY A N 1
ATOM 3000 C CA . GLY A 1 391 ? 27.50800 -25.01347 -25.85735 1.000 16.90764 391 GLY A CA 1
ATOM 3001 C C . GLY A 1 391 ? 28.38261 -25.86817 -26.74314 1.000 16.68791 391 GLY A C 1
ATOM 3002 O O . GLY A 1 391 ? 29.55996 -26.09912 -26.46829 1.000 16.43183 391 GLY A O 1
ATOM 3003 N N . ALA A 1 392 ? 27.75291 -26.36544 -27.82334 1.000 17.39555 392 ALA A N 1
ATOM 3004 C CA . ALA A 1 392 ? 28.32562 -27.44912 -28.62271 1.000 17.98441 392 ALA A CA 1
ATOM 3005 C C . ALA A 1 392 ? 29.56293 -27.02243 -29.38436 1.000 18.18105 392 ALA A C 1
ATOM 3006 O O . ALA A 1 392 ? 30.32896 -27.88462 -29.81749 1.000 19.41544 392 ALA A O 1
ATOM 3008 N N . ASP A 1 393 ? 29.78911 -25.72301 -29.53529 1.000 18.36906 393 ASP A N 1
ATOM 3009 C CA . ASP A 1 393 ? 30.96563 -25.18957 -30.18656 1.000 18.75550 393 ASP A CA 1
ATOM 3010 C C . ASP A 1 393 ? 32.16106 -25.07501 -29.25456 1.000 17.56494 393 ASP A C 1
ATOM 3011 O O . ASP A 1 393 ? 33.19897 -24.58937 -29.68419 1.000 19.68299 393 ASP A O 1
ATOM 3016 N N . ASN A 1 394 ? 32.04687 -25.48563 -27.98814 1.000 15.88661 394 ASN A N 1
ATOM 3017 C CA . ASN A 1 394 ? 33.19363 -25.42478 -27.08135 1.000 15.10235 394 ASN A CA 1
ATOM 3018 C C . ASN A 1 394 ? 34.29040 -26.34833 -27.60705 1.000 15.30411 394 ASN A C 1
ATOM 3019 O O . ASN A 1 394 ? 34.05453 -27.54544 -27.85397 1.000 15.98243 394 ASN A O 1
ATOM 3024 N N . ARG A 1 395 ? 35.49630 -25.79823 -27.77393 1.000 14.85656 395 ARG A N 1
ATOM 3025 C CA . ARG A 1 395 ? 36.59435 -26.50469 -28.41742 1.000 15.49122 395 ARG A CA 1
ATOM 3026 C C . ARG A 1 395 ? 37.49904 -27.26432 -27.45123 1.000 14.20780 395 ARG A C 1
ATOM 3027 O O . ARG A 1 395 ? 38.47791 -27.86179 -27.89008 1.000 15.70842 395 ARG A O 1
ATOM 3035 N N . ALA A 1 396 ? 37.23269 -27.26050 -26.15336 1.000 13.85899 396 ALA A N 1
ATOM 3036 C CA . ALA A 1 396 ? 38.07402 -28.07233 -25.27945 1.000 13.49523 396 ALA A CA 1
ATOM 3037 C C . ALA A 1 396 ? 37.94109 -29.54042 -25.66845 1.000 13.20404 396 ALA A C 1
ATOM 3038 O O . ALA A 1 396 ? 36.82689 -30.05071 -25.85652 1.000 14.16782 396 ALA A O 1
ATOM 3040 N N . GLU A 1 397 ? 39.06244 -30.24968 -25.75814 1.000 13.47802 397 GLU A N 1
ATOM 3041 C CA . GLU A 1 397 ? 39.02995 -31.67372 -26.06982 1.000 14.53960 397 GLU A CA 1
ATOM 3042 C C . GLU A 1 397 ? 38.21906 -32.44589 -25.03692 1.000 13.46662 397 GLU A C 1
ATOM 3043 O O . GLU A 1 397 ? 37.44521 -33.35075 -25.38630 1.000 14.81898 397 GLU A O 1
ATOM 3049 N N . SER A 1 398 ? 38.45737 -32.18010 -23.75296 1.000 13.38264 398 SER A N 1
ATOM 3050 C CA . SER A 1 398 ? 37.81141 -32.93026 -22.69319 1.000 13.69461 398 SER A CA 1
ATOM 3051 C C . SER A 1 398 ? 37.70416 -32.07969 -21.43074 1.000 12.90793 398 SER A C 1
ATOM 3052 O O . SER A 1 398 ? 38.57489 -31.25971 -21.11860 1.000 13.38307 398 SER A O 1
ATOM 3055 N N . VAL A 1 399 ? 36.64305 -32.34773 -20.67165 1.000 13.57737 399 VAL A N 1
ATOM 3056 C CA . VAL A 1 399 ? 36.38610 -31.68366 -19.39475 1.000 13.29061 399 VAL A CA 1
ATOM 3057 C C . VAL A 1 399 ? 35.82097 -32.71775 -18.43748 1.000 12.83433 399 VAL A C 1
ATOM 3058 O O . VAL A 1 399 ? 34.79757 -33.34053 -18.74043 1.000 15.07419 399 VAL A O 1
ATOM 3062 N N . LEU A 1 400 ? 36.45745 -32.91384 -17.29555 1.000 12.44929 400 LEU A N 1
ATOM 3063 C CA . LEU A 1 400 ? 35.94057 -33.74886 -16.22588 1.000 12.85742 400 LEU A CA 1
ATOM 3064 C C . LEU A 1 400 ? 35.23513 -32.85956 -15.21608 1.000 11.93003 400 LEU A C 1
ATOM 3065 O O . LEU A 1 400 ? 35.83730 -31.89321 -14.70908 1.000 13.37656 400 LEU A O 1
ATOM 3070 N N . LEU A 1 401 ? 33.99663 -33.18304 -14.89118 1.000 12.43771 401 LEU A N 1
ATOM 3071 C CA . LEU A 1 401 ? 33.25174 -32.49920 -13.84892 1.000 13.01928 401 LEU A CA 1
ATOM 3072 C C . LEU A 1 401 ? 33.24292 -33.37447 -12.60269 1.000 12.79086 401 LEU A C 1
ATOM 3073 O O . LEU A 1 401 ? 33.03965 -34.59171 -12.70418 1.000 13.56190 401 LEU A O 1
ATOM 3078 N N . VAL A 1 402 ? 33.45505 -32.75598 -11.44371 1.000 12.79510 402 VAL A N 1
ATOM 3079 C CA . VAL A 1 402 ? 33.45018 -33.46741 -10.16424 1.000 12.71219 402 VAL A CA 1
ATOM 3080 C C . VAL A 1 402 ? 32.49214 -32.75604 -9.22406 1.000 12.60456 402 VAL A C 1
ATOM 3081 O O . VAL A 1 402 ? 32.54471 -31.53515 -9.09062 1.000 12.99646 402 VAL A O 1
ATOM 3085 N N . GLN A 1 403 ? 31.60196 -33.50834 -8.57269 1.000 13.09202 403 GLN A N 1
ATOM 3086 C CA . GLN A 1 403 ? 30.49312 -32.87545 -7.86264 1.000 13.80832 403 GLN A CA 1
ATOM 3087 C C . GLN A 1 403 ? 30.04280 -33.69037 -6.66606 1.000 13.98500 403 GLN A C 1
ATOM 3088 O O . GLN A 1 403 ? 29.82111 -34.89419 -6.79082 1.000 15.94817 403 GLN A O 1
ATOM 3094 N N . SER A 1 404 ? 29.85502 -33.03816 -5.52775 1.000 14.10025 404 SER A N 1
ATOM 3095 C CA A SER A 1 404 ? 29.22079 -33.65770 -4.37051 0.732 15.78143 404 SER A CA 1
ATOM 3096 C CA B SER A 1 404 ? 29.22466 -33.71237 -4.40528 0.268 15.34184 404 SER A CA 1
ATOM 3097 C C . SER A 1 404 ? 27.71476 -33.72314 -4.58065 1.000 15.60270 404 SER A C 1
ATOM 3098 O O . SER A 1 404 ? 27.10453 -32.76474 -5.05114 1.000 16.56095 404 SER A O 1
ATOM 3103 N N . GLU A 1 405 ? 27.10469 -34.82007 -4.15033 1.000 18.14090 405 GLU A N 1
ATOM 3104 C CA . GLU A 1 405 ? 25.65894 -34.92903 -4.25942 1.000 18.92557 405 GLU A CA 1
ATOM 3105 C C . GLU A 1 405 ? 24.93791 -33.86140 -3.44663 1.000 17.44759 405 GLU A C 1
ATOM 3106 O O . GLU A 1 405 ? 23.87054 -33.40269 -3.84509 1.000 18.31851 405 GLU A O 1
ATOM 3112 N N . GLN A 1 406 ? 25.49743 -33.45996 -2.30979 1.000 16.76722 406 GLN A N 1
ATOM 3113 C CA . GLN A 1 406 ? 24.87071 -32.49163 -1.41151 1.000 17.52911 406 GLN A CA 1
ATOM 3114 C C . GLN A 1 406 ? 25.80049 -31.31302 -1.18564 1.000 16.82221 406 GLN A C 1
ATOM 3115 O O . GLN A 1 406 ? 26.63316 -31.31048 -0.26661 1.000 18.26466 406 GLN A O 1
ATOM 3121 N N . ASP A 1 407 ? 25.66769 -30.29144 -2.01706 1.000 15.81308 407 ASP A N 1
ATOM 3122 C CA . ASP A 1 407 ? 26.58489 -29.15353 -2.03519 1.000 15.16452 407 ASP A CA 1
ATOM 3123 C C . ASP A 1 407 ? 25.77684 -27.87730 -1.85280 1.000 15.46066 407 ASP A C 1
ATOM 3124 O O . ASP A 1 407 ? 25.00338 -27.50264 -2.72978 1.000 16.31649 407 ASP A O 1
ATOM 3129 N N . MET A 1 408 ? 25.94465 -27.23804 -0.68708 1.000 15.85501 408 MET A N 1
ATOM 3130 C CA . MET A 1 408 ? 25.27511 -25.98615 -0.31668 1.000 17.28215 408 MET A CA 1
ATOM 3131 C C . MET A 1 408 ? 25.40432 -24.88129 -1.31560 1.000 15.58051 408 MET A C 1
ATOM 3132 O O . MET A 1 408 ? 24.45469 -24.12145 -1.54400 1.000 16.38055 408 MET A O 1
ATOM 3137 N N . PHE A 1 409 ? 26.63092 -24.67091 -1.79296 1.000 15.33119 409 PHE A N 1
ATOM 3138 C CA . PHE A 1 409 ? 26.96914 -23.46416 -2.52354 1.000 15.52324 409 PHE A CA 1
ATOM 3139 C C . PHE A 1 409 ? 26.90901 -23.64980 -4.01762 1.000 15.67054 409 PHE A C 1
ATOM 3140 O O . PHE A 1 409 ? 26.72380 -22.67189 -4.72193 1.000 20.56303 409 PHE A O 1
ATOM 3148 N N . THR A 1 410 ? 27.11485 -24.86038 -4.50894 1.000 13.95201 410 THR A N 1
ATOM 3149 C CA . THR A 1 410 ? 26.97232 -25.18800 -5.93679 1.000 13.22672 410 THR A CA 1
ATOM 3150 C C . THR A 1 410 ? 26.21920 -26.49761 -5.98275 1.000 13.34906 410 THR A C 1
ATOM 3151 O O . THR A 1 410 ? 26.80863 -27.58268 -6.01566 1.000 13.86815 410 THR A O 1
ATOM 3155 N N . PRO A 1 411 ? 24.87842 -26.44205 -5.96969 1.000 14.27224 411 PRO A N 1
ATOM 3156 C CA . PRO A 1 411 ? 24.07119 -27.67022 -5.97343 1.000 15.29745 411 PRO A CA 1
ATOM 3157 C C . PRO A 1 411 ? 24.40072 -28.56519 -7.15929 1.000 14.61584 411 PRO A C 1
ATOM 3158 O O . PRO A 1 411 ? 24.75055 -28.11402 -8.25837 1.000 14.87373 411 PRO A O 1
ATOM 3162 N N . ALA A 1 412 ? 24.21565 -29.86517 -6.95521 1.000 15.47335 412 ALA A N 1
ATOM 3163 C CA . ALA A 1 412 ? 24.55723 -30.84618 -7.97294 1.000 15.75386 412 ALA A CA 1
ATOM 3164 C C . ALA A 1 412 ? 23.82790 -30.62307 -9.29561 1.000 14.78853 412 ALA A C 1
ATOM 3165 O O . ALA A 1 412 ? 24.36025 -30.99308 -10.35279 1.000 15.66289 412 ALA A O 1
ATOM 3167 N N . ARG A 1 413 ? 22.64326 -30.00473 -9.27316 1.000 16.05908 413 ARG A N 1
ATOM 3168 C CA . ARG A 1 413 ? 21.96394 -29.70451 -10.53609 1.000 18.30820 413 ARG A CA 1
ATOM 3169 C C . ARG A 1 413 ? 22.83427 -28.87495 -11.48423 1.000 17.47515 413 ARG A C 1
ATOM 3170 O O . ARG A 1 413 ? 22.67276 -28.98005 -12.70453 1.000 18.01974 413 ARG A O 1
ATOM 3178 N N . GLY A 1 414 ? 23.73008 -28.04013 -10.94651 1.000 15.70440 414 GLY A N 1
ATOM 3179 C CA . GLY A 1 414 ? 24.56393 -27.22344 -11.80284 1.000 15.79462 414 GLY A CA 1
ATOM 3180 C C . GLY A 1 414 ? 25.55277 -28.05189 -12.59452 1.000 14.15780 414 GLY A C 1
ATOM 3181 O O . GLY A 1 414 ? 25.83232 -27.75717 -13.76245 1.000 15.27772 414 GLY A O 1
ATOM 3182 N N . ALA A 1 415 ? 26.10298 -29.10085 -11.97360 1.000 14.14457 415 ALA A N 1
ATOM 3183 C CA . ALA A 1 415 ? 26.97568 -30.00791 -12.69877 1.000 14.36229 415 ALA A CA 1
ATOM 3184 C C . ALA A 1 415 ? 26.19214 -30.75090 -13.77173 1.000 15.53732 415 ALA A C 1
ATOM 3185 O O . ALA A 1 415 ? 26.70064 -30.96139 -14.87457 1.000 15.82624 415 ALA A O 1
ATOM 3187 N N . ARG A 1 416 ? 24.96086 -31.17523 -13.45975 1.000 16.53935 416 ARG A N 1
ATOM 3188 C CA A ARG A 1 416 ? 24.10330 -31.81346 -14.46356 0.431 18.34909 416 ARG A CA 1
ATOM 3189 C CA B ARG A 1 416 ? 24.17606 -31.83723 -14.48400 0.569 19.56214 416 ARG A CA 1
ATOM 3190 C C . ARG A 1 416 ? 23.87045 -30.88227 -15.63618 1.000 18.50291 416 ARG A C 1
ATOM 3191 O O . ARG A 1 416 ? 23.88608 -31.30179 -16.80193 1.000 19.57976 416 ARG A O 1
ATOM 3206 N N . ARG A 1 417 ? 23.61840 -29.60318 -15.33712 1.000 17.78530 417 ARG A N 1
ATOM 3207 C CA . ARG A 1 417 ? 23.38330 -28.64848 -16.41025 1.000 18.37177 417 ARG A CA 1
ATOM 3208 C C . ARG A 1 417 ? 24.61998 -28.48550 -17.26560 1.000 17.27730 417 ARG A C 1
ATOM 3209 O O . ARG A 1 417 ? 24.51986 -28.41427 -18.49447 1.000 18.46736 417 ARG A O 1
ATOM 3217 N N . MET A 1 418 ? 25.79627 -28.37431 -16.63237 1.000 15.43880 418 MET A N 1
ATOM 3218 C CA . MET A 1 418 ? 27.01682 -28.26629 -17.40196 1.000 14.83881 418 MET A CA 1
ATOM 3219 C C . MET A 1 418 ? 27.22313 -29.49143 -18.28981 1.000 14.64354 418 MET A C 1
ATOM 3220 O O . MET A 1 418 ? 27.64989 -29.36834 -19.44157 1.000 15.48801 418 MET A O 1
ATOM 3225 N N . ARG A 1 419 ? 26.90032 -30.68200 -17.76634 1.000 15.86731 419 ARG A N 1
ATOM 3226 C CA . ARG A 1 419 ? 27.03698 -31.90914 -18.53147 1.000 17.43397 419 ARG A CA 1
ATOM 3227 C C . ARG A 1 419 ? 26.12457 -31.90215 -19.74405 1.000 18.23840 419 ARG A C 1
ATOM 3228 O O . ARG A 1 419 ? 26.45662 -32.53581 -20.75214 1.000 20.92157 419 ARG A O 1
ATOM 3236 N N . GLU A 1 420 ? 24.97195 -31.20480 -19.66603 1.000 18.31690 420 GLU A N 1
ATOM 3237 C CA . GLU A 1 420 ? 24.05841 -31.04481 -20.80913 1.000 19.68326 420 GLU A CA 1
ATOM 3238 C C . GLU A 1 420 ? 24.58140 -30.01459 -21.80131 1.000 18.73106 420 GLU A C 1
ATOM 3239 O O . GLU A 1 420 ? 24.59923 -30.27062 -23.00853 1.000 20.02423 420 GLU A O 1
ATOM 3245 N N . LEU A 1 421 ? 24.97164 -28.83120 -21.31536 1.000 17.53621 421 LEU A N 1
ATOM 3246 C CA . LEU A 1 421 ? 25.43471 -27.76944 -22.20324 1.000 17.20261 421 LEU A CA 1
ATOM 3247 C C . LEU A 1 421 ? 26.66312 -28.19540 -22.97131 1.000 16.68245 421 LEU A C 1
ATOM 3248 O O . LEU A 1 421 ? 26.79642 -27.88119 -24.16477 1.000 17.81317 421 LEU A O 1
ATOM 3253 N N . LEU A 1 422 ? 27.56835 -28.90370 -22.30233 1.000 15.64913 422 LEU A N 1
ATOM 3254 C CA . LEU A 1 422 ? 28.81977 -29.37990 -22.87621 1.000 16.14806 422 LEU A CA 1
ATOM 3255 C C . LEU A 1 422 ? 28.77181 -30.89071 -23.08660 1.000 16.09546 422 LEU A C 1
ATOM 3256 O O . LEU A 1 422 ? 29.71762 -31.61259 -22.79277 1.000 15.96649 422 LEU A O 1
ATOM 3261 N N . ALA A 1 423 ? 27.64533 -31.37372 -23.60093 1.000 17.73926 423 ALA A N 1
ATOM 3262 C CA . ALA A 1 423 ? 27.45366 -32.81596 -23.70892 1.000 18.48985 423 ALA A CA 1
ATOM 3263 C C . ALA A 1 423 ? 28.54531 -33.48605 -24.51371 1.000 17.97293 423 ALA A C 1
ATOM 3264 O O . ALA A 1 423 ? 28.85492 -34.65580 -24.26904 1.000 19.14883 423 ALA A O 1
ATOM 3266 N N . HIS A 1 424 ? 29.08585 -32.79778 -25.52052 1.000 16.73121 424 HIS A N 1
ATOM 3267 C CA . HIS A 1 424 ? 30.03713 -33.40552 -26.44120 1.000 16.83059 424 HIS A CA 1
ATOM 3268 C C . HIS A 1 424 ? 31.43479 -33.63957 -25.86188 1.000 16.06523 424 HIS A C 1
ATOM 3269 O O . HIS A 1 424 ? 32.18262 -34.43160 -26.43145 1.000 17.60037 424 HIS A O 1
ATOM 3276 N N . ASN A 1 425 ? 31.82252 -32.98054 -24.76929 1.000 15.08795 425 ASN A N 1
ATOM 3277 C CA . ASN A 1 425 ? 33.20347 -33.06656 -24.30722 1.000 14.72373 425 ASN A CA 1
ATOM 3278 C C . ASN A 1 425 ? 33.33970 -33.25108 -22.81168 1.000 14.54189 425 ASN A C 1
ATOM 3279 O O . ASN A 1 425 ? 34.46267 -33.13428 -22.31576 1.000 16.00740 425 ASN A O 1
ATOM 3284 N N . THR A 1 426 ? 32.27224 -33.59508 -22.10107 1.000 14.92562 426 THR A N 1
ATOM 3285 C CA . THR A 1 426 ? 32.31325 -33.72791 -20.65251 1.000 15.55574 426 THR A CA 1
ATOM 3286 C C . THR A 1 426 ? 31.99324 -35.13175 -20.16499 1.000 15.69801 426 THR A C 1
ATOM 3287 O O . THR A 1 426 ? 31.31898 -35.91593 -20.83164 1.000 18.61393 426 THR A O 1
ATOM 3291 N N . ARG A 1 427 ? 32.49612 -35.45944 -18.98410 1.000 15.28590 427 ARG A N 1
ATOM 3292 C CA . ARG A 1 427 ? 32.01853 -36.57957 -18.18635 1.000 15.22121 427 ARG A CA 1
ATOM 3293 C C . ARG A 1 427 ? 31.91595 -36.10249 -16.74901 1.000 15.02432 427 ARG A C 1
ATOM 3294 O O . ARG A 1 427 ? 32.67718 -35.23861 -16.33390 1.000 15.55933 427 ARG A O 1
ATOM 3302 N N . LEU A 1 428 ? 30.97251 -36.66360 -16.00301 1.000 14.92001 428 LEU A N 1
ATOM 3303 C CA . LEU A 1 428 ? 30.70539 -36.25553 -14.63050 1.000 15.27485 428 LEU A CA 1
ATOM 3304 C C . LEU A 1 428 ? 30.98695 -37.38282 -13.65645 1.000 16.26794 428 LEU A C 1
ATOM 3305 O O . LEU A 1 428 ? 30.56331 -38.52368 -13.88769 1.000 19.03058 428 LEU A O 1
ATOM 3310 N N . VAL A 1 429 ? 31.70398 -37.06435 -12.58989 1.000 15.65442 429 VAL A N 1
ATOM 3311 C CA . VAL A 1 429 ? 31.88493 -37.93357 -11.42374 1.000 16.33192 429 VAL A CA 1
ATOM 3312 C C . VAL A 1 429 ? 31.15670 -37.28932 -10.24904 1.000 16.16085 429 VAL A C 1
ATOM 3313 O O . VAL A 1 429 ? 31.48731 -36.15797 -9.85324 1.000 15.91361 429 VAL A O 1
ATOM 3317 N N . THR A 1 430 ? 30.15600 -37.99537 -9.71506 1.000 16.86959 430 THR A N 1
ATOM 3318 C CA . THR A 1 430 ? 29.39305 -37.55290 -8.56063 1.000 17.65905 430 THR A CA 1
ATOM 3319 C C . THR A 1 430 ? 29.79404 -38.37491 -7.34943 1.000 18.42016 430 THR A C 1
ATOM 3320 O O . THR A 1 430 ? 29.93864 -39.59589 -7.43369 1.000 20.01969 430 THR A O 1
ATOM 3324 N N . LEU A 1 431 ? 29.97425 -37.71002 -6.21899 1.000 17.66512 431 LEU A N 1
ATOM 3325 C CA . LEU A 1 431 ? 30.26566 -38.37286 -4.95580 1.000 18.42847 431 LEU A CA 1
ATOM 3326 C C . LEU A 1 431 ? 28.97303 -38.40028 -4.15341 1.000 18.70769 431 LEU A C 1
ATOM 3327 O O . LEU A 1 431 ? 28.54892 -37.39033 -3.58539 1.000 19.25176 431 LEU A O 1
ATOM 3332 N N . ALA A 1 432 ? 28.33915 -39.57079 -4.14225 1.000 21.28506 432 ALA A N 1
ATOM 3333 C CA . ALA A 1 432 ? 27.12862 -39.78461 -3.36875 1.000 23.26069 432 ALA A CA 1
ATOM 3334 C C . ALA A 1 432 ? 27.46963 -39.90047 -1.88530 1.000 24.40199 432 ALA A C 1
ATOM 3335 O O . ALA A 1 432 ? 28.52414 -40.41300 -1.48854 1.000 26.12516 432 ALA A O 1
ATOM 3337 N N . GLY A 1 433 ? 26.54980 -39.43292 -1.05942 1.000 26.57542 433 GLY A N 1
ATOM 3338 C CA . GLY A 1 433 ? 26.72875 -39.52074 0.36865 1.000 28.27654 433 GLY A CA 1
ATOM 3339 C C . GLY A 1 433 ? 27.60824 -38.44458 0.94714 1.000 30.27943 433 GLY A C 1
ATOM 3340 O O . GLY A 1 433 ? 27.79605 -38.42463 2.16925 1.000 35.16692 433 GLY A O 1
ATOM 3341 N N . ALA A 1 434 ? 28.13613 -37.54163 0.11404 1.000 25.92426 434 ALA A N 1
ATOM 3342 C CA . ALA A 1 434 ? 28.98157 -36.43196 0.55242 1.000 24.55090 434 ALA A CA 1
ATOM 3343 C C . ALA A 1 434 ? 28.13476 -35.19475 0.79860 1.000 22.92421 434 ALA A C 1
ATOM 3344 O O . ALA A 1 434 ? 27.25097 -34.87156 -0.00333 1.000 25.30733 434 ALA A O 1
ATOM 3346 N N . VAL A 1 435 ? 28.36113 -34.56369 1.94597 1.000 21.40043 435 VAL A N 1
ATOM 3347 C CA . VAL A 1 435 ? 27.82641 -33.22404 2.24746 1.000 20.20506 435 VAL A CA 1
ATOM 3348 C C . VAL A 1 435 ? 29.01938 -32.28525 2.31234 1.000 18.01373 435 VAL A C 1
ATOM 3349 O O . VAL A 1 435 ? 29.71407 -32.20998 3.34913 1.000 17.39807 435 VAL A O 1
ATOM 3353 N N . GLN A 1 436 ? 29.31504 -31.63336 1.19127 1.000 15.72199 436 GLN A N 1
ATOM 3354 C CA . GLN A 1 436 ? 30.60725 -31.01581 0.98718 1.000 15.83758 436 GLN A CA 1
ATOM 3355 C C . GLN A 1 436 ? 30.52383 -30.04645 -0.15876 1.000 14.53581 436 GLN A C 1
ATOM 3356 O O . GLN A 1 436 ? 29.68378 -30.18876 -1.04884 1.000 16.21045 436 GLN A O 1
ATOM 3362 N N . HIS A 1 437 ? 31.41640 -29.07011 -0.12846 1.000 14.47768 437 HIS A N 1
ATOM 3363 C CA . HIS A 1 437 ? 31.64757 -28.15280 -1.23027 1.000 14.06562 437 HIS A CA 1
ATOM 3364 C C . HIS A 1 437 ? 33.15375 -28.08984 -1.43791 1.000 13.40881 437 HIS A C 1
ATOM 3365 O O . HIS A 1 437 ? 33.86962 -27.89565 -0.44961 1.000 14.90651 437 HIS A O 1
ATOM 3372 N N . ARG A 1 438 ? 33.63306 -28.27865 -2.67379 1.000 13.11853 438 ARG A N 1
ATOM 3373 C CA . ARG A 1 438 ? 35.04763 -28.43677 -3.04991 1.000 13.74311 438 ARG A CA 1
ATOM 3374 C C . ARG A 1 438 ? 35.48490 -29.84354 -2.69543 1.000 14.38297 438 ARG A C 1
ATOM 3375 O O . ARG A 1 438 ? 35.85233 -30.11910 -1.54512 1.000 16.91748 438 ARG A O 1
ATOM 3383 N N . VAL A 1 439 ? 35.45175 -30.74213 -3.68224 1.000 12.97552 439 VAL A N 1
ATOM 3384 C CA . VAL A 1 439 ? 35.63297 -32.16133 -3.41376 1.000 13.79794 439 VAL A CA 1
ATOM 3385 C C . VAL A 1 439 ? 37.02935 -32.64230 -3.77073 1.000 13.47753 439 VAL A C 1
ATOM 3386 O O . VAL A 1 439 ? 37.73953 -33.17316 -2.90253 1.000 14.72953 439 VAL A O 1
ATOM 3390 N N . PHE A 1 440 ? 37.42727 -32.48634 -5.03020 1.000 13.16764 440 PHE A N 1
ATOM 3391 C CA . PHE A 1 440 ? 38.74353 -32.91961 -5.48286 1.000 13.44931 440 PHE A CA 1
ATOM 3392 C C . PHE A 1 440 ? 39.74593 -31.78826 -5.29134 1.000 12.62245 440 PHE A C 1
ATOM 3393 O O . PHE A 1 440 ? 39.57005 -30.72420 -5.89942 1.000 13.60313 440 PHE A O 1
ATOM 3401 N N . PRO A 1 441 ? 40.80877 -31.95592 -4.49294 1.000 13.41879 441 PRO A N 1
ATOM 3402 C CA . PRO A 1 441 ? 41.17759 -33.15444 -3.72301 1.000 13.95685 441 PRO A CA 1
ATOM 3403 C C . PRO A 1 441 ? 40.86058 -33.01367 -2.22803 1.000 14.61954 441 PRO A C 1
ATOM 3404 O O . PRO A 1 441 ? 41.11637 -33.96958 -1.47639 1.000 16.25230 441 PRO A O 1
ATOM 3408 N N . PHE A 1 442 ? 40.32435 -31.86958 -1.81246 1.000 14.77877 442 PHE A N 1
ATOM 3409 C CA . PHE A 1 442 ? 40.30480 -31.48603 -0.40302 1.000 16.16017 442 PHE A CA 1
ATOM 3410 C C . PHE A 1 442 ? 39.47677 -32.41196 0.47216 1.000 17.07523 442 PHE A C 1
ATOM 3411 O O . PHE A 1 442 ? 39.75534 -32.52628 1.67202 1.000 19.57301 442 PHE A O 1
ATOM 3419 N N . HIS A 1 443 ? 38.41801 -33.02209 -0.05537 1.000 16.80685 443 HIS A N 1
ATOM 3420 C CA . HIS A 1 443 ? 37.59447 -33.92732 0.75182 1.000 17.82323 443 HIS A CA 1
ATOM 3421 C C . HIS A 1 443 ? 38.34406 -35.21564 1.10421 1.000 18.55175 443 HIS A C 1
ATOM 3422 O O . HIS A 1 443 ? 37.94158 -35.91339 2.04376 1.000 20.69696 443 HIS A O 1
ATOM 3429 N N . GLY A 1 444 ? 39.40197 -35.54954 0.37038 1.000 19.12172 444 GLY A N 1
ATOM 3430 C CA . GLY A 1 444 ? 40.17592 -36.73725 0.69683 1.000 19.86935 444 GLY A CA 1
ATOM 3431 C C . GLY A 1 444 ? 39.53562 -38.04805 0.30549 1.000 20.44550 444 GLY A C 1
ATOM 3432 O O . GLY A 1 444 ? 39.93388 -39.09037 0.82979 1.000 24.18124 444 GLY A O 1
ATOM 3433 N N . ASP A 1 445 ? 38.55726 -38.05185 -0.58386 1.000 18.76097 445 ASP A N 1
ATOM 3434 C CA . ASP A 1 445 ? 37.95420 -39.32090 -0.97643 1.000 19.78619 445 ASP A CA 1
ATOM 3435 C C . ASP A 1 445 ? 38.89868 -40.05266 -1.92045 1.000 20.10442 445 ASP A C 1
ATOM 3436 O O . ASP A 1 445 ? 39.25985 -39.51020 -2.96731 1.000 18.80936 445 ASP A O 1
ATOM 3441 N N . PRO A 1 446 ? 39.34515 -41.26278 -1.58228 1.000 22.69531 446 PRO A N 1
ATOM 3442 C CA . PRO A 1 446 ? 40.31135 -41.95191 -2.46173 1.000 23.67918 446 PRO A CA 1
ATOM 3443 C C . PRO A 1 446 ? 39.78096 -42.20034 -3.85834 1.000 21.61207 446 PRO A C 1
ATOM 3444 O O . PRO A 1 446 ? 40.53936 -42.08201 -4.83739 1.000 22.02729 446 PRO A O 1
ATOM 3448 N N . GLY A 1 447 ? 38.50835 -42.58011 -3.96231 1.000 22.31274 447 GLY A N 1
ATOM 3449 C CA . GLY A 1 447 ? 37.92905 -42.88762 -5.25649 1.000 21.51154 447 GLY A CA 1
ATOM 3450 C C . GLY A 1 447 ? 37.87552 -41.66660 -6.16223 1.000 18.06012 447 GLY A C 1
ATOM 3451 O O . GLY A 1 447 ? 38.29964 -41.72081 -7.32029 1.000 19.20268 447 GLY A O 1
ATOM 3452 N N . VAL A 1 448 ? 37.35205 -40.54881 -5.64174 1.000 17.72126 448 VAL A N 1
ATOM 3453 C CA . VAL A 1 448 ? 37.32020 -39.32422 -6.44034 1.000 16.61478 448 VAL A CA 1
ATOM 3454 C C . VAL A 1 448 ? 38.73504 -38.90124 -6.80397 1.000 14.82424 448 VAL A C 1
ATOM 3455 O O . VAL A 1 448 ? 39.02861 -38.54167 -7.95117 1.000 15.21752 448 VAL A O 1
ATOM 3459 N N . ASN A 1 449 ? 39.62908 -38.90620 -5.81661 1.000 15.85835 449 ASN A N 1
ATOM 3460 C CA . ASN A 1 449 ? 40.95256 -38.35999 -6.05965 1.000 16.07003 449 ASN A CA 1
ATOM 3461 C C . ASN A 1 449 ? 41.70842 -39.19368 -7.07299 1.000 17.39739 449 ASN A C 1
ATOM 3462 O O . ASN A 1 449 ? 42.41081 -38.65349 -7.93397 1.000 17.81839 449 ASN A O 1
ATOM 3467 N N . ARG A 1 450 ? 41.55030 -40.50223 -7.01533 1.000 19.61379 450 ARG A N 1
ATOM 3468 C CA . ARG A 1 450 ? 42.24532 -41.30352 -8.00107 1.000 21.27881 450 ARG A CA 1
ATOM 3469 C C . ARG A 1 450 ? 41.62781 -41.21009 -9.38392 1.000 18.39512 450 ARG A C 1
ATOM 3470 O O . ARG A 1 450 ? 42.36603 -41.22604 -10.36899 1.000 18.54476 450 ARG A O 1
ATOM 3478 N N . ALA A 1 451 ? 40.30479 -41.04066 -9.49081 1.000 16.91600 451 ALA A N 1
ATOM 3479 C CA . ALA A 1 451 ? 39.68769 -40.86691 -10.80374 1.000 17.58372 451 ALA A CA 1
ATOM 3480 C C . ALA A 1 451 ? 40.13851 -39.56403 -11.45260 1.000 15.71065 451 ALA A C 1
ATOM 3481 O O . ALA A 1 451 ? 40.45706 -39.51573 -12.65024 1.000 16.07126 451 ALA A O 1
ATOM 3483 N N . ALA A 1 452 ? 40.14358 -38.48118 -10.68122 1.000 14.40284 452 ALA A N 1
ATOM 3484 C CA . ALA A 1 452 ? 40.53639 -37.19584 -11.23142 1.000 14.48307 452 ALA A CA 1
ATOM 3485 C C . ALA A 1 452 ? 42.02260 -37.17412 -11.55726 1.000 14.25744 452 ALA A C 1
ATOM 3486 O O . ALA A 1 452 ? 42.42078 -36.63628 -12.59297 1.000 14.36551 452 ALA A O 1
ATOM 3488 N N . ALA A 1 453 ? 42.85698 -37.80961 -10.70640 1.000 15.06006 453 ALA A N 1
ATOM 3489 C CA . ALA A 1 453 ? 44.28007 -37.87384 -11.01323 1.000 16.38206 453 ALA A CA 1
ATOM 3490 C C . ALA A 1 453 ? 44.52428 -38.68323 -12.27721 1.000 16.21237 453 ALA A C 1
ATOM 3491 O O . ALA A 1 453 ? 45.34672 -38.30302 -13.11938 1.000 16.46380 453 ALA A O 1
ATOM 3493 N N . ALA A 1 454 ? 43.81007 -39.79162 -12.43321 1.000 16.79573 454 ALA A N 1
ATOM 3494 C CA . ALA A 1 454 ? 44.02624 -40.61869 -13.61776 1.000 17.00653 454 ALA A CA 1
ATOM 3495 C C . ALA A 1 454 ? 43.65704 -39.85297 -14.87683 1.000 15.24926 454 ALA A C 1
ATOM 3496 O O . ALA A 1 454 ? 44.35025 -39.95748 -15.89165 1.000 15.99933 454 ALA A O 1
ATOM 3498 N N . TYR A 1 455 ? 42.56423 -39.08076 -14.84092 1.000 14.23262 455 TYR A N 1
ATOM 3499 C CA . TYR A 1 455 ? 42.20471 -38.23599 -15.98346 1.000 14.45266 455 TYR A CA 1
ATOM 3500 C C . TYR A 1 455 ? 43.29604 -37.20756 -16.25572 1.000 14.53956 455 TYR A C 1
ATOM 3501 O O . TYR A 1 455 ? 43.74670 -37.04149 -17.38982 1.000 14.91591 455 TYR A O 1
ATOM 3510 N N . LEU A 1 456 ? 43.76268 -36.52211 -15.21466 1.000 15.02784 456 LEU A N 1
ATOM 3511 C CA . LEU A 1 456 ? 44.79993 -35.51020 -15.42619 1.000 14.79412 456 LEU A CA 1
ATOM 3512 C C . LEU A 1 456 ? 46.07229 -36.09662 -16.00307 1.000 15.93073 456 LEU A C 1
ATOM 3513 O O . LEU A 1 456 ? 46.75114 -35.45179 -16.83226 1.000 17.28836 456 LEU A O 1
ATOM 3518 N N . LEU A 1 457 ? 46.43819 -37.29822 -15.57329 1.000 16.67094 457 LEU A N 1
ATOM 3519 C CA . LEU A 1 457 ? 47.71702 -37.85965 -16.00359 1.000 17.62679 457 LEU A CA 1
ATOM 3520 C C . LEU A 1 457 ? 47.64322 -38.66396 -17.28735 1.000 18.55149 457 LEU A C 1
ATOM 3521 O O . LEU A 1 457 ? 48.65999 -38.72847 -17.97907 1.000 19.72470 457 LEU A O 1
ATOM 3526 N N . THR A 1 458 ? 46.48485 -39.25324 -17.63679 1.000 19.07812 458 THR A N 1
ATOM 3527 C CA . THR A 1 458 ? 46.31793 -40.05832 -18.86429 1.000 21.49570 458 THR A CA 1
ATOM 3528 C C . THR A 1 458 ? 45.41292 -39.43553 -19.90009 1.000 21.88443 458 THR A C 1
ATOM 3529 O O . THR A 1 458 ? 45.40662 -39.91574 -21.03587 1.000 25.47563 458 THR A O 1
ATOM 3533 N N . GLY A 1 459 ? 44.55795 -38.49069 -19.52511 1.000 21.82800 459 GLY A N 1
ATOM 3534 C CA . GLY A 1 459 ? 43.60287 -37.83987 -20.43824 1.000 23.84582 459 GLY A CA 1
ATOM 3535 C C . GLY A 1 459 ? 42.31186 -38.56957 -20.71268 1.000 24.50615 459 GLY A C 1
ATOM 3536 O O . GLY A 1 459 ? 41.44371 -38.05577 -21.47988 1.000 25.26583 459 GLY A O 1
ATOM 3537 N N . LYS A 1 460 ? 42.13108 -39.73528 -20.10536 1.000 22.94555 460 LYS A N 1
ATOM 3538 C CA . LYS A 1 460 ? 40.98420 -40.56070 -20.37891 1.000 25.99650 460 LYS A CA 1
ATOM 3539 C C . LYS A 1 460 ? 39.85617 -40.19114 -19.42685 1.000 24.62763 460 LYS A C 1
ATOM 3540 O O . LYS A 1 460 ? 39.99273 -40.35361 -18.19109 1.000 27.42969 460 LYS A O 1
ATOM 3546 N N . LEU A 1 461 ? 38.73410 -39.70230 -19.99856 1.000 24.19887 461 LEU A N 1
ATOM 3547 C CA . LEU A 1 461 ? 37.51307 -39.54948 -19.21841 1.000 24.82635 461 LEU A CA 1
ATOM 3548 C C . LEU A 1 461 ? 36.94465 -40.93321 -18.90532 1.000 26.76183 461 LEU A C 1
ATOM 3549 O O . LEU A 1 461 ? 37.15029 -41.88149 -19.66530 1.000 27.59473 461 LEU A O 1
ATOM 3554 N N . PRO A 1 462 ? 36.17144 -41.07238 -17.82201 1.000 28.22711 462 PRO A N 1
ATOM 3555 C CA . PRO A 1 462 ? 35.48074 -42.35894 -17.55909 1.000 28.09767 462 PRO A CA 1
ATOM 3556 C C . PRO A 1 462 ? 34.49265 -42.67852 -18.68926 1.000 27.41598 462 PRO A C 1
ATOM 3557 O O . PRO A 1 462 ? 34.01398 -41.77790 -19.35456 1.000 26.11907 462 PRO A O 1
ATOM 3561 N N . ASP A 1 463 ? 34.17472 -43.96895 -18.91272 1.000 30.63206 463 ASP A N 1
ATOM 3562 C CA . ASP A 1 463 ? 33.36267 -44.33156 -20.08938 1.000 31.52684 463 ASP A CA 1
ATOM 3563 C C . ASP A 1 463 ? 31.95148 -43.72847 -20.05246 1.000 29.29310 463 ASP A C 1
ATOM 3564 O O . ASP A 1 463 ? 31.42247 -43.28977 -21.08284 1.000 30.88087 463 ASP A O 1
ATOM 3569 N N . THR A 1 464 ? 31.31849 -43.70801 -18.88550 1.000 27.51116 464 THR A N 1
ATOM 3570 C CA . THR A 1 464 ? 30.03736 -43.03578 -18.69365 1.000 26.76643 464 THR A CA 1
ATOM 3571 C C . THR A 1 464 ? 30.13540 -42.29434 -17.37809 1.000 24.36781 464 THR A C 1
ATOM 3572 O O . THR A 1 464 ? 31.06787 -42.52390 -16.60451 1.000 25.02251 464 THR A O 1
ATOM 3576 N N . ASP A 1 465 ? 29.19524 -41.37931 -17.14610 1.000 21.48503 465 ASP A N 1
ATOM 3577 C CA . ASP A 1 465 ? 29.15978 -40.67652 -15.87376 1.000 20.17881 465 ASP A CA 1
ATOM 3578 C C . ASP A 1 465 ? 29.18315 -41.68045 -14.72694 1.000 20.95514 465 ASP A C 1
ATOM 3579 O O . ASP A 1 465 ? 28.56011 -42.74618 -14.79133 1.000 25.32601 465 ASP A O 1
ATOM 3584 N N . LEU A 1 466 ? 29.91129 -41.34630 -13.67338 1.000 20.85035 466 LEU A N 1
ATOM 3585 C CA . LEU A 1 466 ? 30.17421 -42.27732 -12.59185 1.000 23.17019 466 LEU A CA 1
ATOM 3586 C C . LEU A 1 466 ? 29.59634 -41.70129 -11.30966 1.000 21.79584 466 LEU A C 1
ATOM 3587 O O . LEU A 1 466 ? 29.73743 -40.50805 -11.05291 1.000 21.96206 466 LEU A O 1
ATOM 3592 N N . THR A 1 467 ? 28.96488 -42.53920 -10.49743 1.000 21.85697 467 THR A N 1
ATOM 3593 C CA . THR A 1 467 ? 28.58671 -42.17893 -9.14023 1.000 22.74843 467 THR A CA 1
ATOM 3594 C C . THR A 1 467 ? 29.41156 -43.03224 -8.19529 1.000 23.35775 467 THR A C 1
ATOM 3595 O O . THR A 1 467 ? 29.30320 -44.26017 -8.21271 1.000 26.94125 467 THR A O 1
ATOM 3599 N N . LEU A 1 468 ? 30.21706 -42.39890 -7.37880 1.000 22.71135 468 LEU A N 1
ATOM 3600 C CA . LEU A 1 468 ? 31.04003 -43.04928 -6.38086 1.000 23.30871 468 LEU A CA 1
ATOM 3601 C C . LEU A 1 468 ? 30.39795 -42.86299 -5.02413 1.000 25.27669 468 LEU A C 1
ATOM 3602 O O . LEU A 1 468 ? 29.71682 -41.87579 -4.76793 1.000 24.88184 468 LEU A O 1
ATOM 3607 N N . ARG A 1 469 ? 30.56127 -43.85598 -4.18024 1.000 28.73949 469 ARG A N 1
ATOM 3608 C CA . ARG A 1 469 ? 29.99700 -43.78967 -2.85314 1.000 31.77713 469 ARG A CA 1
ATOM 3609 C C . ARG A 1 469 ? 31.07289 -43.26799 -1.93460 1.000 30.73344 469 ARG A C 1
ATOM 3610 O O . ARG A 1 469 ? 32.18299 -43.81411 -1.90405 1.000 31.08071 469 ARG A O 1
ATOM 3618 N N . ALA A 1 470 ? 30.75302 -42.20251 -1.21010 1.000 31.63106 470 ALA A N 1
ATOM 3619 C CA . ALA A 1 470 ? 31.70500 -41.59160 -0.28906 1.000 33.20128 470 ALA A CA 1
ATOM 3620 C C . ALA A 1 470 ? 32.26096 -42.61907 0.68563 1.000 37.09995 470 ALA A C 1
ATOM 3621 O O . ALA A 1 470 ? 31.51148 -43.25058 1.43235 1.000 36.96143 470 ALA A O 1
ATOM 3623 N N . ALA A 1 471 ? 33.57957 -42.80385 0.66267 1.000 42.33595 471 ALA A N 1
ATOM 3624 C CA . ALA A 1 471 ? 34.23455 -43.66308 1.63884 1.000 50.59182 471 ALA A CA 1
ATOM 3625 C C . ALA A 1 471 ? 34.08144 -43.08326 3.04492 1.000 57.37660 471 ALA A C 1
ATOM 3626 O O . ALA A 1 471 ? 33.88667 -41.87654 3.23309 1.000 53.37066 471 ALA A O 1
ATOM 3628 N N . ALA A 1 472 ? 34.17474 -43.96430 4.04129 1.000 66.63624 472 ALA A N 1
ATOM 3629 C CA . ALA A 1 472 ? 34.01912 -43.56277 5.44013 1.000 71.54037 472 ALA A CA 1
ATOM 3630 C C . ALA A 1 472 ? 35.17821 -42.68648 5.90583 1.000 76.24180 472 ALA A C 1
ATOM 3631 O O . ALA A 1 472 ? 36.26348 -42.71881 5.32333 1.000 76.87626 472 ALA A O 1
#

InterPro domains:
  IPR000073 Alpha/beta hydrolase fold-1 [PF00561] (74-429)
  IPR029058 Alpha/Beta hydrolase fold [G3DSA:3.40.50.1820] (56-443)
  IPR029058 Alpha/Beta hydrolase fold [SSF53474] (42-434)
  IPR051601 Serine protease/Carboxylesterase S33 [PTHR43248] (54-437)

Secondary structure (DSSP, 8-state):
----PPP--EEPPTTSTTTTSEEEEEEEESSTT-TTS-EEEEEEEEE--S-TTT--EEEEE--SSTTS-GGGHHHHHHHHS-HHHHHHEEEEEEPPTTBTTBS-------HHHHTTTTPPPS-HHHHHHHHHHHHHHHHHHHTTTGGG-SHHHHHHHHHHHHHHHT-SSEEEEEEEHHHHHHHHHHHHHGGGEEEEEEEEEPPGGGTTHHHHHHHHHHHHHHHHHHHHHHHTTHHHH-S-SSHHHHHHHHHHHHHHHHHSPEEETTEEE-HHHHHHHHHHHHT-GGGHHHHHHHHHHHHHT-PPPHHHHHHHHHHHSTT--HHHHHHHHHHHHHSSPPP--HHHHHHHIIIIIHHSTTTHHHHHS--GGGG-SS--SSPPP---TT---S-EEEEEEEE-SSS-HHHHHHHHHHTTTTEEEEEEEEEE-S--TTTT--HHHHHHHHHHHHH-PPPSS-EEEEPP-

Radius of gyration: 21.89 Å; Cα contacts (8 Å, |Δi|>4): 1003; chains: 1; bounding box: 54×51×58 Å